Protein AF-A0A432M0L8-F1 (afdb_monomer)

Sequence (589 aa):
MMLGLEPEAPNRIWTYGLGVGSNVISVYPFISKWGMKCMQSKCVALVAFSLVQASVSITWLQVASVINLAAAQKRRRRRAIRRCLDRGCLHSKAWRPASFFLLVRSRPPHTSRSRGRMGYKKTWRPFVWLGLFLVVCSASADEASDVDSAPAAMVRHERILHVASDPGDPVTLLMSVYTPDGPGPFPLAVMNHGATSSLPPALQPRYHLSFSVYYFLSRGYAVALPMMRGYAGSGGRLHAHGCDDVATGLEAAKDIRAAISYLKQQPYIDGSRIVVAGQSFGGWNTLALGSLDEPGVKGLVSFAGGMKASSCGEWSDALVRAAGKLGGETKTPSIWFFGDNDAVFPTATWHAMYDSYAAKGGPAELVAYGTFGKDSHNLLGSGEGLHLWMPKLDAFLAKVGLPSTLVDPDYLPQAPPPPSHYAALDDVRAIPYLNAHGDNSGSTYYGKFLQRPLPRAIAIGRTGAGTADGGFDPIARAMKQCQQKSAECRLYAVDNDVVWVRPTPAPPATHFATLDDVNAVPYLDAKGRAGYEKFLAMPRPRVFAIAADGWWDAAALGPDPIAYIRAKCSAAHQDCRLYAVDGDVVWQH

pLDDT: mean 77.53, std 27.13, range [22.39, 98.94]

Nearest PDB structures (foldseek):
  2ecf-assembly1_A-2  TM=7.157E-01  e=1.071E-09  Stenotrophomonas maltophilia
  5yp4-assembly2_D  TM=7.520E-01  e=2.428E-09  Pseudoxanthomonas mexicana
  8pba-assembly1_B  TM=7.080E-01  e=2.428E-09  Caenorhabditis elegans
  7b5v-assembly1_B  TM=5.252E-01  e=2.322E-07  Dysgonomonas mossii DSM 22836
  8bbp-assembly1_B  TM=5.664E-01  e=7.755E-06  uncultured bacterium

Solvent-accessible surface area (backbone atoms only — not comparable to full-atom values): 34681 Å² total; per-residue (Å²): 132,89,88,84,86,86,84,86,86,86,92,80,89,88,79,90,86,88,84,86,87,84,91,88,86,85,84,86,83,90,80,90,79,89,78,83,86,87,86,84,84,88,84,83,91,88,86,81,90,81,90,81,88,80,88,81,92,82,79,89,75,64,65,64,58,55,56,53,52,53,52,52,52,56,54,52,53,56,57,51,55,52,62,55,65,79,60,72,85,80,81,87,82,88,84,81,94,77,88,89,80,91,81,90,82,88,85,86,86,84,90,84,89,86,89,85,85,85,88,82,86,89,83,86,75,85,83,79,78,84,74,82,77,80,76,77,79,78,78,68,87,63,55,65,81,48,75,95,62,59,54,74,69,64,68,75,41,62,44,83,44,79,41,63,30,42,80,93,69,70,31,46,26,30,27,36,34,38,50,50,92,77,82,62,56,18,34,35,36,38,44,29,54,53,78,60,91,90,45,60,50,53,70,36,78,76,61,67,86,46,57,66,52,29,57,39,34,14,33,52,19,25,34,34,24,54,35,47,50,18,24,27,82,9,35,75,64,70,72,87,54,43,58,38,54,49,62,40,18,43,56,46,20,41,39,53,48,25,54,50,58,58,46,50,72,36,85,51,36,32,51,71,45,25,38,36,26,15,33,29,41,10,7,30,22,31,48,34,34,32,39,64,68,56,82,30,54,42,36,32,36,21,39,50,43,37,72,73,46,91,73,23,88,61,28,65,63,28,39,23,55,31,30,19,57,34,13,57,53,19,77,49,40,33,38,36,40,43,32,60,39,22,84,86,54,46,54,71,47,51,50,46,21,50,53,31,12,44,77,40,63,16,44,69,46,81,45,75,70,44,74,37,94,91,41,22,70,49,38,69,60,32,62,70,32,46,80,72,48,48,67,55,51,27,53,50,29,48,72,53,76,40,78,47,58,83,76,40,69,76,48,49,58,81,77,79,71,69,71,51,75,71,51,63,78,80,46,67,77,66,49,52,36,52,47,60,84,78,52,67,61,34,49,54,52,50,60,56,56,77,69,52,59,72,46,25,18,34,12,38,15,73,73,30,61,11,70,28,52,38,69,74,38,16,57,64,48,2,42,54,48,4,54,77,58,15,61,82,53,40,58,39,34,44,69,82,36,25,39,38,76,65,84,60,81,75,71,67,70,40,89,77,55,62,75,84,47,63,79,73,52,77,60,52,51,77,68,45,36,61,46,49,60,50,51,75,70,52,46,29,51,29,29,33,36,36,21,80,87,43,51,70,55,71,34,53,71,59,93,45,28,62,59,51,50,51,57,61,37,62,72,81,48,62,75,67,40,59,40,34,46,73,83,36,27,35,47,77,134

Radius of gyration: 36.17 Å; Cα contacts (8 Å, |Δi|>4): 1006; chains: 1; bounding box: 91×99×96 Å

Mean predicted aligned error: 15.76 Å

Foldseek 3Di:
DDDDDDDDDDDDDDDDDDDDDDDDDDDDDDDDDDDDDDDDDDDDDDDDDDDDDDDDDDDPDPPVVVVVVVVVVVVVVVVVVVVVVVPDDDDDDDDDDDDDDDDDDDDDDDDDDDDDDDDDDDDDDDDDDPPPPPPPPPPDLDLDPVVVPQFPQFVPFWDWDWFWFDPVDTWTKIKIKGFGDDQALFEEEEEEEADDPVDFQQPDDQDDDFLVCLQQNLLGHIYMYIRFDRHHPIHDDQDQPQLQLLSSLLSRLRRVLRVLVVQVPDPSHDSQRYEYEYAACSLSNQLSVQLVCRHNHLEGEHEPYWDARPNYPPNLVSGLQSLLVSLLRGPHAYEYEDECQAPPAHPVSVVSSVCSSVVNPRHYHYDYPYDDDNHSSCLRSWPVNCVRCLVVVLVVCVVSVHGNDRPDCSSAADDDADFPPQDALLPLQSDAQQCQPVDCVSVVVSVVLVVADPFKWKKDANFDIAIDHIDGYRPVRRQVRRVVGHPPIDTQDGRRGGNDDQPDDDADFDVQDFLPPLPSDPLADPVRSVQSVVQVVHGPQKWWKAANPSDIHIDHRDSHRPVVQQVVCVVPGPRIDTQDGSRGGNDDD

Structure (mmCIF, N/CA/C/O backbone):
data_AF-A0A432M0L8-F1
#
_entry.id   AF-A0A432M0L8-F1
#
loop_
_atom_site.group_PDB
_atom_site.id
_atom_site.type_symbol
_atom_site.label_atom_id
_atom_site.label_alt_id
_atom_site.label_comp_id
_atom_site.label_asym_id
_atom_site.label_entity_id
_atom_site.label_seq_id
_atom_site.pdbx_PDB_ins_code
_atom_site.Cartn_x
_atom_site.Cartn_y
_atom_site.Cartn_z
_atom_site.occupancy
_atom_site.B_iso_or_equiv
_atom_site.auth_seq_id
_atom_site.auth_comp_id
_atom_site.auth_asym_id
_atom_site.auth_atom_id
_atom_site.pdbx_PDB_model_num
ATOM 1 N N . MET A 1 1 ? -24.937 -9.579 -47.136 1.00 31.23 1 MET A N 1
ATOM 2 C CA . MET A 1 1 ? -25.510 -8.580 -48.068 1.00 31.23 1 MET A CA 1
ATOM 3 C C . MET A 1 1 ? -25.334 -7.229 -47.375 1.00 31.23 1 MET A C 1
ATOM 5 O O . MET A 1 1 ? -25.760 -7.146 -46.235 1.00 31.23 1 MET A O 1
ATOM 9 N N . MET A 1 2 ? -24.475 -6.291 -47.814 1.00 30.38 2 MET A N 1
ATOM 10 C CA . MET A 1 2 ? -24.551 -5.461 -49.048 1.00 30.38 2 MET A CA 1
ATOM 11 C C . MET A 1 2 ? -25.933 -4.794 -49.204 1.00 30.38 2 MET A C 1
ATOM 13 O O . MET A 1 2 ? -26.900 -5.542 -49.142 1.00 30.38 2 MET A O 1
ATOM 17 N N . LEU A 1 3 ? -26.162 -3.490 -49.447 1.00 33.09 3 LEU A N 1
ATOM 18 C CA . LEU A 1 3 ? -25.402 -2.208 -49.570 1.00 33.09 3 LEU A CA 1
ATOM 19 C C . LEU A 1 3 ? -26.434 -1.059 -49.285 1.00 33.09 3 LEU A C 1
ATOM 21 O O . LEU A 1 3 ? -27.622 -1.362 -49.245 1.00 33.09 3 LEU A O 1
ATOM 25 N N . GLY A 1 4 ? -26.149 0.244 -49.110 1.00 28.86 4 GLY A N 1
ATOM 26 C CA . GLY A 1 4 ? -24.925 1.072 -49.092 1.00 28.86 4 GLY A CA 1
ATOM 27 C C . GLY A 1 4 ? -25.269 2.585 -49.269 1.00 28.86 4 GLY A C 1
ATOM 28 O O . GLY A 1 4 ? -26.443 2.906 -49.412 1.00 28.86 4 GLY A O 1
ATOM 29 N N . LEU A 1 5 ? -24.247 3.460 -49.353 1.00 32.28 5 LEU A N 1
ATOM 30 C CA . LEU A 1 5 ? -24.249 4.886 -49.800 1.00 32.28 5 LEU A CA 1
ATOM 31 C C . LEU A 1 5 ? -24.684 6.029 -48.835 1.00 32.28 5 LEU A C 1
ATOM 33 O O . LEU A 1 5 ? -25.820 6.104 -48.376 1.00 32.28 5 LEU A O 1
ATOM 37 N N . GLU A 1 6 ? -23.750 6.974 -48.638 1.00 31.95 6 GLU A N 1
ATOM 38 C CA . GLU A 1 6 ? -23.931 8.359 -48.142 1.00 31.95 6 GLU A CA 1
ATOM 39 C C . GLU A 1 6 ? -24.321 9.325 -49.298 1.00 31.95 6 GLU A C 1
ATOM 41 O O . GLU A 1 6 ? -24.482 8.864 -50.435 1.00 31.95 6 GLU A O 1
ATOM 46 N N . PRO A 1 7 ? -24.457 10.654 -49.063 1.00 49.00 7 PRO A N 1
ATOM 47 C CA . PRO A 1 7 ? -23.277 11.515 -49.294 1.00 49.00 7 PRO A CA 1
ATOM 48 C C . PRO A 1 7 ? -23.093 12.763 -48.385 1.00 49.00 7 PRO A C 1
ATOM 50 O O . PRO A 1 7 ? -24.049 13.426 -47.999 1.00 49.00 7 PRO A O 1
ATOM 53 N N . GLU A 1 8 ? -21.812 13.077 -48.150 1.00 30.23 8 GLU A N 1
ATOM 54 C CA . GLU A 1 8 ? -21.097 14.377 -48.038 1.00 30.23 8 GLU A CA 1
ATOM 55 C C . GLU A 1 8 ? -21.701 15.661 -47.398 1.00 30.23 8 GLU A C 1
ATOM 57 O O . GLU A 1 8 ? -22.834 16.081 -47.617 1.00 30.23 8 GLU A O 1
ATOM 62 N N . ALA A 1 9 ? -20.820 16.383 -46.684 1.00 33.31 9 ALA A N 1
ATOM 63 C CA . ALA A 1 9 ? -21.012 17.730 -46.122 1.00 33.31 9 ALA A CA 1
ATOM 64 C C . ALA A 1 9 ? -20.431 18.849 -47.024 1.00 33.31 9 ALA A C 1
ATOM 66 O O . ALA A 1 9 ? -19.768 18.561 -48.020 1.00 33.31 9 ALA A O 1
ATOM 67 N N . PRO A 1 10 ? -20.571 20.141 -46.645 1.00 47.06 10 PRO A N 1
ATOM 68 C CA . PRO A 1 10 ? -19.337 20.941 -46.539 1.00 47.06 10 PRO A CA 1
ATOM 69 C C . PRO A 1 10 ? -19.274 21.993 -45.405 1.00 47.06 10 PRO A C 1
ATOM 71 O O . PRO A 1 10 ? -20.272 22.495 -44.894 1.00 47.06 10 PRO A O 1
ATOM 74 N N . ASN A 1 11 ? -18.035 22.378 -45.075 1.00 32.47 11 ASN A N 1
ATOM 75 C CA . ASN A 1 11 ? -17.638 23.397 -44.088 1.00 32.47 11 ASN A CA 1
ATOM 76 C C . ASN A 1 11 ? -18.020 24.855 -44.443 1.00 32.47 11 ASN A C 1
ATOM 78 O O . ASN A 1 11 ? -17.974 25.236 -45.613 1.00 32.47 11 ASN A O 1
ATOM 82 N N . ARG A 1 12 ? -18.161 25.711 -43.411 1.00 28.91 12 ARG A N 1
ATOM 83 C CA . ARG A 1 12 ? -17.692 27.127 -43.357 1.00 28.91 12 ARG A CA 1
ATOM 84 C C . ARG A 1 12 ? -17.641 27.601 -41.889 1.00 28.91 12 ARG A C 1
ATOM 86 O O . ARG A 1 12 ? -18.626 27.487 -41.177 1.00 28.91 12 ARG A O 1
ATOM 93 N N . ILE A 1 13 ? -16.455 27.875 -41.337 1.00 28.47 13 ILE A N 1
ATOM 94 C CA . ILE A 1 13 ? -15.763 29.186 -41.292 1.00 28.47 13 ILE A CA 1
ATOM 95 C C . ILE A 1 13 ? -16.524 30.241 -40.467 1.00 28.47 13 ILE A C 1
ATOM 97 O O . ILE A 1 13 ? -17.534 30.771 -40.918 1.00 28.47 13 ILE A O 1
ATOM 101 N N . TRP A 1 14 ? -15.946 30.622 -39.321 1.00 28.62 14 TRP A N 1
ATOM 102 C CA . TRP A 1 14 ? -16.244 31.869 -38.607 1.00 28.62 14 TRP A CA 1
ATOM 103 C C . TRP A 1 1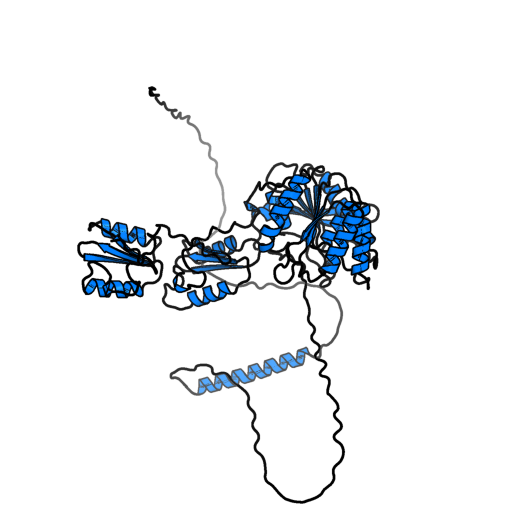4 ? -15.070 32.843 -38.764 1.00 28.62 14 TRP A C 1
ATOM 105 O O . TRP A 1 14 ? -13.918 32.481 -38.528 1.00 28.62 14 TRP A O 1
ATOM 115 N N . THR A 1 15 ? -15.363 34.071 -39.189 1.00 29.61 15 THR A N 1
ATOM 116 C CA . THR A 1 15 ? -14.381 35.134 -39.457 1.00 29.61 15 THR A CA 1
ATOM 117 C C . THR A 1 15 ? -14.251 36.129 -38.306 1.00 29.61 15 THR A C 1
ATOM 119 O O . THR A 1 15 ? -15.220 36.432 -37.615 1.00 29.61 15 THR A O 1
ATOM 122 N N . TYR A 1 16 ? -13.049 36.692 -38.159 1.00 30.11 16 TYR A N 1
ATOM 123 C CA . TYR A 1 16 ? -12.729 37.788 -37.240 1.00 30.11 16 TYR A CA 1
ATOM 124 C C . TYR A 1 16 ? -13.470 39.097 -37.575 1.00 30.11 16 TYR A C 1
ATOM 126 O O . TYR A 1 16 ? -13.702 39.402 -38.744 1.00 30.11 16 TYR A O 1
ATOM 134 N N . GLY A 1 17 ? -13.718 39.920 -36.549 1.00 27.55 17 GLY A N 1
ATOM 135 C CA . GLY A 1 17 ? -14.112 41.329 -36.665 1.00 27.55 17 GLY A CA 1
ATOM 136 C C . GLY A 1 17 ? -13.342 42.199 -35.660 1.00 27.55 17 GLY A C 1
ATOM 137 O O . GLY A 1 17 ? -13.228 41.836 -34.492 1.00 27.55 17 GLY A O 1
ATOM 138 N N . LEU A 1 18 ? -12.780 43.320 -36.123 1.00 30.56 18 LEU A N 1
ATOM 139 C CA . LEU A 1 18 ? -11.959 44.270 -35.349 1.00 30.56 18 LEU A CA 1
ATOM 140 C C . LEU A 1 18 ? -12.768 45.514 -34.930 1.00 30.56 18 LEU A C 1
ATOM 142 O O . LEU A 1 18 ? -13.662 45.931 -35.661 1.00 30.56 18 LEU A O 1
ATOM 146 N N . GLY A 1 19 ? -12.410 46.144 -33.799 1.00 25.62 19 GLY A N 1
ATOM 147 C CA . GLY A 1 19 ? -13.141 47.290 -33.220 1.00 25.62 19 GLY A CA 1
ATOM 148 C C . GLY A 1 19 ? -12.316 48.202 -32.289 1.00 25.62 19 GLY A C 1
ATOM 149 O O . GLY A 1 19 ? -12.535 48.232 -31.088 1.00 25.62 19 GLY A O 1
ATOM 150 N N . VAL A 1 20 ? -11.351 48.904 -32.885 1.00 30.66 20 VAL A N 1
ATOM 151 C CA . VAL A 1 20 ? -10.598 50.124 -32.488 1.00 30.66 20 VAL A CA 1
ATOM 152 C C . VAL A 1 20 ? -10.998 50.935 -31.218 1.00 30.66 20 VAL A C 1
ATOM 154 O O . VAL A 1 20 ? -12.109 51.447 -31.136 1.00 30.66 20 VAL A O 1
ATOM 157 N N . GLY A 1 21 ? -9.983 51.272 -30.389 1.00 27.62 21 GLY A N 1
ATOM 158 C CA . GLY A 1 21 ? -9.781 52.603 -29.744 1.00 27.62 21 GLY A CA 1
ATOM 159 C C . GLY A 1 21 ? -10.050 52.721 -28.225 1.00 27.62 21 GLY A C 1
ATOM 160 O O . GLY A 1 21 ? -10.953 52.067 -27.727 1.00 27.62 21 GLY A O 1
ATOM 161 N N . SER A 1 22 ? -9.354 53.531 -27.401 1.00 27.33 22 SER A N 1
ATOM 162 C CA . SER A 1 22 ? -8.223 54.475 -27.593 1.00 27.33 22 SER A CA 1
ATOM 163 C C . SER A 1 22 ? -7.489 54.772 -26.253 1.00 27.33 22 SER A C 1
ATOM 165 O O . SER A 1 22 ? -7.990 54.446 -25.182 1.00 27.33 22 SER A O 1
ATOM 167 N N . ASN A 1 23 ? -6.301 55.398 -26.309 1.00 28.78 23 ASN A N 1
ATOM 168 C CA . ASN A 1 23 ? -5.372 55.647 -25.180 1.00 28.78 23 ASN A CA 1
ATOM 169 C C . ASN A 1 23 ? -5.842 56.646 -24.095 1.00 28.78 23 ASN A C 1
ATOM 171 O O . ASN A 1 23 ? -6.439 57.660 -24.444 1.00 28.78 23 ASN A O 1
ATOM 175 N N . VAL A 1 24 ? -5.330 56.497 -22.856 1.00 26.92 24 VAL A N 1
ATOM 176 C CA . VAL A 1 24 ? -4.857 57.618 -21.995 1.00 26.92 24 VAL A CA 1
ATOM 177 C C . VAL A 1 24 ? -3.588 57.202 -21.219 1.00 26.92 24 VAL A C 1
ATOM 179 O O . VAL A 1 24 ? -3.474 56.067 -20.765 1.00 26.92 24 VAL A O 1
ATOM 182 N N . ILE A 1 25 ? -2.636 58.134 -21.068 1.00 26.41 25 ILE A N 1
ATOM 183 C CA . ILE A 1 25 ? -1.340 58.004 -20.370 1.00 26.41 25 ILE A CA 1
ATOM 184 C C . ILE A 1 25 ? -1.254 59.061 -19.250 1.00 26.41 25 ILE A C 1
ATOM 186 O O . ILE A 1 25 ? -1.621 60.205 -19.498 1.00 26.41 25 ILE A O 1
ATOM 190 N N . SER A 1 26 ? -0.692 58.722 -18.078 1.00 23.66 26 SER A N 1
ATOM 191 C CA . SER A 1 26 ? -0.003 59.660 -17.152 1.00 23.66 26 SER A CA 1
ATOM 192 C C . SER A 1 26 ? 0.776 58.846 -16.089 1.00 23.66 26 SER A C 1
ATOM 194 O O . SER A 1 26 ? 0.156 58.078 -15.363 1.00 23.66 26 SER A O 1
ATOM 196 N N . VAL A 1 27 ? 2.110 58.694 -16.119 1.00 25.53 27 VAL A N 1
ATOM 197 C CA . VAL A 1 27 ? 3.217 59.635 -15.789 1.00 25.53 27 VAL A CA 1
ATOM 198 C C . VAL A 1 27 ? 3.500 59.782 -14.271 1.00 25.53 27 VAL A C 1
ATOM 200 O O . VAL A 1 27 ? 2.829 60.530 -13.575 1.00 25.53 27 VAL A O 1
ATOM 203 N N . TYR A 1 28 ? 4.507 59.015 -13.801 1.00 24.73 28 TYR A N 1
ATOM 204 C CA . TYR A 1 28 ? 5.718 59.363 -12.999 1.00 24.73 28 TYR A CA 1
ATOM 205 C C . TYR A 1 28 ? 5.774 60.674 -12.158 1.00 24.73 28 TYR A C 1
ATOM 207 O O . TYR A 1 28 ? 5.199 61.665 -12.596 1.00 24.73 28 TYR A O 1
ATOM 215 N N . PRO A 1 29 ? 6.580 60.768 -11.049 1.00 45.03 29 PRO A N 1
ATOM 216 C CA . PRO A 1 29 ? 8.025 60.425 -11.072 1.00 45.03 29 PRO A CA 1
ATOM 217 C C . PRO A 1 29 ? 8.775 59.984 -9.775 1.00 45.03 29 PRO A C 1
ATOM 219 O O . PRO A 1 29 ? 8.390 60.326 -8.668 1.00 45.03 29 PRO A O 1
ATOM 222 N N . PHE A 1 30 ? 9.959 59.368 -9.993 1.00 25.83 30 PHE A N 1
ATOM 223 C CA . PHE A 1 30 ? 11.238 59.488 -9.230 1.00 25.83 30 PHE A CA 1
ATOM 224 C C . PHE A 1 30 ? 11.270 59.013 -7.738 1.00 25.83 30 PHE A C 1
ATOM 226 O O . PHE A 1 30 ? 10.303 59.141 -7.012 1.00 25.83 30 PHE A O 1
ATOM 233 N N . ILE A 1 31 ? 12.344 58.432 -7.165 1.00 25.78 31 ILE A N 1
ATOM 234 C CA . ILE A 1 31 ? 13.794 58.597 -7.402 1.00 25.78 31 ILE A CA 1
ATOM 235 C C . ILE A 1 31 ? 14.605 57.349 -6.946 1.00 25.78 31 ILE A C 1
ATOM 237 O O . ILE A 1 31 ? 14.369 56.856 -5.855 1.00 25.78 31 ILE A O 1
ATOM 241 N N . SER A 1 32 ? 15.604 56.928 -7.747 1.00 26.09 32 SER A N 1
ATOM 242 C CA . SER A 1 32 ? 16.902 56.260 -7.408 1.00 26.09 32 SER A CA 1
ATOM 243 C C . SER A 1 32 ? 16.972 55.038 -6.436 1.00 26.09 32 SER A C 1
ATOM 245 O O . SER A 1 32 ? 16.184 54.907 -5.520 1.00 26.09 32 SER A O 1
ATOM 247 N N . LYS A 1 33 ? 17.952 54.118 -6.485 1.00 26.67 33 LYS A N 1
ATOM 248 C CA . LYS A 1 33 ? 19.319 54.147 -7.050 1.00 26.67 33 LYS A CA 1
ATOM 249 C C . LYS A 1 33 ? 19.862 52.695 -7.150 1.00 26.67 33 LYS A C 1
ATOM 251 O O . LYS A 1 33 ? 19.638 51.937 -6.223 1.00 26.67 33 LYS A O 1
ATOM 256 N N . TRP A 1 34 ? 20.580 52.360 -8.235 1.00 25.94 34 TRP A N 1
ATOM 257 C CA . TRP A 1 34 ? 21.794 51.502 -8.333 1.00 25.94 34 TRP A CA 1
ATOM 258 C C . TRP A 1 34 ? 21.925 50.225 -7.443 1.00 25.94 34 TRP A C 1
ATOM 260 O O . TRP A 1 34 ? 21.849 50.308 -6.229 1.00 25.94 34 TRP A O 1
ATOM 270 N N . GLY A 1 35 ? 22.300 49.034 -7.938 1.00 25.00 35 GLY A N 1
ATOM 271 C CA . GLY A 1 35 ? 22.660 48.618 -9.300 1.00 25.00 35 GLY A CA 1
ATOM 272 C C . GLY A 1 35 ? 23.250 47.187 -9.380 1.00 25.00 35 GLY A C 1
ATOM 273 O O . GLY A 1 35 ? 23.685 46.624 -8.388 1.00 25.00 35 GLY A O 1
ATOM 274 N N . MET A 1 36 ? 23.243 46.628 -10.597 1.00 25.67 36 MET A N 1
ATOM 275 C CA . MET A 1 36 ? 24.057 45.527 -11.167 1.00 25.67 36 MET A CA 1
ATOM 276 C C . MET A 1 36 ? 24.582 44.323 -10.332 1.00 25.67 36 MET A C 1
ATOM 278 O O . MET A 1 36 ? 25.574 44.415 -9.625 1.00 25.67 36 MET A O 1
ATOM 282 N N . LYS A 1 37 ? 24.080 43.143 -10.741 1.00 25.45 37 LYS A N 1
ATOM 283 C CA . LYS A 1 37 ? 24.813 41.948 -11.247 1.00 25.45 37 LYS A CA 1
ATOM 284 C C . LYS A 1 37 ? 25.801 41.137 -10.368 1.00 25.45 37 LYS A C 1
ATOM 286 O O . LYS A 1 37 ? 26.911 41.558 -10.081 1.00 25.45 37 LYS A O 1
ATOM 291 N N . CYS A 1 38 ? 25.480 39.836 -10.359 1.00 22.62 38 CYS A N 1
ATOM 292 C CA . CYS A 1 38 ? 26.355 38.670 -10.585 1.00 22.62 38 CYS A CA 1
ATOM 293 C C . CYS A 1 38 ? 27.184 38.029 -9.450 1.00 22.62 38 CYS A C 1
ATOM 295 O O . CYS A 1 38 ? 28.020 38.645 -8.807 1.00 22.62 38 CYS A O 1
ATOM 297 N N . MET A 1 39 ? 27.089 36.690 -9.487 1.00 23.23 39 MET A N 1
ATOM 298 C CA . MET A 1 39 ? 28.099 35.666 -9.178 1.00 23.23 39 MET A CA 1
ATOM 299 C C . MET A 1 39 ? 28.277 35.120 -7.745 1.00 23.23 39 MET A C 1
ATOM 301 O O . MET A 1 39 ? 28.484 35.834 -6.778 1.00 23.23 39 MET A O 1
ATOM 305 N N . GLN A 1 40 ? 28.360 33.780 -7.740 1.00 25.53 40 GLN A N 1
ATOM 306 C CA . GLN A 1 40 ? 29.073 32.874 -6.826 1.00 25.53 40 GLN A CA 1
ATOM 307 C C . GLN A 1 40 ? 28.433 32.397 -5.499 1.00 25.53 40 GLN A C 1
ATOM 309 O O . GLN A 1 40 ? 28.420 33.064 -4.478 1.00 25.53 40 GLN A O 1
ATOM 314 N N . SER A 1 41 ? 28.087 31.103 -5.531 1.00 25.09 41 SER A N 1
ATOM 315 C CA . SER A 1 41 ? 28.707 30.039 -4.717 1.00 25.09 41 SER A CA 1
ATOM 316 C C . SER A 1 41 ? 28.669 30.076 -3.177 1.00 25.09 41 SER A C 1
ATOM 318 O O . SER A 1 41 ? 29.469 30.745 -2.541 1.00 25.09 41 SER A O 1
ATOM 320 N N . LYS A 1 42 ? 27.996 29.044 -2.642 1.00 26.48 42 LYS A N 1
ATOM 321 C CA . LYS A 1 42 ? 28.426 28.178 -1.518 1.00 26.48 42 LYS A CA 1
ATOM 322 C C . LYS A 1 42 ? 28.479 28.720 -0.069 1.00 26.48 42 LYS A C 1
ATOM 324 O O . LYS A 1 42 ? 29.247 29.602 0.277 1.00 26.48 42 LYS A O 1
ATOM 329 N N . CYS A 1 43 ? 27.877 27.881 0.783 1.00 23.17 43 CYS A N 1
ATOM 330 C CA . CYS A 1 43 ? 28.296 27.479 2.137 1.00 23.17 43 CYS A CA 1
ATOM 331 C C . CYS A 1 43 ? 27.782 28.223 3.389 1.00 23.17 43 CYS A C 1
ATOM 333 O O . CYS A 1 43 ? 28.289 29.262 3.783 1.00 23.17 43 CYS A O 1
ATOM 335 N N . VAL A 1 44 ? 26.954 27.460 4.117 1.00 26.06 44 VAL A N 1
ATOM 336 C CA . VAL A 1 44 ? 27.045 27.148 5.560 1.00 26.06 44 VAL A CA 1
ATOM 337 C C . VAL A 1 44 ? 26.722 28.254 6.577 1.00 26.06 44 VAL A C 1
ATOM 339 O O . VAL A 1 44 ? 27.506 29.144 6.880 1.00 26.06 44 VAL A O 1
ATOM 342 N N . ALA A 1 45 ? 25.563 28.028 7.198 1.00 25.70 45 ALA A N 1
ATOM 343 C CA . ALA A 1 45 ? 25.032 28.596 8.428 1.00 25.70 45 ALA A CA 1
ATOM 344 C C . ALA A 1 45 ? 26.026 28.815 9.586 1.00 25.70 45 ALA A C 1
ATOM 346 O O . ALA A 1 45 ? 26.823 27.934 9.913 1.00 25.70 45 ALA A O 1
ATOM 347 N N . LEU A 1 46 ? 25.840 29.934 10.300 1.00 22.39 46 LEU A N 1
ATOM 348 C CA . LEU A 1 46 ? 26.239 30.106 11.702 1.00 22.39 46 LEU A CA 1
ATOM 349 C C . LEU A 1 46 ? 25.552 31.339 12.331 1.00 22.39 46 LEU A C 1
ATOM 351 O O . LEU A 1 46 ? 26.019 32.459 12.162 1.00 22.39 46 LEU A O 1
ATOM 355 N N . VAL A 1 47 ? 24.470 31.133 13.092 1.00 24.66 47 VAL A N 1
ATOM 356 C CA . VAL A 1 47 ? 23.991 32.063 14.139 1.00 24.66 47 VAL A CA 1
ATOM 357 C C . VAL A 1 47 ? 23.472 31.222 15.306 1.00 24.66 47 VAL A C 1
ATOM 359 O O . VAL A 1 47 ? 22.871 30.171 15.089 1.00 24.66 47 VAL A O 1
ATOM 362 N N . ALA A 1 48 ? 23.733 31.657 16.539 1.00 25.09 48 ALA A N 1
ATOM 363 C CA . ALA A 1 48 ? 23.372 30.939 17.757 1.00 25.09 48 ALA A CA 1
ATOM 364 C C . ALA A 1 48 ? 22.884 31.892 18.867 1.00 25.09 48 ALA A C 1
ATOM 366 O O . ALA A 1 48 ? 23.200 33.077 18.845 1.00 25.09 48 ALA A O 1
ATOM 367 N N . PHE A 1 49 ? 22.228 31.298 19.871 1.00 25.08 49 PHE A N 1
ATOM 368 C CA . PHE A 1 49 ? 21.969 31.800 21.233 1.00 25.08 49 PHE A CA 1
ATOM 369 C C . PHE A 1 49 ? 20.938 32.913 21.506 1.00 25.08 49 PHE A C 1
ATOM 371 O O . PHE A 1 49 ? 21.130 34.082 21.192 1.00 25.08 49 PHE A O 1
ATOM 378 N N . SER A 1 50 ? 19.949 32.543 22.333 1.00 25.22 50 SER A N 1
ATOM 379 C CA . SER A 1 50 ? 19.494 33.249 23.552 1.00 25.22 50 SER A CA 1
ATOM 380 C C . SER A 1 50 ? 18.752 32.215 24.438 1.00 25.22 50 SER A C 1
ATOM 382 O O . SER A 1 50 ? 17.963 31.452 23.898 1.00 25.22 50 SER A O 1
ATOM 384 N N . LEU A 1 51 ? 19.221 31.912 25.666 1.00 25.36 51 LEU A N 1
ATOM 385 C CA . LEU A 1 51 ? 18.741 32.427 26.980 1.00 25.36 51 LEU A CA 1
ATOM 386 C C . LEU A 1 51 ? 17.335 31.870 27.363 1.00 25.36 51 LEU A C 1
ATOM 388 O O . LEU A 1 51 ? 16.449 31.911 26.527 1.00 25.36 51 LEU A O 1
ATOM 392 N N . VAL A 1 52 ? 17.031 31.329 28.562 1.00 26.00 52 VAL A N 1
ATOM 393 C CA . VAL A 1 52 ? 17.630 31.457 29.917 1.00 26.00 52 VAL A CA 1
ATOM 394 C C . VAL A 1 52 ? 17.335 30.221 30.828 1.00 26.00 52 VAL A C 1
ATOM 396 O O . VAL A 1 52 ? 16.419 29.467 30.540 1.00 26.00 52 VAL A O 1
ATOM 399 N N . GLN A 1 53 ? 18.157 30.052 31.885 1.00 25.62 53 GLN A N 1
ATOM 400 C CA . GLN A 1 53 ? 18.085 29.301 33.184 1.00 25.62 53 GLN A CA 1
ATOM 401 C C . GLN A 1 53 ? 16.866 28.374 33.518 1.00 25.62 53 GLN A C 1
ATOM 403 O O . GLN A 1 53 ? 15.748 28.641 33.110 1.00 25.62 53 GLN A O 1
ATOM 408 N N . ALA A 1 54 ? 16.971 27.318 34.353 1.00 25.89 54 ALA A N 1
ATOM 409 C CA . ALA A 1 54 ? 17.844 27.134 35.532 1.00 25.89 54 ALA A CA 1
ATOM 410 C C . ALA A 1 54 ? 18.095 25.658 35.966 1.00 25.89 54 ALA A C 1
ATOM 412 O O . ALA A 1 54 ? 17.275 24.796 35.686 1.00 25.89 54 ALA A O 1
ATOM 413 N N . SER A 1 55 ? 19.169 25.444 36.757 1.00 28.27 55 SER A N 1
ATOM 414 C CA . SER A 1 55 ? 19.406 24.367 37.767 1.00 28.27 55 SER A CA 1
ATOM 415 C C . SER A 1 55 ? 19.295 22.886 37.325 1.00 28.27 55 SER A C 1
ATOM 417 O O . SER A 1 55 ? 18.249 22.432 36.897 1.00 28.27 55 SER A O 1
ATOM 419 N N . VAL A 1 56 ? 20.306 22.016 37.473 1.00 27.66 56 VAL A N 1
ATOM 420 C CA . VAL A 1 56 ? 20.958 21.582 38.733 1.00 27.66 56 VAL A CA 1
ATOM 421 C C . VAL A 1 56 ? 22.382 21.051 38.463 1.00 27.66 56 VAL A C 1
ATOM 423 O O . VAL A 1 56 ? 22.652 20.429 37.438 1.00 27.66 56 VAL A O 1
ATOM 426 N N . SER A 1 57 ? 23.296 21.268 39.411 1.00 31.80 57 SER A N 1
ATOM 427 C CA . SER A 1 57 ? 24.702 20.833 39.367 1.00 31.80 57 SER A CA 1
ATOM 428 C C . SER A 1 57 ? 24.900 19.327 39.587 1.00 31.80 57 SER A C 1
ATOM 430 O O . SER A 1 57 ? 24.403 18.813 40.582 1.00 31.80 57 SER A O 1
ATOM 432 N N . ILE A 1 58 ? 25.750 18.665 38.780 1.00 30.67 58 ILE A N 1
ATOM 433 C CA . ILE A 1 58 ? 26.531 17.461 39.157 1.00 30.67 58 ILE A CA 1
ATOM 434 C C . ILE A 1 58 ? 27.737 17.257 38.196 1.00 30.67 58 ILE A C 1
ATOM 436 O O . ILE A 1 58 ? 27.649 17.477 36.992 1.00 30.67 58 ILE A O 1
ATOM 440 N N . THR A 1 59 ? 28.886 16.837 38.751 1.00 31.89 59 THR A N 1
ATOM 441 C CA . THR A 1 59 ? 30.139 16.370 38.084 1.00 31.89 59 THR A CA 1
ATOM 442 C C . THR A 1 59 ? 30.922 17.294 37.121 1.00 31.89 59 THR A C 1
ATOM 444 O O . THR A 1 59 ? 31.096 17.003 35.940 1.00 31.89 59 THR A O 1
ATOM 447 N N . TRP A 1 60 ? 31.624 18.292 37.673 1.00 31.67 60 TRP A N 1
ATOM 448 C CA . TRP A 1 60 ? 32.679 19.064 36.972 1.00 31.67 60 TRP A CA 1
ATOM 449 C C . TRP A 1 60 ? 34.075 18.386 36.903 1.00 31.67 60 TRP A C 1
ATOM 451 O O . TRP A 1 60 ? 35.077 19.046 36.638 1.00 31.67 60 TRP A O 1
ATOM 461 N N . LEU A 1 61 ? 34.176 17.066 37.127 1.00 38.09 61 LEU A N 1
ATOM 462 C CA . LEU A 1 61 ? 35.462 16.353 37.290 1.00 38.09 61 LEU A CA 1
ATOM 463 C C . LEU A 1 61 ? 35.856 15.379 36.161 1.00 38.09 61 LEU A C 1
ATOM 465 O O . LEU A 1 61 ? 36.984 14.892 36.161 1.00 38.09 61 LEU A O 1
ATOM 469 N N . GLN A 1 62 ? 34.994 15.122 35.168 1.00 39.19 62 GLN A N 1
ATOM 470 C CA . GLN A 1 62 ? 35.340 14.246 34.029 1.00 39.19 62 GLN A CA 1
ATOM 471 C C . GLN A 1 62 ? 35.712 15.001 32.737 1.00 39.19 62 GLN A C 1
ATOM 473 O O . GLN A 1 62 ? 36.474 14.484 31.920 1.00 39.19 62 GLN A O 1
ATOM 478 N N . VAL A 1 63 ? 35.271 16.254 32.569 1.00 41.06 63 VAL A N 1
ATOM 479 C CA . VAL A 1 63 ? 35.522 17.047 31.345 1.00 41.06 63 VAL A CA 1
ATOM 480 C C . VAL A 1 63 ? 36.989 17.506 31.229 1.00 41.06 63 VAL A C 1
ATOM 482 O O . VAL A 1 63 ? 37.570 17.480 30.141 1.00 41.06 63 VAL A O 1
ATOM 485 N N . ALA A 1 64 ? 37.636 17.854 32.348 1.00 36.47 64 ALA A N 1
ATOM 486 C CA . ALA A 1 64 ? 39.022 18.341 32.366 1.00 36.47 64 ALA A CA 1
ATOM 487 C C . ALA A 1 64 ? 40.057 17.294 31.890 1.00 36.47 64 ALA A C 1
ATOM 489 O O . ALA A 1 64 ? 41.069 17.642 31.271 1.00 36.47 64 ALA A O 1
ATOM 490 N N . SER A 1 65 ? 39.795 16.007 32.134 1.00 39.34 65 SER A N 1
ATOM 491 C CA . SER A 1 65 ? 40.685 14.902 31.749 1.00 39.34 65 SER A CA 1
ATOM 492 C C . SER A 1 65 ? 40.693 14.656 30.235 1.00 39.34 65 SER A C 1
ATOM 494 O O . SER A 1 65 ? 41.750 14.414 29.649 1.00 39.34 65 SER A O 1
ATOM 496 N N . VAL A 1 66 ? 39.536 14.788 29.576 1.00 44.50 66 VAL A N 1
ATOM 497 C CA . VAL A 1 66 ? 39.394 14.578 28.123 1.00 44.50 66 VAL A CA 1
ATOM 498 C C . VAL A 1 66 ? 40.080 15.696 27.327 1.00 44.50 66 VAL A C 1
ATOM 500 O O . VAL A 1 66 ? 40.801 15.426 26.362 1.00 44.50 66 VAL A O 1
ATOM 503 N N . ILE A 1 67 ? 39.936 16.951 27.769 1.00 46.81 67 ILE A N 1
ATOM 504 C CA . ILE A 1 67 ? 40.540 18.122 27.108 1.00 46.81 67 ILE A CA 1
ATOM 505 C C . ILE A 1 67 ? 42.078 18.056 27.150 1.00 46.81 67 ILE A C 1
ATOM 507 O O . ILE A 1 67 ? 42.742 18.293 26.134 1.00 46.81 67 ILE A O 1
ATOM 511 N N . ASN A 1 68 ? 42.661 17.664 28.289 1.00 45.38 68 ASN A N 1
ATOM 512 C CA . ASN A 1 68 ? 44.114 17.515 28.421 1.00 45.38 68 ASN A CA 1
ATOM 513 C C . ASN A 1 68 ? 44.684 16.387 27.539 1.00 45.38 68 ASN A C 1
ATOM 515 O O . ASN A 1 68 ? 45.744 16.558 26.926 1.00 45.38 68 ASN A O 1
ATOM 519 N N . LEU A 1 69 ? 43.967 15.266 27.398 1.00 42.41 69 LEU A N 1
ATOM 520 C CA . LEU A 1 69 ? 44.394 14.149 26.550 1.00 42.41 69 LEU A CA 1
ATOM 521 C C . LEU A 1 69 ? 44.403 14.533 25.055 1.00 42.41 69 LEU A C 1
ATOM 523 O O . LEU A 1 69 ? 45.378 14.267 24.340 1.00 42.41 69 LEU A O 1
ATOM 527 N N . ALA A 1 70 ? 43.368 15.246 24.599 1.00 41.41 70 ALA A N 1
ATOM 528 C CA . ALA A 1 70 ? 43.277 15.769 23.236 1.00 41.41 70 ALA A CA 1
ATOM 529 C C . ALA A 1 70 ? 44.388 16.797 22.930 1.00 41.41 70 ALA A C 1
ATOM 531 O O . ALA A 1 70 ? 45.018 16.753 21.864 1.00 41.41 70 ALA A O 1
ATOM 532 N N . ALA A 1 71 ? 44.699 17.687 23.880 1.00 46.03 71 ALA A N 1
ATOM 533 C CA . ALA A 1 71 ? 45.794 18.648 23.749 1.00 46.03 71 ALA A CA 1
ATOM 534 C C . ALA A 1 71 ? 47.171 17.959 23.637 1.00 46.03 71 ALA A C 1
ATOM 536 O O . ALA A 1 71 ? 48.005 18.368 22.818 1.00 46.03 71 ALA A O 1
ATOM 537 N N . ALA A 1 72 ? 47.406 16.884 24.397 1.00 47.62 72 ALA A N 1
ATOM 538 C CA . ALA A 1 72 ? 48.645 16.107 24.346 1.00 47.62 72 ALA A CA 1
ATOM 539 C C . ALA A 1 72 ? 48.833 15.374 23.001 1.00 47.62 72 ALA A C 1
ATOM 541 O O . ALA A 1 72 ? 49.915 15.444 22.400 1.00 47.62 72 ALA A O 1
ATOM 542 N N . GLN A 1 73 ? 47.781 14.738 22.467 1.00 45.00 73 GLN A N 1
ATOM 543 C CA . GLN A 1 73 ? 47.822 14.110 21.137 1.00 45.00 73 GLN A CA 1
ATOM 544 C C . GLN A 1 73 ? 48.081 15.133 20.016 1.00 45.00 73 GLN A C 1
ATOM 546 O O . GLN A 1 73 ? 48.906 14.883 19.128 1.00 45.00 73 GLN A O 1
ATOM 551 N N . LYS A 1 74 ? 47.455 16.319 20.079 1.00 42.69 74 LYS A N 1
ATOM 552 C CA . LYS A 1 74 ? 47.639 17.398 19.088 1.00 42.69 74 LYS A CA 1
ATOM 553 C C . LYS A 1 74 ? 49.083 17.930 19.074 1.00 42.69 74 LYS A C 1
ATOM 555 O O . LYS A 1 74 ? 49.632 18.179 17.998 1.00 42.69 74 LYS A O 1
ATOM 560 N N . ARG A 1 75 ? 49.746 18.018 20.239 1.00 50.94 75 ARG A N 1
ATOM 561 C CA . ARG A 1 75 ? 51.181 18.369 20.348 1.00 50.94 75 ARG A CA 1
ATOM 562 C C . ARG A 1 75 ? 52.105 17.268 19.804 1.00 50.94 75 ARG A C 1
ATOM 564 O O . ARG A 1 75 ? 53.074 17.596 19.119 1.00 50.94 75 ARG A O 1
ATOM 571 N N . ARG A 1 76 ? 51.808 15.979 20.040 1.00 47.06 76 ARG A N 1
ATOM 572 C CA . ARG A 1 76 ? 52.593 14.856 19.475 1.00 47.06 76 ARG A CA 1
ATOM 573 C C . ARG A 1 76 ? 52.517 14.810 17.942 1.00 47.06 76 ARG A C 1
ATOM 575 O O . ARG A 1 76 ? 53.566 14.745 17.304 1.00 47.06 76 ARG A O 1
ATOM 582 N N . ARG A 1 77 ? 51.325 14.947 17.339 1.00 46.97 77 ARG A N 1
ATOM 583 C CA . ARG A 1 77 ? 51.170 14.967 15.865 1.00 46.97 77 ARG A CA 1
ATOM 584 C C . ARG A 1 77 ? 51.930 16.126 15.201 1.00 46.97 77 ARG A C 1
ATOM 586 O O . ARG A 1 77 ? 52.631 15.899 14.219 1.00 46.97 77 ARG A O 1
ATOM 593 N N . ARG A 1 78 ? 51.896 17.340 15.772 1.00 49.84 78 ARG A N 1
ATOM 594 C CA . ARG A 1 78 ? 52.663 18.491 15.243 1.00 49.84 78 ARG A CA 1
ATOM 595 C C . ARG A 1 78 ? 54.188 18.286 15.288 1.00 49.84 78 ARG A C 1
ATOM 597 O O . ARG A 1 78 ? 54.875 18.732 14.374 1.00 49.84 78 ARG A O 1
ATOM 604 N N . ARG A 1 79 ? 54.727 17.578 16.293 1.00 46.78 79 ARG A N 1
ATOM 605 C CA . ARG A 1 79 ? 56.165 17.232 16.353 1.00 46.78 79 ARG A CA 1
ATOM 606 C C . ARG A 1 79 ? 56.574 16.128 15.369 1.00 46.78 79 ARG A C 1
ATOM 608 O O . ARG A 1 79 ? 57.735 16.106 14.977 1.00 46.78 79 ARG A O 1
ATOM 615 N N . ALA A 1 80 ? 55.660 15.238 14.977 1.00 46.91 80 ALA A N 1
ATOM 616 C CA . ALA A 1 80 ? 55.926 14.209 13.968 1.00 46.91 80 ALA A CA 1
ATOM 617 C C . ALA A 1 80 ? 55.966 14.799 12.547 1.00 46.91 80 ALA A C 1
ATOM 619 O O . ALA A 1 80 ? 56.908 14.542 11.805 1.00 46.91 80 ALA A O 1
ATOM 620 N N . ILE A 1 81 ? 54.999 15.660 12.206 1.00 47.47 81 ILE A N 1
ATOM 621 C CA . ILE A 1 81 ? 54.910 16.299 10.881 1.00 47.47 81 ILE A CA 1
ATOM 622 C C . ILE A 1 81 ? 56.133 17.191 10.606 1.00 47.47 81 ILE A C 1
ATOM 624 O O . ILE A 1 81 ? 56.707 17.115 9.524 1.00 47.47 81 ILE A O 1
ATOM 628 N N . ARG A 1 82 ? 56.598 17.971 11.596 1.00 43.38 82 ARG A N 1
ATOM 629 C CA . ARG A 1 82 ? 57.773 18.848 11.423 1.00 43.38 82 ARG A CA 1
ATOM 630 C C . ARG A 1 82 ? 59.060 18.059 11.118 1.00 43.38 82 ARG A C 1
ATOM 632 O O . ARG A 1 82 ? 59.753 18.390 10.170 1.00 43.38 82 ARG A O 1
ATOM 639 N N . ARG A 1 83 ? 59.294 16.927 11.801 1.00 43.28 83 ARG A N 1
ATOM 640 C CA . ARG A 1 83 ? 60.439 16.027 11.518 1.00 43.28 83 ARG A CA 1
ATOM 641 C C . ARG A 1 83 ? 60.379 15.333 10.153 1.00 43.28 83 ARG A C 1
ATOM 643 O O . ARG A 1 83 ? 61.400 14.817 9.709 1.00 43.28 83 ARG A O 1
ATOM 650 N N . CYS A 1 84 ? 59.203 15.263 9.532 1.00 42.06 84 CYS A N 1
ATOM 651 C CA . CYS A 1 84 ? 59.028 14.659 8.212 1.00 42.06 84 CYS A CA 1
ATOM 652 C C . CYS A 1 84 ? 59.327 15.665 7.086 1.00 42.06 84 CYS A C 1
ATOM 654 O O . CYS A 1 84 ? 59.829 15.275 6.037 1.00 42.06 84 CYS A O 1
ATOM 656 N N . LEU A 1 85 ? 59.062 16.955 7.327 1.00 44.53 85 LEU A N 1
ATOM 657 C CA . LEU A 1 85 ? 59.383 18.050 6.407 1.00 44.53 85 LEU A CA 1
ATOM 658 C C . LEU A 1 85 ? 60.882 18.398 6.431 1.00 44.53 85 LEU A C 1
ATOM 660 O O . LEU A 1 85 ? 61.471 18.582 5.371 1.00 44.53 85 LEU A O 1
ATOM 664 N N . ASP A 1 86 ? 61.526 18.361 7.603 1.00 45.12 86 ASP A N 1
ATOM 665 C CA . ASP A 1 86 ? 62.964 18.655 7.762 1.00 45.12 86 ASP A CA 1
ATOM 666 C C . ASP A 1 86 ? 63.910 17.567 7.178 1.00 45.12 86 ASP A C 1
ATOM 668 O O . ASP A 1 86 ? 65.126 17.653 7.349 1.00 45.12 86 ASP A O 1
ATOM 672 N N . ARG A 1 87 ? 63.390 16.501 6.539 1.00 44.06 87 ARG A N 1
ATOM 673 C CA . ARG A 1 87 ? 64.182 15.346 6.046 1.00 44.06 87 ARG A CA 1
ATOM 674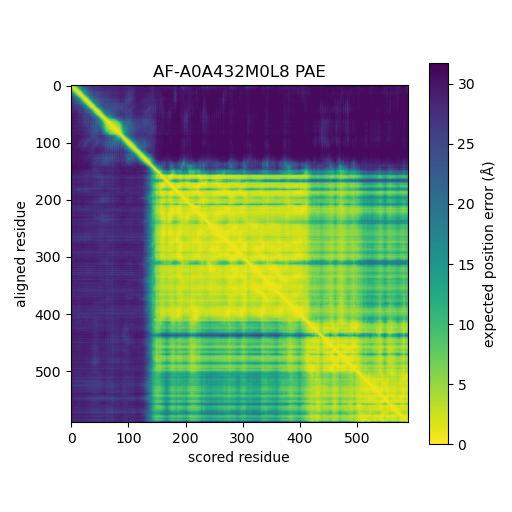 C C . ARG A 1 87 ? 63.973 14.946 4.577 1.00 44.06 87 ARG A C 1
ATOM 676 O O . ARG A 1 87 ? 64.508 13.925 4.159 1.00 44.06 87 ARG A O 1
ATOM 683 N N . GLY A 1 88 ? 63.251 15.741 3.783 1.00 45.06 88 GLY A N 1
ATOM 684 C CA . GLY A 1 88 ? 63.354 15.695 2.312 1.00 45.06 88 GLY A CA 1
ATOM 685 C C . GLY A 1 88 ? 63.017 14.364 1.614 1.00 45.06 88 GLY A C 1
ATOM 686 O O . GLY A 1 88 ? 63.628 14.045 0.597 1.00 45.06 88 GLY A O 1
ATOM 687 N N . CYS A 1 89 ? 62.063 13.573 2.114 1.00 37.56 89 CYS A N 1
ATOM 688 C CA . CYS A 1 89 ? 61.694 12.297 1.483 1.00 37.56 89 CYS A CA 1
ATOM 689 C C . CYS A 1 89 ? 60.718 12.470 0.301 1.00 37.56 89 CYS A C 1
ATOM 691 O O . CYS A 1 89 ? 59.509 12.296 0.445 1.00 37.56 89 CYS A O 1
ATOM 693 N N . LEU A 1 90 ? 61.260 12.743 -0.888 1.00 33.75 90 LEU A N 1
ATOM 694 C CA . LEU A 1 90 ? 60.586 12.565 -2.179 1.00 33.75 90 LEU A CA 1
ATOM 695 C C . LEU A 1 90 ? 61.151 11.314 -2.873 1.00 33.75 90 LEU A C 1
ATOM 697 O O . LEU A 1 90 ? 62.284 11.378 -3.337 1.00 33.75 90 LEU A O 1
ATOM 701 N N . HIS A 1 91 ? 60.378 10.216 -2.953 1.00 31.52 91 HIS A N 1
ATOM 702 C CA . HIS A 1 91 ? 60.118 9.429 -4.185 1.00 31.52 91 HIS A CA 1
ATOM 703 C C . HIS A 1 91 ? 59.467 8.043 -3.947 1.00 31.52 91 HIS A C 1
ATOM 705 O O . HIS A 1 91 ? 60.072 7.128 -3.401 1.00 31.52 91 HIS A O 1
ATOM 711 N N . SER A 1 92 ? 58.307 7.861 -4.590 1.00 28.84 92 SER A N 1
ATOM 712 C CA . SER A 1 92 ? 57.839 6.631 -5.264 1.00 28.84 92 SER A CA 1
ATOM 713 C C . SER A 1 92 ? 57.343 5.381 -4.488 1.00 28.84 92 SER A C 1
ATOM 715 O O . SER A 1 92 ? 57.962 4.878 -3.561 1.00 28.84 92 SER A O 1
ATOM 717 N N . LYS A 1 93 ? 56.257 4.824 -5.060 1.00 28.36 93 LYS A N 1
ATOM 718 C CA . LYS A 1 93 ? 55.730 3.438 -5.024 1.00 28.36 93 LYS A CA 1
ATOM 719 C C . LYS A 1 93 ? 55.012 2.892 -3.766 1.00 28.36 93 LYS A C 1
ATOM 721 O O . LYS A 1 93 ? 55.609 2.445 -2.801 1.00 28.36 93 LYS A O 1
ATOM 726 N N . ALA A 1 94 ? 53.689 2.780 -3.951 1.00 29.75 94 ALA A N 1
ATOM 727 C CA . ALA A 1 94 ? 52.804 1.653 -3.617 1.00 29.75 94 ALA A CA 1
ATOM 728 C C . ALA A 1 94 ? 52.812 1.066 -2.189 1.00 29.75 94 ALA A C 1
ATOM 730 O O . ALA A 1 94 ? 53.679 0.277 -1.830 1.00 29.75 94 ALA A O 1
ATOM 731 N N . TRP A 1 95 ? 51.717 1.296 -1.453 1.00 24.31 95 TRP A N 1
ATOM 732 C CA . TRP A 1 95 ? 51.354 0.533 -0.253 1.00 24.31 95 TRP A CA 1
ATOM 733 C C . TRP A 1 95 ? 49.899 0.046 -0.323 1.00 24.31 95 TRP A C 1
ATOM 735 O O . TRP A 1 95 ? 48.976 0.841 -0.493 1.00 24.31 95 TRP A O 1
ATOM 745 N N . ARG A 1 96 ? 49.701 -1.270 -0.170 1.00 26.23 96 ARG A N 1
ATOM 746 C CA . ARG A 1 96 ? 48.405 -1.904 0.135 1.00 26.23 96 ARG A CA 1
ATOM 747 C C . ARG A 1 96 ? 48.279 -2.054 1.661 1.00 26.23 96 ARG A C 1
ATOM 749 O O . ARG A 1 96 ? 49.291 -2.351 2.294 1.00 26.23 96 ARG A O 1
ATOM 756 N N . PRO A 1 97 ? 47.086 -1.924 2.267 1.00 29.64 97 PRO A N 1
ATOM 757 C CA . PRO A 1 97 ? 46.901 -2.256 3.675 1.00 29.64 97 PRO A CA 1
ATOM 758 C C . PRO A 1 97 ? 46.796 -3.778 3.862 1.00 29.64 97 PRO A C 1
ATOM 760 O O . PRO A 1 97 ? 46.039 -4.444 3.158 1.00 29.64 97 PRO A O 1
ATOM 763 N N . ALA A 1 98 ? 47.537 -4.317 4.831 1.00 28.12 98 ALA A N 1
ATOM 764 C CA . ALA A 1 98 ? 47.434 -5.704 5.278 1.00 28.12 98 ALA A CA 1
ATOM 765 C C . ALA A 1 98 ? 46.858 -5.766 6.702 1.00 28.12 98 ALA A C 1
ATOM 767 O O . ALA A 1 98 ? 47.174 -4.930 7.551 1.00 28.12 98 ALA A O 1
ATOM 768 N N . SER A 1 99 ? 46.007 -6.760 6.950 1.00 26.59 99 SER A N 1
ATOM 769 C CA . SER A 1 99 ? 45.301 -6.971 8.216 1.00 26.59 99 SER A CA 1
ATOM 770 C C . SER A 1 99 ? 46.244 -7.386 9.351 1.00 26.59 99 SER A C 1
ATOM 772 O O . SER A 1 99 ? 47.100 -8.249 9.166 1.00 26.59 99 SER A O 1
ATOM 774 N N . PHE A 1 100 ? 46.043 -6.837 10.552 1.00 25.47 100 PHE A N 1
ATOM 775 C CA . PHE A 1 100 ? 46.768 -7.253 11.758 1.00 25.47 100 PHE A CA 1
ATOM 776 C C . PHE A 1 100 ? 45.980 -8.310 12.545 1.00 25.47 100 PHE A C 1
ATOM 778 O O . PHE A 1 100 ? 44.951 -8.001 13.142 1.00 25.47 100 PHE A O 1
ATOM 785 N N . PHE A 1 101 ? 46.510 -9.533 12.607 1.00 24.05 101 PHE A N 1
ATOM 786 C CA . PHE A 1 101 ? 46.167 -10.521 13.635 1.00 24.05 101 PHE A CA 1
ATOM 787 C C . PHE A 1 101 ? 47.230 -10.482 14.741 1.00 24.05 101 PHE A C 1
ATOM 789 O O . PHE A 1 101 ? 48.428 -10.502 14.457 1.00 24.05 101 PHE A O 1
ATOM 796 N N . LEU A 1 102 ? 46.802 -10.440 16.005 1.00 23.94 102 LEU A N 1
ATOM 797 C CA . LEU A 1 102 ? 47.693 -10.455 17.168 1.00 23.94 102 LEU A CA 1
ATOM 798 C C . LEU A 1 102 ? 47.844 -11.885 17.700 1.00 23.94 102 LEU A C 1
ATOM 800 O O . LEU A 1 102 ? 46.903 -12.460 18.238 1.00 23.94 102 LEU A O 1
ATOM 804 N N . LEU A 1 103 ? 49.050 -12.438 17.569 1.00 23.72 103 LEU A N 1
ATOM 805 C CA . LEU A 1 103 ? 49.428 -13.759 18.071 1.00 23.72 103 LEU A CA 1
ATOM 806 C C . LEU A 1 103 ? 50.633 -13.591 19.005 1.00 23.72 103 LEU A C 1
ATOM 808 O O . LEU A 1 103 ? 51.751 -13.346 18.554 1.00 23.72 103 LEU A O 1
ATOM 812 N N . VAL A 1 104 ? 50.407 -13.684 20.318 1.00 26.69 104 VAL A N 1
ATOM 813 C CA . VAL A 1 104 ? 51.475 -13.593 21.327 1.00 26.69 104 VAL A CA 1
ATOM 814 C C . VAL A 1 104 ? 51.987 -14.996 21.638 1.00 26.69 104 VAL A C 1
ATOM 816 O O . VAL A 1 104 ? 51.226 -15.874 22.035 1.00 26.69 104 VAL A O 1
ATOM 819 N N . ARG A 1 105 ? 53.295 -15.205 21.458 1.00 24.19 105 ARG A N 1
ATOM 820 C CA . ARG A 1 105 ? 53.976 -16.493 21.640 1.00 24.19 105 ARG A CA 1
ATOM 821 C C . ARG A 1 105 ? 55.139 -16.306 22.613 1.00 24.19 105 ARG A C 1
ATOM 823 O O . ARG A 1 105 ? 56.113 -15.637 22.276 1.00 24.19 105 ARG A O 1
ATOM 830 N N . SER A 1 106 ? 55.050 -16.884 23.807 1.00 26.58 106 SER A N 1
ATOM 831 C CA . SER A 1 106 ? 56.129 -16.887 24.805 1.00 26.58 106 SER A CA 1
ATOM 832 C C . SER A 1 106 ? 56.996 -18.150 24.689 1.00 26.58 106 SER A C 1
ATOM 834 O O . SER A 1 106 ? 56.511 -19.227 24.341 1.00 26.58 106 SER A O 1
ATOM 836 N N . ARG A 1 107 ? 58.306 -18.013 24.943 1.00 25.20 107 ARG A N 1
ATOM 837 C CA . ARG A 1 107 ? 59.286 -19.119 24.999 1.00 25.20 107 ARG A CA 1
ATOM 838 C C . ARG A 1 107 ? 59.666 -19.441 26.462 1.00 25.20 107 ARG A C 1
ATOM 840 O O . ARG A 1 107 ? 59.534 -18.556 27.306 1.00 25.20 107 ARG A O 1
ATOM 847 N N . PRO A 1 108 ? 60.121 -20.673 26.767 1.00 33.91 108 PRO A N 1
ATOM 848 C CA . PRO A 1 108 ? 60.325 -21.156 28.138 1.00 33.91 108 PRO A CA 1
ATOM 849 C C . PRO A 1 108 ? 61.791 -21.066 28.618 1.00 33.91 108 PRO A C 1
ATOM 851 O O . PRO A 1 108 ? 62.693 -20.910 27.793 1.00 33.91 108 PRO A O 1
ATOM 854 N N . PRO A 1 109 ? 62.050 -21.269 29.925 1.00 34.91 109 PRO A N 1
ATOM 855 C CA . PRO A 1 109 ? 63.354 -21.661 30.460 1.00 34.91 109 PRO A CA 1
ATOM 856 C C . PRO A 1 109 ? 63.419 -23.147 30.884 1.00 34.91 109 PRO A C 1
ATOM 858 O O . PRO A 1 109 ? 62.423 -23.870 30.881 1.00 34.91 109 PRO A O 1
ATOM 861 N N . HIS A 1 110 ? 64.632 -23.602 31.215 1.00 28.27 110 HIS A N 1
ATOM 862 C CA . HIS A 1 110 ? 65.023 -25.013 31.315 1.00 28.27 110 HIS A CA 1
ATOM 863 C C . HIS A 1 110 ? 64.740 -25.736 32.650 1.00 28.27 110 HIS A C 1
ATOM 865 O O . HIS A 1 110 ? 64.581 -25.158 33.720 1.00 28.27 110 HIS A O 1
ATOM 871 N N . THR A 1 111 ? 64.773 -27.062 32.519 1.00 30.08 111 THR A N 1
ATOM 872 C CA . THR A 1 111 ? 64.712 -28.160 33.496 1.00 30.08 111 THR A CA 1
ATOM 873 C C . THR A 1 111 ? 65.623 -28.090 34.731 1.00 30.08 111 THR A C 1
ATOM 875 O O . THR A 1 111 ? 66.816 -27.824 34.607 1.00 30.08 111 THR A O 1
ATOM 878 N N . SER A 1 112 ? 65.122 -28.605 35.863 1.00 27.89 112 SER A N 1
ATOM 879 C CA . SER A 1 112 ? 65.910 -29.332 36.877 1.00 27.89 112 SER A CA 1
ATOM 880 C C . SER A 1 112 ? 65.016 -30.323 37.662 1.00 27.89 112 SER A C 1
ATOM 882 O O . SER A 1 112 ? 63.795 -30.178 37.689 1.00 27.89 112 SER A O 1
ATOM 884 N N . ARG A 1 113 ? 65.610 -31.392 38.218 1.00 29.48 113 ARG A N 1
ATOM 885 C CA . ARG A 1 113 ? 64.942 -32.566 38.833 1.00 29.48 113 ARG A CA 1
ATOM 886 C C . ARG A 1 113 ? 64.586 -32.355 40.313 1.00 29.48 113 ARG A C 1
ATOM 888 O O . ARG A 1 113 ? 65.438 -31.906 41.068 1.00 29.48 113 ARG A O 1
ATOM 895 N N . SER A 1 114 ? 63.481 -32.955 40.772 1.00 28.38 114 SER A N 1
ATOM 896 C CA . SER A 1 114 ? 63.507 -33.974 41.851 1.00 28.38 114 SER A CA 1
ATOM 897 C C . SER A 1 114 ? 62.154 -34.705 41.995 1.00 28.38 114 SER A C 1
ATOM 899 O O . SER A 1 114 ? 61.172 -34.353 41.347 1.00 28.38 114 SER A O 1
ATOM 901 N N . ARG A 1 115 ? 62.139 -35.815 42.749 1.00 30.06 115 ARG A N 1
ATOM 902 C CA . ARG A 1 115 ? 61.011 -36.759 42.898 1.00 30.06 115 ARG A CA 1
ATOM 903 C C . ARG A 1 115 ? 60.198 -36.457 44.167 1.00 30.06 115 ARG A C 1
ATOM 905 O O . ARG A 1 115 ? 60.797 -36.178 45.196 1.00 30.06 115 ARG A O 1
ATOM 912 N N . GLY A 1 116 ? 58.881 -36.681 44.143 1.00 27.64 116 GLY A N 1
ATOM 913 C CA . GLY A 1 116 ? 58.038 -36.744 45.350 1.00 27.64 116 GLY A CA 1
ATOM 914 C C . GLY A 1 116 ? 56.583 -37.101 45.020 1.00 27.64 116 GLY A C 1
ATOM 915 O O . GLY A 1 116 ? 55.983 -36.467 44.160 1.00 27.64 116 GLY A O 1
ATOM 916 N N . ARG A 1 117 ? 56.028 -38.156 45.637 1.00 28.88 117 ARG A N 1
ATOM 917 C CA . ARG A 1 117 ? 54.653 -38.656 45.399 1.00 28.88 117 ARG A CA 1
ATOM 918 C C . ARG A 1 117 ? 53.630 -38.047 46.373 1.00 28.88 117 ARG A C 1
ATOM 920 O O . ARG A 1 117 ? 54.008 -37.654 47.467 1.00 28.88 117 ARG A O 1
ATOM 927 N N . MET A 1 118 ? 52.347 -38.195 45.999 1.00 27.20 118 MET A N 1
ATOM 928 C CA . MET A 1 118 ? 51.090 -37.858 46.709 1.00 27.20 118 MET A CA 1
ATOM 929 C C . MET A 1 118 ? 50.663 -36.395 46.489 1.00 27.20 118 MET A C 1
ATOM 931 O O . MET A 1 118 ? 51.365 -35.485 46.891 1.00 27.20 118 MET A O 1
ATOM 935 N N . GLY A 1 119 ? 49.565 -36.051 45.810 1.00 30.42 119 GLY A N 1
ATOM 936 C CA . GLY A 1 119 ? 48.384 -36.813 45.396 1.00 30.42 119 GLY A CA 1
ATOM 937 C C . GLY A 1 119 ? 47.218 -36.511 46.332 1.00 30.42 119 GLY A C 1
ATOM 938 O O . GLY A 1 119 ? 47.299 -36.913 47.478 1.00 30.42 119 GLY A O 1
ATOM 939 N N . TYR A 1 120 ? 46.162 -35.835 45.851 1.00 28.73 120 TYR A N 1
ATOM 940 C CA . TYR A 1 120 ? 44.795 -35.882 46.400 1.00 28.73 120 TYR A CA 1
ATOM 941 C C . TYR A 1 120 ? 43.778 -35.195 45.451 1.00 28.73 120 TYR A C 1
ATOM 943 O O . TYR A 1 120 ? 44.019 -34.107 44.941 1.00 28.73 120 TYR A O 1
ATOM 951 N N . LYS A 1 121 ? 42.652 -35.885 45.222 1.00 29.03 121 LYS A N 1
ATOM 952 C CA . LYS A 1 121 ? 41.286 -35.436 44.850 1.00 29.03 121 LYS A CA 1
ATOM 953 C C . LYS A 1 121 ? 41.108 -34.150 44.005 1.00 29.03 121 LYS A C 1
ATOM 955 O O . LYS A 1 121 ? 41.145 -33.033 44.507 1.00 29.03 121 LYS A O 1
ATOM 960 N N . LYS A 1 122 ? 40.729 -34.338 42.732 1.00 26.88 122 LYS A N 1
ATOM 961 C CA . LYS A 1 122 ? 40.308 -33.286 41.786 1.00 26.88 122 LYS A CA 1
ATOM 962 C C . LYS A 1 122 ? 38.792 -33.035 41.882 1.00 26.88 122 LYS A C 1
ATOM 964 O O . LYS A 1 122 ? 38.019 -33.696 41.195 1.00 26.88 122 LYS A O 1
ATOM 969 N N . THR A 1 123 ? 38.359 -32.091 42.716 1.00 30.83 123 THR A N 1
ATOM 970 C CA . THR A 1 123 ? 36.959 -31.629 42.747 1.00 30.83 123 THR A CA 1
ATOM 971 C C . THR A 1 123 ? 36.681 -30.683 41.575 1.00 30.83 123 THR A C 1
ATOM 973 O O . THR A 1 123 ? 37.275 -29.613 41.463 1.00 30.83 123 THR A O 1
ATOM 976 N N . TRP A 1 124 ? 35.770 -31.072 40.680 1.00 27.34 124 TRP A N 1
ATOM 977 C CA . TRP A 1 124 ? 35.276 -30.188 39.622 1.00 27.34 124 TRP A CA 1
ATOM 978 C C . TRP A 1 124 ? 34.210 -29.240 40.183 1.00 27.34 124 TRP A C 1
ATOM 980 O O . TRP A 1 124 ? 33.158 -29.683 40.637 1.00 27.34 124 TRP A O 1
ATOM 990 N N . ARG A 1 125 ? 34.462 -27.931 40.102 1.00 28.95 125 ARG A N 1
ATOM 991 C CA . ARG A 1 125 ? 33.426 -26.891 40.167 1.00 28.95 125 ARG A CA 1
ATOM 992 C C . ARG A 1 125 ? 33.145 -26.417 38.737 1.00 28.95 125 ARG A C 1
ATOM 994 O O . ARG A 1 125 ? 34.079 -25.906 38.117 1.00 28.95 125 ARG A O 1
ATOM 1001 N N . PRO A 1 126 ? 31.921 -26.547 38.200 1.00 34.69 126 PRO A N 1
ATOM 1002 C CA . PRO A 1 126 ? 31.586 -25.921 36.930 1.00 34.69 126 PRO A CA 1
ATOM 1003 C C . PRO A 1 126 ? 31.455 -24.406 37.135 1.00 34.69 126 PRO A C 1
ATOM 1005 O O . PRO A 1 126 ? 30.625 -23.943 37.917 1.00 34.69 126 PRO A O 1
ATOM 1008 N N . PHE A 1 127 ? 32.272 -23.625 36.429 1.00 33.38 127 PHE A N 1
ATOM 1009 C CA . PHE A 1 127 ? 32.026 -22.192 36.272 1.00 33.38 127 PHE A CA 1
ATOM 1010 C C . PHE A 1 127 ? 30.853 -22.015 35.305 1.00 33.38 127 PHE A C 1
ATOM 1012 O O . PHE A 1 127 ? 31.015 -22.157 34.092 1.00 33.38 127 PHE A O 1
ATOM 1019 N N . VAL A 1 128 ? 29.671 -21.716 35.844 1.00 32.91 128 VAL A N 1
ATOM 1020 C CA . VAL A 1 128 ? 28.519 -21.299 35.040 1.00 32.91 128 VAL A CA 1
ATOM 1021 C C . VAL A 1 128 ? 28.809 -19.904 34.493 1.00 32.91 128 VAL A C 1
ATOM 1023 O O . VAL A 1 128 ? 28.834 -18.925 35.238 1.00 32.91 128 VAL A O 1
ATOM 1026 N N . TRP A 1 129 ? 29.035 -19.813 33.184 1.00 30.22 129 TRP A N 1
ATOM 1027 C CA . TRP A 1 129 ? 29.047 -18.537 32.480 1.00 30.22 129 TRP A CA 1
ATOM 1028 C C . TRP A 1 129 ? 27.613 -18.021 32.375 1.00 30.22 129 TRP A C 1
ATOM 1030 O O . TRP A 1 129 ? 26.844 -18.485 31.535 1.00 30.22 129 TRP A O 1
ATOM 1040 N N . LEU A 1 130 ? 27.256 -17.049 33.218 1.00 34.00 130 LEU A N 1
ATOM 1041 C CA . LEU A 1 130 ? 26.000 -16.315 33.087 1.00 34.00 130 LEU A CA 1
ATOM 1042 C C . LEU A 1 130 ? 26.113 -15.332 31.907 1.00 34.00 130 LEU A C 1
ATOM 1044 O O . LEU A 1 130 ? 26.387 -14.144 32.071 1.00 34.00 130 LEU A O 1
ATOM 1048 N N . GLY A 1 131 ? 25.960 -15.853 30.690 1.00 30.02 131 GLY A N 1
ATOM 1049 C CA . GLY A 1 131 ? 25.841 -15.041 29.485 1.00 30.02 131 GLY A CA 1
ATOM 1050 C C . GLY A 1 131 ? 24.497 -14.322 29.481 1.00 30.02 131 GLY A C 1
ATOM 1051 O O . GLY A 1 131 ? 23.497 -14.904 29.069 1.00 30.02 131 GLY A O 1
ATOM 1052 N N . LEU A 1 132 ? 24.471 -13.068 29.941 1.00 32.66 132 LEU A N 1
ATOM 1053 C CA . LEU A 1 132 ? 23.278 -12.221 29.915 1.00 32.66 132 LEU A CA 1
ATOM 1054 C C . LEU A 1 132 ? 22.956 -11.798 28.469 1.00 32.66 132 LEU A C 1
ATOM 1056 O O . LEU A 1 132 ? 23.242 -10.675 28.052 1.00 32.66 132 LEU A O 1
ATOM 1060 N N . PHE A 1 133 ? 22.365 -12.708 27.695 1.00 28.78 133 PHE A N 1
ATOM 1061 C CA . PHE A 1 133 ? 21.760 -12.389 26.406 1.00 28.78 133 PHE A CA 1
ATOM 1062 C C . PHE A 1 133 ? 20.482 -11.574 26.634 1.00 28.78 133 PHE A C 1
ATOM 1064 O O . PHE A 1 133 ? 19.378 -12.109 26.700 1.00 28.78 133 PHE A O 1
ATOM 1071 N N . LEU A 1 134 ? 20.641 -10.252 26.725 1.00 27.83 134 LEU A N 1
ATOM 1072 C CA . LEU A 1 134 ? 19.553 -9.308 26.485 1.00 27.83 134 LEU A CA 1
ATOM 1073 C C . LEU A 1 134 ? 19.178 -9.363 24.998 1.00 27.83 134 LEU A C 1
ATOM 1075 O O . LEU A 1 134 ? 19.624 -8.547 24.192 1.00 27.83 134 LEU A O 1
ATOM 1079 N N . VAL A 1 135 ? 18.353 -10.348 24.638 1.00 28.92 135 VAL A N 1
ATOM 1080 C CA . VAL A 1 135 ? 17.586 -10.317 23.391 1.00 28.92 135 VAL A CA 1
ATOM 1081 C C . VAL A 1 135 ? 16.510 -9.252 23.567 1.00 28.92 135 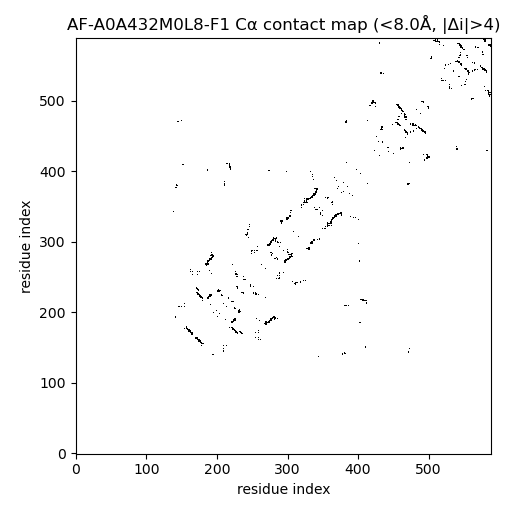VAL A C 1
ATOM 1083 O O . VAL A 1 135 ? 15.419 -9.512 24.068 1.00 28.92 135 VAL A O 1
ATOM 1086 N N . VAL A 1 136 ? 16.846 -8.020 23.190 1.00 29.08 136 VAL A N 1
ATOM 1087 C CA . VAL A 1 136 ? 15.857 -6.955 23.034 1.00 29.08 136 VAL A CA 1
ATOM 1088 C C . VAL A 1 136 ? 15.094 -7.241 21.743 1.00 29.08 136 VAL A C 1
ATOM 1090 O O . VAL A 1 136 ? 15.524 -6.853 20.658 1.00 29.08 136 VAL A O 1
ATOM 1093 N N . CYS A 1 137 ? 13.967 -7.944 21.856 1.00 27.41 137 CYS A N 1
ATOM 1094 C CA . CYS A 1 137 ? 12.960 -7.955 20.801 1.00 27.41 137 CYS A CA 1
ATOM 1095 C C . CYS A 1 137 ? 12.298 -6.575 20.752 1.00 27.41 137 CYS A C 1
ATOM 1097 O O . CYS A 1 137 ? 11.323 -6.315 21.455 1.00 27.41 137 CYS A O 1
ATOM 1099 N N . SER A 1 138 ? 12.845 -5.684 19.927 1.00 29.89 138 SER A N 1
ATOM 1100 C CA . SER A 1 138 ? 12.174 -4.444 19.545 1.00 29.89 138 SER A CA 1
ATOM 1101 C C . SER A 1 138 ? 11.036 -4.760 18.573 1.00 29.89 138 SER A C 1
ATOM 1103 O O . SER A 1 138 ? 11.234 -4.733 17.361 1.00 29.89 138 SER A O 1
ATOM 1105 N N . ALA A 1 139 ? 9.850 -5.056 19.105 1.00 30.95 139 ALA A N 1
ATOM 1106 C CA . ALA A 1 139 ? 8.609 -4.917 18.352 1.00 30.95 139 ALA A CA 1
ATOM 1107 C C . ALA A 1 139 ? 8.256 -3.421 18.311 1.00 30.95 139 ALA A C 1
ATOM 1109 O O . ALA A 1 139 ? 7.694 -2.874 19.262 1.00 30.95 139 ALA A O 1
ATOM 1110 N N . SER A 1 140 ? 8.666 -2.737 17.243 1.00 35.69 140 SER A N 1
ATOM 1111 C CA . SER A 1 140 ? 8.282 -1.349 16.983 1.00 35.69 140 SER A CA 1
ATOM 1112 C C . SER A 1 140 ? 7.009 -1.334 16.147 1.00 35.69 140 SER A C 1
ATOM 1114 O O . SER A 1 140 ? 7.083 -1.515 14.937 1.00 35.69 140 SER A O 1
ATOM 1116 N N . ALA A 1 141 ? 5.868 -1.021 16.763 1.00 35.47 141 ALA A N 1
ATOM 1117 C CA . ALA A 1 141 ? 4.646 -0.639 16.045 1.00 35.47 141 ALA A CA 1
ATOM 1118 C C . ALA A 1 141 ? 4.740 0.794 15.461 1.00 35.47 141 ALA A C 1
ATOM 1120 O O . ALA A 1 141 ? 3.778 1.557 15.496 1.00 35.47 141 ALA A O 1
ATOM 1121 N N . ASP A 1 142 ? 5.920 1.168 14.958 1.00 38.38 142 ASP A N 1
ATOM 1122 C CA . ASP A 1 142 ? 6.124 2.378 14.170 1.00 38.38 142 ASP A CA 1
ATOM 1123 C C . ASP A 1 142 ? 5.825 2.023 12.708 1.00 38.38 142 ASP A C 1
ATOM 1125 O O . ASP A 1 142 ? 6.688 1.501 11.996 1.00 38.38 142 ASP A O 1
ATOM 1129 N N . GLU A 1 143 ? 4.611 2.327 12.237 1.00 47.44 143 GLU A N 1
ATOM 1130 C CA . GLU A 1 143 ? 4.417 2.538 10.800 1.00 47.44 143 GLU A CA 1
ATOM 1131 C C . GLU A 1 143 ? 5.372 3.669 10.396 1.00 47.44 143 GLU A C 1
ATOM 1133 O O . GLU A 1 143 ? 5.263 4.788 10.904 1.00 47.44 143 GLU A O 1
ATOM 1138 N N . ALA A 1 144 ? 6.376 3.350 9.573 1.00 40.84 144 ALA A N 1
ATOM 1139 C CA . ALA A 1 144 ? 7.505 4.243 9.334 1.00 40.84 144 ALA A CA 1
ATOM 1140 C C . ALA A 1 144 ? 7.017 5.617 8.854 1.00 40.84 144 ALA A C 1
ATOM 1142 O O . ALA A 1 144 ? 6.342 5.718 7.830 1.00 40.84 144 ALA A O 1
ATOM 1143 N N . SER A 1 145 ? 7.375 6.672 9.593 1.00 39.88 145 SER A N 1
ATOM 1144 C CA . SER A 1 145 ? 6.955 8.053 9.340 1.00 39.88 145 SER A CA 1
ATOM 1145 C C . SER A 1 145 ? 7.678 8.639 8.123 1.00 39.88 145 SER A C 1
ATOM 1147 O O . SER A 1 145 ? 8.551 9.502 8.211 1.00 39.88 145 SER A O 1
ATOM 1149 N N . ASP A 1 146 ? 7.292 8.151 6.949 1.00 45.22 146 ASP A N 1
ATOM 1150 C CA . ASP A 1 146 ? 7.886 8.434 5.646 1.00 45.22 146 ASP A CA 1
ATOM 1151 C C . ASP A 1 146 ? 7.388 9.790 5.086 1.00 45.22 146 ASP A C 1
ATOM 1153 O O . ASP A 1 146 ? 6.990 9.918 3.930 1.00 45.22 146 ASP A O 1
ATOM 1157 N N . VAL A 1 147 ? 7.381 10.833 5.931 1.00 42.28 147 VAL A N 1
ATOM 1158 C CA . VAL A 1 147 ? 6.835 12.177 5.632 1.00 42.28 147 VAL A CA 1
ATOM 1159 C C . VAL A 1 147 ? 7.527 12.823 4.422 1.00 42.28 147 VAL A C 1
ATOM 1161 O O . VAL A 1 147 ? 6.890 13.529 3.646 1.00 42.28 147 VAL A O 1
ATOM 1164 N N . ASP A 1 148 ? 8.814 12.526 4.219 1.00 40.97 148 ASP A N 1
ATOM 1165 C CA . ASP A 1 148 ? 9.608 12.985 3.070 1.00 40.97 148 ASP A CA 1
ATOM 1166 C C . ASP A 1 148 ? 9.349 12.181 1.775 1.00 40.97 148 ASP A C 1
ATOM 1168 O O . ASP A 1 148 ? 9.899 12.516 0.715 1.00 40.97 148 ASP A O 1
ATOM 1172 N N . SER A 1 149 ? 8.540 11.113 1.822 1.00 53.69 149 SER A N 1
ATOM 1173 C CA . SER A 1 149 ? 8.254 10.276 0.649 1.00 53.69 149 SER A CA 1
ATOM 1174 C C . SER A 1 149 ? 6.795 9.855 0.430 1.00 53.69 149 SER A C 1
ATOM 1176 O O . SER A 1 149 ? 6.496 9.287 -0.624 1.00 53.69 149 SER A O 1
ATOM 1178 N N . ALA A 1 150 ? 5.878 10.232 1.325 1.00 58.72 150 ALA A N 1
ATOM 1179 C CA . ALA A 1 150 ? 4.441 10.227 1.070 1.00 58.72 150 ALA A CA 1
ATOM 1180 C C . ALA A 1 150 ? 4.108 11.037 -0.209 1.00 58.72 150 ALA A C 1
ATOM 1182 O O . ALA A 1 150 ? 4.540 12.190 -0.339 1.00 58.72 150 ALA A O 1
ATOM 1183 N N . PRO A 1 151 ? 3.359 10.475 -1.178 1.00 61.81 151 PRO A N 1
ATOM 1184 C CA . PRO A 1 151 ? 2.847 11.207 -2.329 1.00 61.81 151 PRO A CA 1
ATOM 1185 C C . PRO A 1 151 ? 2.219 12.562 -2.001 1.00 61.81 151 PRO A C 1
ATOM 1187 O O . PRO A 1 151 ? 1.450 12.727 -1.054 1.00 61.81 151 PRO A O 1
ATOM 1190 N N . ALA A 1 152 ? 2.460 13.534 -2.883 1.00 62.44 152 ALA A N 1
ATOM 1191 C CA . ALA A 1 152 ? 1.917 14.886 -2.759 1.00 62.44 152 ALA A CA 1
ATOM 1192 C C . ALA A 1 152 ? 0.371 14.933 -2.746 1.00 62.44 152 ALA A C 1
ATOM 1194 O O . ALA A 1 152 ? -0.204 15.932 -2.328 1.00 62.44 152 ALA A O 1
ATOM 1195 N N . ALA A 1 153 ? -0.318 13.874 -3.189 1.00 59.72 153 ALA A N 1
ATOM 1196 C CA . ALA A 1 153 ? -1.763 13.696 -3.008 1.00 59.72 153 ALA A CA 1
ATOM 1197 C C . ALA A 1 153 ? -2.193 13.703 -1.529 1.00 59.72 153 ALA A C 1
ATOM 1199 O O . ALA A 1 153 ? -3.211 14.296 -1.192 1.00 59.72 153 ALA A O 1
ATOM 1200 N N . MET A 1 154 ? -1.398 13.122 -0.629 1.00 64.25 154 MET A N 1
ATO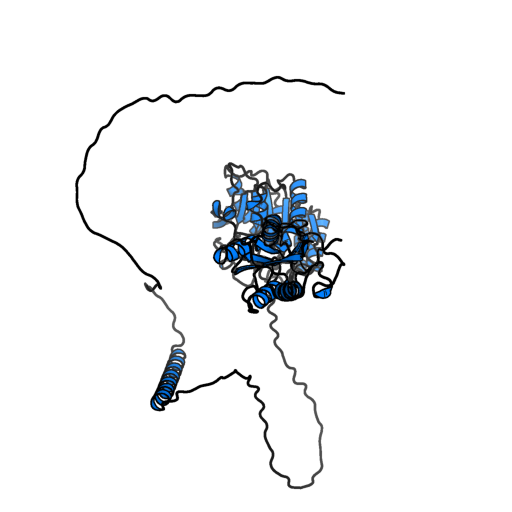M 1201 C CA . MET A 1 154 ? -1.781 12.918 0.774 1.00 64.25 154 MET A CA 1
ATOM 1202 C C . MET A 1 154 ? -1.639 14.188 1.615 1.00 64.25 154 MET A C 1
ATOM 1204 O O . MET A 1 154 ? -2.475 14.475 2.467 1.00 64.25 154 MET A O 1
ATOM 1208 N N . VAL A 1 155 ? -0.596 14.979 1.351 1.00 65.12 155 VAL A N 1
ATOM 1209 C CA . VAL A 1 155 ? -0.307 16.214 2.101 1.00 65.12 155 VAL A CA 1
ATOM 1210 C C . VAL A 1 155 ? -1.251 17.359 1.702 1.00 65.12 155 VAL A C 1
ATOM 1212 O O . VAL A 1 155 ? -1.432 18.301 2.469 1.00 65.12 155 VAL A O 1
ATOM 1215 N N . ARG A 1 156 ? -1.896 17.284 0.525 1.00 72.50 156 ARG A N 1
ATOM 1216 C CA . ARG A 1 156 ? -2.747 18.362 -0.017 1.00 72.50 156 ARG A CA 1
ATOM 1217 C C . ARG A 1 156 ? -3.948 18.728 0.868 1.00 72.50 156 ARG A C 1
ATOM 1219 O O . ARG A 1 156 ? -4.363 19.884 0.838 1.00 72.50 156 ARG A O 1
ATOM 1226 N N . HIS A 1 157 ? -4.458 17.795 1.678 1.00 81.75 157 HIS A N 1
ATOM 1227 C CA . HIS A 1 157 ? -5.680 17.987 2.475 1.00 81.75 157 HIS A CA 1
ATOM 1228 C C . HIS A 1 157 ? -5.591 17.481 3.931 1.00 81.75 157 HIS A C 1
ATOM 1230 O O . HIS A 1 157 ? -6.614 17.166 4.544 1.00 81.75 157 HIS A O 1
ATOM 1236 N N . GLU A 1 158 ? -4.387 17.439 4.517 1.00 91.25 158 GLU A N 1
ATOM 1237 C CA . GLU A 1 158 ? -4.223 17.176 5.955 1.00 91.25 158 GLU A CA 1
ATOM 1238 C C . GLU A 1 158 ? -4.708 18.364 6.808 1.00 91.25 158 GLU A C 1
ATOM 1240 O O . GLU A 1 158 ? -4.368 19.522 6.561 1.00 91.25 158 GLU A O 1
ATOM 1245 N N . ARG A 1 159 ? -5.462 18.073 7.870 1.00 92.88 159 ARG A N 1
ATOM 1246 C CA . ARG A 1 159 ? -5.822 19.010 8.940 1.00 92.88 159 ARG A CA 1
ATOM 1247 C C . ARG A 1 159 ? -5.506 18.392 10.294 1.00 92.88 159 ARG A C 1
ATOM 1249 O O . ARG A 1 159 ? -5.849 17.241 10.549 1.00 92.88 159 ARG A O 1
ATOM 1256 N N . ILE A 1 160 ? -4.902 19.178 11.179 1.00 94.62 160 ILE A N 1
ATOM 1257 C CA . ILE A 1 160 ? -4.662 18.794 12.573 1.00 94.62 160 ILE A CA 1
ATOM 1258 C C . ILE A 1 160 ? -5.718 19.483 13.432 1.00 94.62 160 ILE A C 1
ATOM 1260 O O . ILE A 1 160 ? -5.769 20.712 13.495 1.00 94.62 160 ILE A O 1
ATOM 1264 N N . LEU A 1 161 ? -6.573 18.691 14.069 1.00 96.50 161 LEU A N 1
ATOM 1265 C CA . LEU A 1 161 ? -7.689 19.160 14.881 1.00 96.50 161 LEU A CA 1
ATOM 1266 C C . LEU A 1 161 ? -7.438 18.879 16.364 1.00 96.50 161 LEU A C 1
ATOM 1268 O O . LEU A 1 161 ? -6.761 17.919 16.728 1.00 96.50 161 LEU A O 1
ATOM 1272 N N . HIS A 1 162 ? -8.019 19.730 17.204 1.00 96.62 162 HIS A N 1
ATOM 1273 C CA . HIS A 1 162 ? -8.055 19.578 18.654 1.00 96.62 162 HIS A CA 1
ATOM 1274 C C . HIS A 1 162 ? -9.528 19.491 19.062 1.00 96.62 162 HIS A C 1
ATOM 1276 O O . HIS A 1 162 ? -10.283 20.439 18.847 1.00 96.62 162 HIS A O 1
ATOM 1282 N N . VAL A 1 163 ? -9.945 18.339 19.581 1.00 95.00 163 VAL A N 1
ATOM 1283 C CA . VAL A 1 163 ? -11.351 17.992 19.840 1.00 95.00 163 VAL A CA 1
ATOM 1284 C C . VAL A 1 163 ? -11.533 17.719 21.330 1.00 95.00 163 VAL A C 1
ATOM 1286 O O . VAL A 1 163 ? -10.689 17.072 21.937 1.00 95.00 163 VAL A O 1
ATOM 1289 N N . ALA A 1 164 ? -12.613 18.201 21.943 1.00 94.88 164 ALA A N 1
ATOM 1290 C CA . ALA A 1 164 ? -12.926 17.841 23.326 1.00 94.88 164 ALA A CA 1
ATOM 1291 C C . ALA A 1 164 ? -13.371 16.368 23.411 1.00 94.88 164 ALA A C 1
ATOM 1293 O O . ALA A 1 164 ? -14.160 15.917 22.580 1.00 94.88 164 ALA A O 1
ATOM 1294 N N . SER A 1 165 ? -12.878 15.631 24.407 1.00 91.44 165 SER A N 1
ATOM 1295 C CA . SER A 1 165 ? -13.338 14.273 24.719 1.00 91.44 165 SER A CA 1
ATOM 1296 C C . SER A 1 165 ? -14.756 14.256 25.313 1.00 91.44 165 SER A C 1
ATOM 1298 O O . SER A 1 165 ? -15.453 15.270 25.357 1.00 91.44 165 SER A O 1
ATOM 1300 N N . ASP A 1 166 ? -15.182 13.087 25.803 1.00 80.00 166 ASP A N 1
ATOM 1301 C CA . ASP A 1 166 ? -16.442 12.916 26.532 1.00 80.00 166 ASP A CA 1
ATOM 1302 C C . ASP A 1 166 ? -16.612 13.970 27.661 1.00 80.00 166 ASP A C 1
ATOM 1304 O O . ASP A 1 166 ? -15.676 14.162 28.447 1.00 80.00 166 ASP A O 1
ATOM 1308 N N . PRO A 1 167 ? -17.776 14.651 27.772 1.00 77.50 167 PRO A N 1
ATOM 1309 C CA . PRO A 1 167 ? -17.978 15.748 28.725 1.00 77.50 167 PRO A CA 1
ATOM 1310 C C . PRO A 1 167 ? -17.831 15.380 30.206 1.00 77.50 167 PRO A C 1
ATOM 1312 O O . PRO A 1 167 ? -17.684 16.283 31.028 1.00 77.50 167 PRO A O 1
ATOM 1315 N N . GLY A 1 168 ? -17.898 14.091 30.567 1.00 78.62 168 GLY A N 1
ATOM 1316 C CA . GLY A 1 168 ? -17.734 13.646 31.955 1.00 78.62 168 GLY A CA 1
ATOM 1317 C C . GLY A 1 168 ? -16.299 13.756 32.487 1.00 78.62 168 GLY A C 1
ATOM 1318 O O . GLY A 1 168 ? -16.107 13.821 33.698 1.00 78.62 168 GLY A O 1
ATOM 1319 N N . ASP A 1 169 ? -15.307 13.787 31.595 1.00 79.81 169 ASP A N 1
ATOM 1320 C CA . ASP A 1 169 ? -13.885 13.985 31.904 1.00 79.81 169 ASP A CA 1
ATOM 1321 C C . ASP A 1 169 ? -13.208 14.650 30.687 1.00 79.81 169 ASP A C 1
ATOM 1323 O O . ASP A 1 169 ? -12.629 13.954 29.840 1.00 79.81 169 ASP A O 1
ATOM 1327 N N . PRO A 1 170 ? -13.379 15.980 30.522 1.00 86.62 170 PRO A N 1
ATOM 1328 C CA . PRO A 1 170 ? -13.038 16.680 29.292 1.00 86.62 170 PRO A CA 1
ATOM 1329 C C . PRO A 1 170 ? -11.532 16.945 29.182 1.00 86.62 170 PRO A C 1
ATOM 1331 O O . PRO A 1 170 ? -10.957 17.763 29.902 1.00 86.62 170 PRO A O 1
ATOM 1334 N N . VAL A 1 171 ? -10.908 16.302 28.200 1.00 94.75 171 VAL A N 1
ATOM 1335 C CA . VAL A 1 171 ? -9.526 16.520 27.769 1.00 94.75 171 VAL A CA 1
ATOM 1336 C C . VAL A 1 171 ? -9.494 16.913 26.293 1.00 94.75 171 VAL A C 1
ATOM 1338 O O . VAL A 1 171 ? -10.405 16.599 25.527 1.00 94.75 171 VAL A O 1
ATOM 1341 N N . THR A 1 172 ? -8.434 17.598 25.872 1.00 97.25 172 THR A N 1
ATOM 1342 C CA . THR A 1 172 ? -8.218 17.916 24.455 1.00 97.25 172 THR A CA 1
ATOM 1343 C C . THR A 1 172 ? -7.555 16.735 23.753 1.00 97.25 172 THR A C 1
ATOM 1345 O O . THR A 1 172 ? -6.425 16.383 24.082 1.00 97.25 172 THR A O 1
ATOM 1348 N N . LEU A 1 173 ? -8.233 16.152 22.771 1.00 97.69 173 LEU A N 1
ATOM 1349 C CA . LEU A 1 173 ? -7.739 15.089 21.904 1.00 97.69 173 LEU A CA 1
ATOM 1350 C C . LEU A 1 173 ? -7.132 15.687 20.631 1.00 97.69 173 LEU A C 1
ATOM 1352 O O . LEU A 1 173 ? -7.774 16.480 19.940 1.00 97.69 173 LEU A O 1
ATOM 1356 N N . LEU A 1 174 ? -5.905 15.290 20.308 1.00 97.44 174 LEU A N 1
ATOM 1357 C CA . LEU A 1 174 ? -5.236 15.596 19.049 1.00 97.44 174 LEU A CA 1
ATOM 1358 C C . LEU A 1 174 ? -5.704 14.612 17.968 1.00 97.44 174 LEU A C 1
ATOM 1360 O O . LEU A 1 174 ? -5.686 13.403 18.187 1.00 97.44 174 LEU A O 1
ATOM 1364 N N . MET A 1 175 ? -6.079 15.102 16.788 1.00 96.00 175 MET A N 1
ATOM 1365 C CA . MET A 1 175 ? -6.545 14.253 15.686 1.00 96.00 175 MET A CA 1
ATOM 1366 C C . MET A 1 175 ? -6.008 14.721 14.335 1.00 96.00 175 MET A C 1
ATOM 1368 O O . MET A 1 175 ? -6.148 15.887 13.967 1.00 96.00 175 MET A O 1
ATOM 1372 N N . SER A 1 176 ? -5.440 13.792 13.569 1.00 95.62 176 SER A N 1
ATOM 1373 C CA . SER A 1 176 ? -5.102 13.997 12.157 1.00 95.62 176 SER A CA 1
ATOM 1374 C C . SER A 1 176 ? -6.342 13.710 11.303 1.00 95.62 176 SER A C 1
ATOM 1376 O O . SER A 1 176 ? -6.987 12.686 11.515 1.00 95.62 176 SER A O 1
ATOM 1378 N N . VAL A 1 177 ? -6.689 14.569 10.345 1.00 95.50 177 VAL A N 1
ATOM 1379 C CA . VAL A 1 177 ? -7.811 14.352 9.415 1.00 95.50 177 VAL A CA 1
ATOM 1380 C C . VAL A 1 177 ? -7.364 14.590 7.981 1.00 95.50 177 VAL A C 1
ATOM 1382 O O . VAL A 1 177 ? -6.839 15.654 7.667 1.00 95.50 177 VAL A O 1
ATOM 1385 N N . TYR A 1 178 ? -7.643 13.630 7.107 1.00 94.31 178 TYR A N 1
ATOM 1386 C CA . TYR A 1 178 ? -7.426 13.702 5.666 1.00 94.31 178 TYR A CA 1
ATOM 1387 C C . TYR A 1 178 ? -8.773 13.648 4.942 1.00 94.31 178 TYR A C 1
ATOM 1389 O O . TYR A 1 178 ? -9.691 12.951 5.376 1.00 94.31 178 TYR A O 1
ATOM 1397 N N . THR A 1 179 ? -8.898 14.362 3.829 1.00 93.44 179 THR A N 1
ATOM 1398 C CA . THR A 1 179 ? -10.037 14.253 2.904 1.00 93.44 179 THR A CA 1
ATOM 1399 C C . THR A 1 179 ? -9.521 14.075 1.482 1.00 93.44 179 THR A C 1
ATOM 1401 O O . THR A 1 179 ? -8.503 14.686 1.158 1.00 93.44 179 THR A O 1
ATOM 1404 N N . PRO A 1 180 ? -10.197 13.282 0.638 1.00 91.31 180 PRO A N 1
ATOM 1405 C CA . PRO A 1 180 ? -9.868 13.203 -0.774 1.00 91.31 180 PRO A CA 1
ATOM 1406 C C . PRO A 1 180 ? -10.373 14.456 -1.503 1.00 91.31 180 PRO A C 1
ATOM 1408 O O . PRO A 1 180 ? -11.171 15.228 -0.957 1.00 91.31 180 PRO A O 1
ATOM 1411 N N . ASP A 1 181 ? -9.920 14.656 -2.736 1.00 85.19 181 ASP A N 1
ATOM 1412 C CA . ASP A 1 181 ? -10.378 15.761 -3.578 1.00 85.19 181 ASP A CA 1
ATOM 1413 C C . ASP A 1 181 ? -11.889 15.626 -3.880 1.00 85.19 181 ASP A C 1
ATOM 1415 O O . ASP A 1 181 ? -12.396 14.545 -4.189 1.00 85.19 181 ASP A O 1
ATOM 1419 N N . GLY A 1 182 ? -12.633 16.735 -3.802 1.00 85.50 182 GLY A N 1
ATOM 1420 C CA . GLY A 1 182 ? -14.063 16.789 -4.138 1.00 85.50 182 GLY A CA 1
ATOM 1421 C C . GLY A 1 182 ? -14.941 17.506 -3.099 1.00 85.50 182 GLY A C 1
ATOM 1422 O O . GLY A 1 182 ? -14.439 18.014 -2.097 1.00 85.50 182 GLY A O 1
ATOM 1423 N N . PRO A 1 183 ? -16.266 17.582 -3.332 1.00 85.00 183 PRO A N 1
ATOM 1424 C CA . PRO A 1 183 ? -17.191 18.333 -2.477 1.00 85.00 183 PRO A CA 1
ATOM 1425 C C . PRO A 1 183 ? -17.685 17.567 -1.235 1.00 85.00 183 PRO A C 1
ATOM 1427 O O . PRO A 1 183 ? -18.257 18.182 -0.335 1.00 85.00 183 PRO A O 1
ATOM 1430 N N . GLY A 1 184 ? -17.505 16.243 -1.180 1.00 90.81 184 GLY A N 1
ATOM 1431 C CA . GLY A 1 184 ? -18.158 15.387 -0.184 1.00 90.81 184 GLY A CA 1
ATOM 1432 C C . GLY A 1 184 ? -19.691 15.311 -0.368 1.00 90.81 184 GLY A C 1
ATOM 1433 O O . GLY A 1 184 ? -20.187 15.600 -1.459 1.00 90.81 184 GLY A O 1
ATOM 1434 N N . PRO A 1 185 ? -20.455 14.914 0.671 1.00 96.19 185 PRO A N 1
ATOM 1435 C CA . PRO A 1 185 ? -19.978 14.438 1.967 1.00 96.19 185 PRO A CA 1
ATOM 1436 C C . PRO A 1 185 ? -19.321 13.054 1.853 1.00 96.19 185 PRO A C 1
ATOM 1438 O O . PRO A 1 185 ? -19.848 12.136 1.220 1.00 96.19 185 PRO A O 1
ATOM 1441 N N . PHE A 1 186 ? -18.148 12.909 2.461 1.00 97.81 186 PHE A N 1
ATOM 1442 C CA . PHE A 1 186 ? -17.346 11.691 2.390 1.00 97.81 186 PHE A CA 1
ATOM 1443 C C . PHE A 1 186 ? -17.764 10.688 3.476 1.00 97.81 186 PHE A C 1
ATOM 1445 O O . PHE A 1 186 ? -17.977 11.107 4.617 1.00 97.81 186 PHE A O 1
ATOM 1452 N N . PRO A 1 187 ? -17.825 9.373 3.191 1.00 98.50 187 PRO A N 1
ATOM 1453 C CA . PRO A 1 187 ? -17.848 8.365 4.249 1.00 98.50 187 PRO A CA 1
ATOM 1454 C C . PRO A 1 187 ? -16.591 8.502 5.123 1.00 98.50 187 PRO A C 1
ATOM 1456 O O . PRO A 1 187 ? -15.550 8.978 4.663 1.00 98.50 187 PRO A O 1
ATOM 1459 N N . LEU A 1 188 ? -16.681 8.091 6.386 1.00 98.81 188 LEU A N 1
ATOM 1460 C CA . LEU A 1 188 ? -15.617 8.284 7.370 1.00 98.81 188 LEU A CA 1
ATOM 1461 C C . LEU A 1 188 ? -14.923 6.962 7.708 1.00 98.81 188 LEU A C 1
ATOM 1463 O O . LEU A 1 188 ? -15.566 6.008 8.137 1.00 98.81 188 LEU A O 1
ATOM 1467 N N . ALA A 1 189 ? -13.602 6.931 7.580 1.00 98.56 189 ALA A N 1
ATOM 1468 C CA . ALA A 1 189 ? -12.757 5.913 8.186 1.00 98.56 189 ALA A CA 1
ATOM 1469 C C . ALA A 1 189 ? -12.079 6.497 9.432 1.00 98.56 189 ALA A C 1
ATOM 1471 O O . ALA A 1 189 ? -11.412 7.527 9.348 1.00 98.56 189 ALA A O 1
ATOM 1472 N N . VAL A 1 190 ? -12.230 5.855 10.590 1.00 98.56 190 VAL A N 1
ATOM 1473 C CA . VAL A 1 190 ? -11.503 6.229 11.815 1.00 98.56 190 VAL A CA 1
ATOM 1474 C C . VAL A 1 190 ? -10.452 5.170 12.094 1.00 98.56 190 VAL A C 1
ATOM 1476 O O . VAL A 1 190 ? -10.809 4.024 12.336 1.00 98.56 190 VAL A O 1
ATOM 1479 N N . MET A 1 191 ? -9.174 5.539 12.048 1.00 97.69 191 MET A N 1
ATOM 1480 C CA . MET A 1 191 ? -8.048 4.623 12.203 1.00 97.69 191 MET A CA 1
ATOM 1481 C C . MET A 1 191 ? -7.310 4.894 13.520 1.00 97.69 191 MET A C 1
ATOM 1483 O O . MET A 1 191 ? -6.676 5.933 13.705 1.00 97.69 191 MET A O 1
ATOM 1487 N N . ASN A 1 192 ? -7.399 3.942 14.444 1.00 97.31 192 ASN A N 1
ATOM 1488 C CA . ASN A 1 192 ? -6.899 4.048 15.810 1.00 97.31 192 ASN A CA 1
ATOM 1489 C C . ASN A 1 192 ? -5.456 3.537 15.923 1.00 97.31 192 ASN A C 1
ATOM 1491 O O . ASN A 1 192 ? -5.129 2.456 15.427 1.00 97.31 192 ASN A O 1
ATOM 1495 N N . HIS A 1 193 ? -4.611 4.304 16.613 1.00 95.06 193 HIS A N 1
ATOM 1496 C CA . HIS A 1 193 ? -3.187 4.003 16.771 1.00 95.06 193 HIS A CA 1
ATOM 1497 C C . HIS A 1 193 ? -2.922 2.805 17.697 1.00 95.06 193 HIS A C 1
ATOM 1499 O O . HIS A 1 193 ? -3.643 2.577 18.671 1.00 95.06 193 HIS A O 1
ATOM 1505 N N . GLY A 1 194 ? -1.839 2.073 17.423 1.00 93.50 194 GLY A N 1
ATOM 1506 C CA . GLY A 1 194 ? -1.259 1.106 18.357 1.00 93.50 194 GLY A CA 1
ATOM 1507 C C . GLY A 1 194 ? -0.589 1.781 19.561 1.00 93.50 194 GLY A C 1
ATOM 1508 O O . GLY A 1 194 ? -0.622 3.001 19.715 1.00 93.50 194 GLY A O 1
ATOM 1509 N N . ALA A 1 195 ? 0.043 0.995 20.429 1.00 91.75 195 ALA A N 1
ATOM 1510 C CA . ALA A 1 195 ? 0.811 1.520 21.556 1.00 91.75 195 ALA A CA 1
ATOM 1511 C C . ALA A 1 195 ? 2.091 0.708 21.752 1.00 91.75 195 ALA A C 1
ATOM 1513 O O . ALA A 1 195 ? 2.079 -0.515 21.635 1.00 91.75 195 ALA A O 1
ATOM 1514 N N . THR A 1 196 ? 3.184 1.386 22.100 1.00 87.62 196 THR A N 1
ATOM 1515 C CA . THR A 1 196 ? 4.459 0.743 22.451 1.00 87.62 196 THR A CA 1
ATOM 1516 C C . THR A 1 196 ? 4.814 0.949 23.925 1.00 87.62 196 THR A C 1
ATOM 1518 O O . THR A 1 196 ? 4.485 1.973 24.520 1.00 87.62 196 THR A O 1
ATOM 1521 N N . SER A 1 197 ? 5.534 -0.003 24.523 1.00 85.31 197 SER A N 1
ATOM 1522 C CA . SER A 1 197 ? 6.170 0.166 25.837 1.00 85.31 197 SER A CA 1
ATOM 1523 C C . SER A 1 197 ? 7.579 0.772 25.759 1.00 85.31 197 SER A C 1
ATOM 1525 O O . SER A 1 197 ? 8.196 0.994 26.798 1.00 85.31 197 SER A O 1
ATOM 1527 N N . SER A 1 198 ? 8.119 1.016 24.557 1.00 88.12 198 SER A N 1
ATOM 1528 C CA . SER A 1 198 ? 9.454 1.612 24.366 1.00 88.12 198 SER A CA 1
ATOM 1529 C C . SER A 1 198 ? 9.506 3.110 24.684 1.00 88.12 198 SER A C 1
ATOM 1531 O O . SER A 1 198 ? 10.580 3.630 24.987 1.00 88.12 198 SER A O 1
ATOM 1533 N N . LEU A 1 199 ? 8.360 3.796 24.642 1.00 91.19 199 LEU A N 1
ATOM 1534 C CA . LEU A 1 199 ? 8.217 5.227 24.907 1.00 91.19 199 LEU A CA 1
ATOM 1535 C C . LEU A 1 199 ? 6.988 5.490 25.794 1.00 91.19 199 LEU A C 1
ATOM 1537 O O . LEU A 1 199 ? 5.938 4.885 25.564 1.00 91.19 199 LEU A O 1
ATOM 1541 N N . PRO A 1 200 ? 7.063 6.425 26.763 1.00 91.94 200 PRO A N 1
ATOM 1542 C CA . PRO A 1 200 ? 5.882 6.921 27.471 1.00 91.94 200 PRO A CA 1
ATOM 1543 C C . PRO A 1 200 ? 4.809 7.419 26.483 1.00 91.94 200 PRO A C 1
ATOM 1545 O O . PRO A 1 200 ? 5.187 8.056 25.500 1.00 91.94 200 PRO A O 1
ATOM 1548 N N . PRO A 1 201 ? 3.500 7.213 26.734 1.00 93.00 201 PRO A N 1
ATOM 1549 C CA . PRO A 1 201 ? 2.420 7.587 25.809 1.00 93.00 201 PRO A CA 1
ATOM 1550 C C . PRO A 1 201 ? 2.513 9.011 25.232 1.00 93.00 201 PRO A C 1
ATOM 1552 O O . PRO A 1 201 ? 2.450 9.191 24.017 1.00 93.00 201 PRO A O 1
ATOM 1555 N N . ALA A 1 202 ? 2.777 10.016 26.072 1.00 94.44 202 ALA A N 1
ATOM 1556 C CA . ALA A 1 202 ? 2.915 11.419 25.657 1.00 94.44 202 ALA A CA 1
ATOM 1557 C C . ALA A 1 202 ? 4.159 11.715 24.785 1.00 94.44 202 ALA A C 1
ATOM 1559 O O . ALA A 1 202 ? 4.265 12.793 24.207 1.00 94.44 202 ALA A O 1
ATOM 1560 N N . LEU A 1 203 ? 5.112 10.780 24.696 1.00 93.94 203 LEU A N 1
ATOM 1561 C CA . LEU A 1 203 ? 6.303 10.868 23.841 1.00 93.94 203 LEU A CA 1
ATOM 1562 C C . LEU A 1 203 ? 6.216 9.970 22.597 1.00 93.94 203 LEU A C 1
ATOM 1564 O O . LEU A 1 203 ? 7.147 9.968 21.793 1.00 93.94 203 LEU A O 1
ATOM 1568 N N . GLN A 1 204 ? 5.133 9.206 22.429 1.00 93.00 204 GLN A N 1
ATOM 1569 C CA . GLN A 1 204 ? 4.885 8.464 21.192 1.00 93.00 204 GLN A CA 1
ATOM 1570 C C . GLN A 1 204 ? 4.527 9.448 20.063 1.00 93.00 204 GLN A C 1
ATOM 1572 O O . GLN A 1 204 ? 3.919 10.492 20.330 1.00 93.00 204 GLN A O 1
ATOM 1577 N N . PRO A 1 205 ? 4.926 9.169 18.809 1.00 91.00 205 PRO A N 1
ATOM 1578 C CA . PRO A 1 205 ? 4.634 10.053 17.689 1.00 91.00 205 PRO A CA 1
ATOM 1579 C C . PRO A 1 205 ? 3.121 10.191 17.471 1.00 91.00 205 PRO A C 1
ATOM 1581 O O . PRO A 1 205 ? 2.344 9.275 17.739 1.00 91.00 205 PRO A O 1
ATOM 1584 N N . ARG A 1 206 ? 2.694 11.346 16.946 1.00 90.38 206 ARG A N 1
ATOM 1585 C CA . ARG A 1 206 ? 1.326 11.521 16.439 1.00 90.38 206 ARG A CA 1
ATOM 1586 C C . ARG A 1 206 ? 1.088 10.514 15.316 1.00 90.38 206 ARG A C 1
ATOM 1588 O O . ARG A 1 206 ? 1.918 10.403 14.421 1.00 90.38 206 ARG A O 1
ATOM 1595 N N . TYR A 1 207 ? -0.066 9.860 15.315 1.00 88.44 207 TYR A N 1
ATOM 1596 C CA . TYR A 1 207 ? -0.429 8.922 14.264 1.00 88.44 207 TYR A CA 1
ATOM 1597 C C . TYR A 1 207 ? -0.896 9.658 12.999 1.00 88.44 207 TYR A C 1
ATOM 1599 O O . TYR A 1 207 ? -1.852 10.444 13.026 1.00 88.44 207 TYR A O 1
ATOM 1607 N N . HIS A 1 208 ? -0.161 9.469 11.901 1.00 80.38 208 HIS A N 1
ATOM 1608 C CA . HIS A 1 208 ? -0.386 10.126 10.613 1.00 80.38 208 HIS A CA 1
ATOM 1609 C C . HIS A 1 208 ? 0.313 9.358 9.473 1.00 80.38 208 HIS A C 1
ATOM 1611 O O . HIS A 1 208 ? 1.256 8.619 9.738 1.00 80.38 208 HIS A O 1
ATOM 1617 N N . LEU A 1 209 ? -0.129 9.558 8.222 1.00 72.06 209 LEU A N 1
ATOM 1618 C CA . LEU A 1 209 ? 0.539 9.069 6.998 1.00 72.06 209 LEU A CA 1
ATOM 1619 C C . LEU A 1 209 ? 0.840 7.546 6.932 1.00 72.06 209 LEU A C 1
ATOM 1621 O O . LEU A 1 209 ? 1.962 7.142 6.630 1.00 72.06 209 LEU A O 1
ATOM 1625 N N . SER A 1 210 ? -0.172 6.697 7.149 1.00 78.38 210 SER A N 1
ATOM 1626 C CA . SER A 1 210 ? -0.063 5.226 7.068 1.00 78.38 210 SER A CA 1
ATOM 1627 C C . SER A 1 210 ? -0.753 4.594 5.849 1.00 78.38 210 SER A C 1
ATOM 1629 O O . SER A 1 210 ? -1.633 5.192 5.227 1.00 78.38 210 SER A O 1
ATOM 1631 N N . PHE A 1 211 ? -0.409 3.337 5.532 1.00 84.81 211 PHE A N 1
ATOM 1632 C CA . PHE A 1 211 ? -0.994 2.583 4.409 1.00 84.81 211 PHE A CA 1
ATOM 1633 C C . PHE A 1 211 ? -2.519 2.429 4.485 1.00 84.81 211 PHE A C 1
ATOM 1635 O O . PHE A 1 211 ? -3.190 2.410 3.451 1.00 84.81 211 PHE A O 1
ATOM 1642 N N . SER A 1 212 ? -3.088 2.384 5.690 1.00 88.50 212 SER A N 1
ATOM 1643 C CA . SER A 1 212 ? -4.540 2.389 5.890 1.00 88.50 212 SER A CA 1
ATOM 1644 C C . SER A 1 212 ? -5.187 3.715 5.462 1.00 88.50 212 SER A C 1
ATOM 1646 O O . SER A 1 212 ? -6.233 3.692 4.814 1.00 88.50 212 SER A O 1
ATOM 1648 N N . VAL A 1 213 ? -4.555 4.867 5.727 1.00 90.69 213 VAL A N 1
ATOM 1649 C CA . VAL A 1 213 ? -5.031 6.184 5.250 1.00 90.69 213 VAL A CA 1
ATOM 1650 C C . VAL A 1 213 ? -5.107 6.205 3.731 1.00 90.69 213 VAL A C 1
ATOM 1652 O O . VAL A 1 213 ? -6.110 6.619 3.156 1.00 90.69 213 VAL A O 1
ATOM 1655 N N . TYR A 1 214 ? -4.059 5.709 3.087 1.00 88.31 214 TYR A N 1
ATOM 1656 C CA . TYR A 1 214 ? -3.902 5.673 1.637 1.00 88.31 214 TYR A CA 1
ATOM 1657 C C . TYR A 1 214 ? -4.959 4.781 0.973 1.00 88.31 214 TYR A C 1
ATOM 1659 O O . TYR A 1 214 ? -5.639 5.191 0.031 1.00 88.31 214 TYR A O 1
ATOM 1667 N N . TYR A 1 215 ? -5.192 3.604 1.553 1.00 93.31 215 TYR A N 1
ATOM 1668 C CA . TYR A 1 215 ? -6.276 2.706 1.175 1.00 93.31 215 TYR A CA 1
ATOM 1669 C C . TYR A 1 215 ? -7.660 3.367 1.254 1.00 93.31 215 TYR A C 1
ATOM 1671 O O . TYR A 1 215 ? -8.426 3.283 0.291 1.00 93.31 215 TYR A O 1
ATOM 1679 N N . PHE A 1 216 ? -7.982 4.047 2.357 1.00 96.00 216 PHE A N 1
ATOM 1680 C CA . PHE A 1 216 ? -9.295 4.671 2.536 1.00 96.00 216 PHE A CA 1
ATOM 1681 C C . PHE A 1 216 ? -9.478 5.927 1.662 1.00 96.00 216 PHE A C 1
ATOM 1683 O O . PHE A 1 216 ? -10.527 6.070 1.032 1.00 96.00 216 PHE A O 1
ATOM 1690 N N . LEU A 1 217 ? -8.456 6.780 1.517 1.00 94.19 217 LEU A N 1
ATOM 1691 C CA . LEU A 1 217 ? -8.485 7.921 0.586 1.00 94.19 217 LEU A CA 1
ATOM 1692 C C . LEU A 1 217 ? -8.726 7.462 -0.860 1.00 94.19 217 LEU A C 1
ATOM 1694 O O . LEU A 1 217 ? -9.619 7.985 -1.523 1.00 94.19 217 LEU A O 1
ATOM 1698 N N . SER A 1 218 ? -8.034 6.406 -1.307 1.00 93.06 218 SER A N 1
ATOM 1699 C CA . SER A 1 218 ? -8.210 5.822 -2.650 1.00 93.06 218 SER A CA 1
ATOM 1700 C C . SER A 1 218 ? -9.620 5.265 -2.926 1.00 93.06 218 SER A C 1
ATOM 1702 O O . SER A 1 218 ? -9.961 4.982 -4.074 1.00 93.06 218 SER A O 1
ATOM 1704 N N . ARG A 1 219 ? -10.462 5.126 -1.890 1.00 96.25 219 ARG A N 1
ATOM 1705 C CA . ARG A 1 219 ? -11.876 4.694 -1.947 1.00 96.25 219 ARG A CA 1
ATOM 1706 C C . ARG A 1 219 ? -12.868 5.828 -1.650 1.00 96.25 219 ARG A C 1
ATOM 1708 O O . ARG A 1 219 ? -14.059 5.576 -1.479 1.00 96.25 219 ARG A O 1
ATOM 1715 N N . GLY A 1 220 ? -12.391 7.073 -1.587 1.00 95.69 220 GLY A N 1
ATOM 1716 C CA . GLY A 1 220 ? -13.219 8.266 -1.402 1.00 95.69 220 GLY A CA 1
ATOM 1717 C C . GLY A 1 220 ? -13.629 8.558 0.045 1.00 95.69 220 GLY A C 1
ATOM 1718 O O . GLY A 1 220 ? -14.576 9.315 0.255 1.00 95.69 220 GLY A O 1
ATOM 1719 N N . TYR A 1 221 ? -12.952 7.982 1.044 1.00 97.75 221 TYR A N 1
ATOM 1720 C CA . TYR A 1 221 ? -13.225 8.266 2.458 1.00 97.75 221 TYR A CA 1
ATOM 1721 C C . TYR A 1 221 ? -12.454 9.480 2.961 1.00 97.75 221 TYR A C 1
ATOM 1723 O O . TYR A 1 221 ? -11.262 9.621 2.696 1.00 97.75 221 TYR A O 1
ATOM 1731 N N . ALA A 1 222 ? -13.093 10.272 3.820 1.00 97.19 222 ALA A N 1
ATOM 1732 C CA . ALA A 1 222 ? -12.359 11.065 4.795 1.00 97.19 222 ALA A CA 1
ATOM 1733 C C . ALA A 1 222 ? -11.757 10.124 5.847 1.00 97.19 222 ALA A C 1
ATOM 1735 O O . ALA A 1 222 ? -12.424 9.191 6.295 1.00 97.19 222 ALA A O 1
ATOM 1736 N N . VAL A 1 223 ? -10.517 10.371 6.266 1.00 97.38 223 VAL A N 1
ATOM 1737 C CA . VAL A 1 223 ? -9.808 9.521 7.230 1.00 97.38 223 VAL A CA 1
ATOM 1738 C C . VAL A 1 223 ? -9.430 10.325 8.461 1.00 97.38 223 VAL A C 1
ATOM 1740 O O . VAL A 1 223 ? -8.796 11.370 8.344 1.00 97.38 223 VAL A O 1
ATOM 1743 N N . ALA A 1 224 ? -9.791 9.832 9.640 1.00 97.50 224 ALA A N 1
ATOM 1744 C CA . ALA A 1 224 ? -9.481 10.438 10.926 1.00 97.50 224 ALA A CA 1
ATOM 1745 C C . ALA A 1 224 ? -8.596 9.517 11.768 1.00 97.50 224 ALA A C 1
ATOM 1747 O O . ALA A 1 224 ? -8.879 8.330 11.897 1.00 97.50 224 ALA A O 1
ATOM 1748 N N . LEU A 1 225 ? -7.545 10.073 12.366 1.00 97.19 225 LEU A N 1
ATOM 1749 C CA . LEU A 1 225 ? -6.598 9.365 13.222 1.00 97.19 225 LEU A CA 1
ATOM 1750 C C . LEU A 1 225 ? -6.538 10.089 14.575 1.00 97.19 225 LEU A C 1
ATOM 1752 O O . LEU A 1 225 ? -5.714 10.995 14.754 1.00 97.19 225 LEU A O 1
ATOM 1756 N N . PRO A 1 226 ? -7.469 9.788 15.499 1.00 97.12 226 PRO A N 1
ATOM 1757 C CA . PRO A 1 226 ? -7.481 10.377 16.830 1.00 97.12 226 PRO A CA 1
ATOM 1758 C C . PRO A 1 226 ? -6.389 9.756 17.707 1.00 97.12 226 PRO A C 1
ATOM 1760 O O . PRO A 1 226 ? -6.243 8.536 17.765 1.00 97.12 226 PRO A O 1
ATOM 1763 N N . MET A 1 227 ? -5.658 10.596 18.437 1.00 96.88 227 MET A N 1
ATOM 1764 C CA . MET A 1 227 ? -4.769 10.174 19.518 1.00 96.88 227 MET A CA 1
ATOM 1765 C C . MET A 1 227 ? -5.570 10.062 20.814 1.00 96.88 227 MET A C 1
ATOM 1767 O O . MET A 1 227 ? -6.189 11.037 21.248 1.00 96.88 227 MET A O 1
ATOM 1771 N N . MET A 1 228 ? -5.554 8.890 21.446 1.00 95.38 228 MET A N 1
ATOM 1772 C CA . MET A 1 228 ? -6.257 8.649 22.712 1.00 95.38 228 MET A CA 1
ATOM 1773 C C . MET A 1 228 ? -5.691 9.536 23.834 1.00 95.38 228 MET A C 1
ATOM 1775 O O . MET A 1 228 ? -4.540 9.975 23.768 1.00 95.38 228 MET A O 1
ATOM 1779 N N . ARG A 1 229 ? -6.472 9.790 24.892 1.00 96.19 229 ARG A N 1
ATOM 1780 C CA . ARG A 1 229 ? -6.033 10.560 26.073 1.00 96.19 229 ARG A CA 1
ATOM 1781 C C . ARG A 1 229 ? -4.636 10.168 26.577 1.00 96.19 229 ARG A C 1
ATOM 1783 O O . ARG A 1 229 ? -4.334 8.998 26.817 1.00 96.19 229 ARG A O 1
ATOM 1790 N N . GLY A 1 230 ? -3.780 11.170 26.764 1.00 94.94 230 GLY A N 1
ATOM 1791 C CA . GLY A 1 230 ? -2.391 11.018 27.200 1.00 94.94 230 GLY A CA 1
ATOM 1792 C C . GLY A 1 230 ? -1.394 10.499 26.154 1.00 94.94 230 GLY A C 1
ATOM 1793 O O . GLY A 1 230 ? -0.231 10.323 26.513 1.00 94.94 230 GLY A O 1
ATOM 1794 N N . TYR A 1 231 ? -1.797 10.250 24.901 1.00 95.94 231 TYR A N 1
ATOM 1795 C CA . TYR A 1 231 ? -0.877 9.901 23.809 1.00 95.94 231 TYR A CA 1
ATOM 1796 C C . TYR A 1 231 ? -0.510 11.113 22.948 1.00 95.94 231 TYR A C 1
ATOM 1798 O O . TYR A 1 231 ? -1.368 11.919 22.587 1.00 95.94 231 TYR A O 1
ATOM 1806 N N . ALA A 1 232 ? 0.767 11.209 22.563 1.00 94.62 232 ALA A N 1
ATOM 1807 C CA . ALA A 1 232 ? 1.315 12.333 21.802 1.00 94.62 232 ALA A CA 1
ATOM 1808 C C . ALA A 1 232 ? 0.886 13.697 22.399 1.00 94.62 232 ALA A C 1
ATOM 1810 O O . ALA A 1 232 ? 1.166 13.979 23.561 1.00 94.62 232 ALA A O 1
ATOM 1811 N N . GLY A 1 233 ? 0.197 14.540 21.619 1.00 93.50 233 GLY A N 1
ATOM 1812 C CA . GLY A 1 233 ? -0.322 15.840 22.066 1.00 93.50 233 GLY A CA 1
ATOM 1813 C C . GLY A 1 233 ? -1.729 15.822 22.679 1.00 93.50 233 GLY A C 1
ATOM 1814 O O . GLY A 1 233 ? -2.262 16.898 22.943 1.00 93.50 233 GLY A O 1
ATOM 1815 N N . SER A 1 234 ? -2.349 14.655 22.891 1.00 97.25 234 SER A N 1
ATOM 1816 C CA . SER A 1 234 ? -3.630 14.560 23.603 1.00 97.25 234 SER A CA 1
ATOM 1817 C C . SER A 1 234 ? -3.443 14.735 25.110 1.00 97.25 234 SER A C 1
ATOM 1819 O O . SER A 1 234 ? -2.575 14.117 25.726 1.00 97.25 234 SER A O 1
ATOM 1821 N N . GLY A 1 235 ? -4.299 15.550 25.722 1.00 96.38 235 GLY A N 1
ATOM 1822 C CA . GLY A 1 235 ? -4.312 15.792 27.161 1.00 96.38 235 GLY A CA 1
ATOM 1823 C C . GLY A 1 235 ? -4.782 14.589 27.986 1.00 96.38 235 GLY A C 1
ATOM 1824 O O . GLY A 1 235 ? -5.250 13.577 27.462 1.00 96.38 235 GLY A O 1
ATOM 1825 N N . GLY A 1 236 ? -4.685 14.726 29.310 1.00 94.62 236 GLY A N 1
ATOM 1826 C CA . GLY A 1 236 ? -5.104 13.696 30.261 1.00 94.62 236 GLY A CA 1
ATOM 1827 C C . GLY A 1 236 ? -4.162 12.495 30.328 1.00 94.62 236 GLY A C 1
ATOM 1828 O O . GLY A 1 236 ? -2.961 12.601 30.088 1.00 94.62 236 GLY A O 1
ATOM 1829 N N . ARG A 1 237 ? -4.721 11.345 30.710 1.00 92.56 237 ARG A N 1
ATOM 1830 C CA . ARG A 1 237 ? -4.050 10.040 30.749 1.00 92.56 237 ARG A CA 1
ATOM 1831 C C . ARG A 1 237 ? -5.090 8.932 30.640 1.00 92.56 237 ARG A C 1
ATOM 1833 O O . ARG A 1 237 ? -6.178 9.078 31.190 1.00 92.56 237 ARG A O 1
ATOM 1840 N N . LEU A 1 238 ? -4.729 7.825 30.002 1.00 89.38 238 LEU A N 1
ATOM 1841 C CA . LEU A 1 238 ? -5.494 6.583 30.081 1.00 89.38 238 LEU A CA 1
ATOM 1842 C C . LEU A 1 238 ? -5.274 5.936 31.461 1.00 89.38 238 LEU A C 1
ATOM 1844 O O . LEU A 1 238 ? -4.146 5.941 31.969 1.00 89.38 238 LEU A O 1
ATOM 1848 N N . HIS A 1 239 ? -6.319 5.401 32.093 1.00 89.81 239 HIS A N 1
ATOM 1849 C CA . HIS A 1 239 ? -6.179 4.727 33.385 1.00 89.81 239 HIS A CA 1
ATOM 1850 C C . HIS A 1 239 ? -5.709 3.274 33.222 1.00 89.81 239 HIS A C 1
ATOM 1852 O O . HIS A 1 239 ? -6.011 2.593 32.245 1.00 89.81 239 HIS A O 1
ATOM 1858 N N . ALA A 1 240 ? -4.944 2.790 34.203 1.00 86.12 240 ALA A N 1
ATOM 1859 C CA . ALA A 1 240 ? -4.520 1.397 34.262 1.00 86.12 240 ALA A CA 1
ATOM 1860 C C . ALA A 1 240 ? -5.569 0.570 35.020 1.00 86.12 240 ALA A C 1
ATOM 1862 O O . ALA A 1 240 ? -5.678 0.692 36.239 1.00 86.12 240 ALA A O 1
ATOM 1863 N N . HIS A 1 241 ? -6.297 -0.299 34.314 1.00 91.75 241 HIS A N 1
ATOM 1864 C CA . HIS A 1 241 ? -7.366 -1.137 34.888 1.00 91.75 241 HIS A CA 1
ATOM 1865 C C . HIS A 1 241 ? -6.912 -2.563 35.256 1.00 91.75 241 HIS A C 1
ATOM 1867 O O . HIS A 1 241 ? -7.724 -3.467 35.442 1.00 91.75 241 HIS A O 1
ATOM 1873 N N . GLY A 1 242 ? -5.600 -2.789 35.373 1.00 91.06 242 GLY A N 1
ATOM 1874 C CA . GLY A 1 242 ? -5.040 -4.105 35.693 1.00 91.06 242 GLY A CA 1
ATOM 1875 C C . GLY A 1 242 ? -5.343 -5.117 34.589 1.00 91.06 242 GLY A C 1
ATOM 1876 O O . GLY A 1 242 ? -4.923 -4.917 33.457 1.00 91.06 242 GLY A O 1
ATOM 1877 N N . CYS A 1 243 ? -6.069 -6.182 34.930 1.00 93.88 243 CYS A N 1
ATOM 1878 C CA . CYS A 1 243 ? -6.531 -7.210 33.992 1.00 93.88 243 CYS A CA 1
ATOM 1879 C C . CYS A 1 243 ? -7.969 -6.978 33.468 1.00 93.88 243 CYS A C 1
ATOM 1881 O O . CYS A 1 243 ? -8.552 -7.895 32.890 1.00 93.88 243 CYS A O 1
ATOM 1883 N N . ASP A 1 244 ? -8.586 -5.810 33.699 1.00 95.31 244 ASP A N 1
ATOM 1884 C CA . ASP A 1 244 ? -9.850 -5.445 33.038 1.00 95.31 244 ASP A CA 1
ATOM 1885 C C . ASP A 1 244 ? -9.562 -4.728 31.707 1.00 95.31 244 ASP A C 1
ATOM 1887 O O . ASP A 1 244 ? -9.635 -3.501 31.567 1.00 95.31 244 ASP A O 1
ATOM 1891 N N . ASP A 1 245 ? -9.200 -5.532 30.707 1.00 94.75 245 ASP A N 1
ATOM 1892 C CA . ASP A 1 245 ? -8.921 -5.060 29.348 1.00 94.75 245 ASP A CA 1
ATOM 1893 C C . ASP A 1 245 ? -10.175 -4.457 28.681 1.00 94.75 245 ASP A C 1
ATOM 1895 O O . ASP A 1 245 ? -10.061 -3.604 27.797 1.00 94.75 245 ASP A O 1
ATOM 1899 N N . VAL A 1 246 ? -11.383 -4.828 29.142 1.00 97.00 246 VAL A N 1
ATOM 1900 C CA . VAL A 1 246 ? -12.641 -4.205 28.698 1.00 97.00 246 VAL A CA 1
ATOM 1901 C C . VAL A 1 246 ? -12.758 -2.785 29.237 1.00 97.00 246 VAL A C 1
ATOM 1903 O O . VAL A 1 246 ? -13.068 -1.884 28.465 1.00 97.00 246 VAL A O 1
ATOM 1906 N N . ALA A 1 247 ? -12.477 -2.546 30.521 1.00 96.31 247 ALA A N 1
ATOM 1907 C CA . ALA A 1 247 ? -12.486 -1.194 31.082 1.00 96.31 247 ALA A CA 1
ATOM 1908 C C . ALA A 1 247 ? -11.475 -0.271 30.376 1.00 96.31 247 ALA A C 1
ATOM 1910 O O . ALA A 1 247 ? -11.822 0.857 30.024 1.00 96.31 247 ALA A O 1
ATOM 1911 N N . THR A 1 248 ? -10.270 -0.775 30.079 1.00 94.06 248 THR A N 1
ATOM 1912 C CA . THR A 1 248 ? -9.253 -0.021 29.321 1.00 94.06 248 THR A CA 1
ATOM 1913 C C . THR A 1 248 ? -9.718 0.295 27.896 1.00 94.06 248 THR A C 1
ATOM 1915 O O . THR A 1 248 ? -9.652 1.449 27.469 1.00 94.06 248 THR A O 1
ATOM 1918 N N . GLY A 1 249 ? -10.235 -0.704 27.170 1.00 96.06 249 GLY A N 1
ATOM 1919 C CA . GLY A 1 249 ? -10.741 -0.513 25.808 1.00 96.06 249 GLY A CA 1
ATOM 1920 C C . GLY A 1 249 ? -11.934 0.446 25.746 1.00 96.06 249 GLY A C 1
ATOM 1921 O O . GLY A 1 249 ? -11.997 1.299 24.864 1.00 96.06 249 GLY A O 1
ATOM 1922 N N . LEU A 1 250 ? -12.855 0.364 26.713 1.00 96.50 250 LEU A N 1
ATOM 1923 C CA . LEU A 1 250 ? -14.021 1.247 26.805 1.00 96.50 250 LEU A CA 1
ATOM 1924 C C . LEU A 1 250 ? -13.666 2.687 27.199 1.00 96.50 250 LEU A C 1
ATOM 1926 O O . LEU A 1 250 ? -14.389 3.610 26.824 1.00 96.50 250 LEU A O 1
ATOM 1930 N N . GLU A 1 251 ? -12.578 2.913 27.939 1.00 94.88 251 GLU A N 1
ATOM 1931 C CA . GLU A 1 251 ? -12.078 4.268 28.198 1.00 94.88 251 GLU A CA 1
ATOM 1932 C C . GLU A 1 251 ? -11.571 4.917 26.904 1.00 94.88 251 GLU A C 1
ATOM 1934 O O . GLU A 1 251 ? -11.991 6.027 26.579 1.00 94.88 251 GLU A O 1
ATOM 1939 N N . ALA A 1 252 ? -10.765 4.198 26.116 1.00 95.25 252 ALA A N 1
ATOM 1940 C CA . ALA A 1 252 ? -10.320 4.661 24.802 1.00 95.25 252 ALA A CA 1
ATOM 1941 C C . ALA A 1 252 ? -11.493 4.828 23.812 1.00 95.25 252 ALA A C 1
ATOM 1943 O O . ALA A 1 252 ? -11.564 5.822 23.091 1.00 95.25 252 ALA A O 1
ATOM 1944 N N . ALA A 1 253 ? -12.475 3.919 23.820 1.00 96.81 253 ALA A N 1
ATOM 1945 C CA . ALA A 1 253 ? -13.657 4.003 22.959 1.00 96.81 253 ALA A CA 1
ATOM 1946 C C . ALA A 1 253 ? -14.481 5.290 23.160 1.00 96.81 253 ALA A C 1
ATOM 1948 O O . ALA A 1 253 ? -15.076 5.786 22.203 1.00 96.81 253 ALA A O 1
ATOM 1949 N N . LYS A 1 254 ? -14.482 5.887 24.363 1.00 96.12 254 LYS A N 1
ATOM 1950 C CA . LYS A 1 254 ? -15.123 7.195 24.610 1.00 96.12 254 LYS A CA 1
ATOM 1951 C C . LYS A 1 254 ? -14.440 8.329 23.846 1.00 96.12 254 LYS A C 1
ATOM 1953 O O . LYS A 1 254 ? -15.131 9.192 23.307 1.00 96.12 254 LYS A O 1
ATOM 1958 N N . ASP A 1 255 ? -13.112 8.310 23.756 1.00 97.06 255 ASP A N 1
ATOM 1959 C CA . ASP A 1 255 ? -12.344 9.298 22.992 1.00 97.06 255 ASP A CA 1
ATOM 1960 C C . ASP A 1 255 ? -12.563 9.116 21.478 1.00 97.06 255 ASP A C 1
ATOM 1962 O O . ASP A 1 255 ? -12.779 10.095 20.761 1.00 97.06 255 ASP A O 1
ATOM 1966 N N . ILE A 1 256 ? -12.622 7.864 20.999 1.00 97.75 256 ILE A N 1
ATOM 1967 C CA . ILE A 1 256 ? -12.983 7.545 19.604 1.00 97.75 256 ILE A CA 1
ATOM 1968 C C . ILE A 1 256 ? -14.398 8.058 19.282 1.00 97.75 256 ILE A C 1
ATOM 1970 O O . ILE A 1 256 ? -14.611 8.712 18.259 1.00 97.75 256 ILE A O 1
ATOM 1974 N N . ARG A 1 257 ? -15.367 7.829 20.177 1.00 97.31 257 ARG A N 1
ATOM 1975 C CA . ARG A 1 257 ? -16.742 8.331 20.038 1.00 97.31 257 ARG A CA 1
ATOM 1976 C C . ARG A 1 257 ? -16.811 9.858 20.026 1.00 97.31 257 ARG A C 1
ATOM 1978 O O . ARG A 1 257 ? -17.598 10.415 19.261 1.00 97.31 257 ARG A O 1
ATOM 1985 N N . ALA A 1 258 ? -16.005 10.547 20.832 1.00 96.94 258 ALA A N 1
ATOM 1986 C CA . ALA A 1 258 ? -15.935 12.007 20.824 1.00 96.94 258 ALA A CA 1
ATOM 1987 C C . ALA A 1 258 ? -15.401 12.545 19.480 1.00 96.94 258 ALA A C 1
ATOM 1989 O O . ALA A 1 258 ? -16.010 13.439 18.887 1.00 96.94 258 ALA A O 1
ATOM 1990 N N . ALA A 1 259 ? -14.342 11.931 18.940 1.00 97.19 259 ALA A N 1
ATOM 1991 C CA . ALA A 1 259 ? -13.819 12.236 17.607 1.00 97.19 259 ALA A CA 1
ATOM 1992 C C . ALA A 1 259 ? -14.867 12.015 16.495 1.00 97.19 259 ALA A C 1
ATOM 1994 O O . ALA A 1 259 ? -15.092 12.902 15.667 1.00 97.19 259 ALA A O 1
ATOM 1995 N N . ILE A 1 260 ? -15.573 10.877 16.520 1.00 98.19 260 ILE A N 1
ATOM 1996 C CA . ILE A 1 260 ? -16.690 10.572 15.608 1.00 98.19 260 ILE A CA 1
ATOM 1997 C C . ILE A 1 260 ? -17.804 11.620 15.737 1.00 98.19 260 ILE A C 1
ATOM 1999 O O . ILE A 1 260 ? -18.277 12.151 14.733 1.00 98.19 260 ILE A O 1
ATOM 2003 N N . SER A 1 261 ? -18.198 11.963 16.964 1.00 96.94 261 SER A N 1
ATOM 2004 C CA . SER A 1 261 ? -19.284 12.910 17.249 1.00 96.94 261 SER A CA 1
ATOM 2005 C C . SER A 1 261 ? -18.973 14.324 16.757 1.00 96.94 261 SER A C 1
ATOM 2007 O O . SER A 1 261 ? -19.866 15.009 16.262 1.00 96.94 261 SER A O 1
ATOM 2009 N N . TYR A 1 262 ? -17.713 14.757 16.851 1.00 97.44 262 TYR A N 1
ATOM 2010 C CA . TYR A 1 262 ? -17.245 16.021 16.282 1.00 97.44 262 TYR A CA 1
ATOM 2011 C C . TYR A 1 262 ? -17.262 16.002 14.745 1.00 97.44 262 TYR A C 1
ATOM 2013 O O . TYR A 1 262 ? -17.701 16.968 14.116 1.00 97.44 262 TYR A O 1
ATOM 2021 N N . LEU A 1 263 ? -16.810 14.905 14.127 1.00 97.69 263 LEU A N 1
ATOM 2022 C CA . LEU A 1 263 ? -16.749 14.776 12.667 1.00 97.69 263 LEU A CA 1
ATOM 2023 C C . LEU A 1 263 ? -18.137 14.664 12.025 1.00 97.69 263 LEU A C 1
ATOM 2025 O O . LEU A 1 263 ? -18.359 15.258 10.975 1.00 97.69 263 LEU A O 1
ATOM 2029 N N . LYS A 1 264 ? -19.101 14.013 12.686 1.00 97.38 264 LYS A N 1
ATOM 2030 C CA . LYS A 1 264 ? -20.513 13.934 12.256 1.00 97.38 264 LYS A CA 1
ATOM 2031 C C . LYS A 1 264 ? -21.217 15.299 12.175 1.00 97.38 264 LYS A C 1
ATOM 2033 O O . LYS A 1 264 ? -22.255 15.397 11.532 1.00 97.38 264 LYS A O 1
ATOM 2038 N N . GLN A 1 265 ? -20.669 16.344 12.802 1.00 96.75 265 GLN A N 1
ATOM 2039 C CA . GLN A 1 265 ? -21.182 17.722 12.723 1.00 96.75 265 GLN A CA 1
ATOM 2040 C C . GLN A 1 265 ? -20.611 18.512 11.532 1.00 96.75 265 GLN A C 1
ATOM 2042 O O . GLN A 1 265 ? -21.015 19.648 11.292 1.00 96.75 265 GLN A O 1
ATOM 2047 N N . GLN A 1 266 ? -19.651 17.946 10.797 1.00 96.06 266 GLN A N 1
ATOM 2048 C CA . GLN A 1 266 ? -18.968 18.635 9.709 1.00 96.06 266 GLN A CA 1
ATOM 2049 C C . GLN A 1 266 ? -19.708 18.409 8.381 1.00 96.06 266 GLN A C 1
ATOM 2051 O O . GLN A 1 266 ? -19.971 17.260 8.030 1.00 96.06 266 GLN A O 1
ATOM 2056 N N . PRO A 1 267 ? -19.986 19.454 7.577 1.00 95.19 267 PRO A N 1
ATOM 2057 C CA . PRO A 1 267 ? -20.830 19.331 6.381 1.00 95.19 267 PRO A CA 1
ATOM 2058 C C . PRO A 1 267 ? -20.216 18.477 5.258 1.00 95.19 267 PRO A C 1
ATOM 2060 O O . PRO A 1 267 ? -20.920 18.074 4.339 1.00 95.19 267 PRO A O 1
ATOM 2063 N N . TYR A 1 268 ? -18.911 18.195 5.325 1.00 94.69 268 TYR A N 1
ATOM 2064 C CA . TYR A 1 268 ? -18.185 17.343 4.379 1.00 94.69 268 TYR A CA 1
ATOM 2065 C C . TYR A 1 268 ? -18.102 15.867 4.821 1.00 94.69 268 TYR A C 1
ATOM 2067 O O . TYR A 1 268 ? -17.426 15.089 4.151 1.00 94.69 268 TYR A O 1
ATOM 2075 N N . ILE A 1 269 ? -18.749 15.462 5.921 1.00 98.06 269 ILE A N 1
ATOM 2076 C CA . ILE A 1 269 ? -18.743 14.080 6.434 1.00 98.06 269 ILE A CA 1
ATOM 2077 C C . ILE A 1 269 ? -20.143 13.469 6.357 1.00 98.06 269 ILE A C 1
ATOM 2079 O O . ILE A 1 269 ? -21.117 14.032 6.848 1.00 98.06 269 ILE A O 1
ATOM 2083 N N . ASP A 1 270 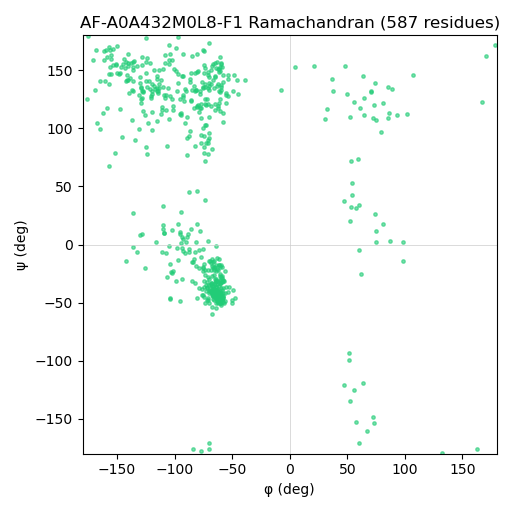? -20.229 12.263 5.802 1.00 98.12 270 ASP A N 1
ATOM 2084 C CA . ASP A 1 270 ? -21.414 11.418 5.876 1.00 98.12 270 ASP A CA 1
ATOM 2085 C C . ASP A 1 270 ? -21.362 10.558 7.145 1.00 98.12 270 ASP A C 1
ATOM 2087 O O . ASP A 1 270 ? -20.810 9.455 7.178 1.00 98.12 270 ASP A O 1
ATOM 2091 N N . GLY A 1 271 ? -21.989 11.072 8.203 1.00 97.50 271 GLY A N 1
ATOM 2092 C CA . GLY A 1 271 ? -22.098 10.401 9.496 1.00 97.50 271 GLY A CA 1
ATOM 2093 C C . GLY A 1 271 ? -22.902 9.093 9.512 1.00 97.50 271 GLY A C 1
ATOM 2094 O O . GLY A 1 271 ? -23.014 8.488 10.577 1.00 97.50 271 GLY A O 1
ATOM 2095 N N . SER A 1 272 ? -23.477 8.660 8.383 1.00 98.38 272 SER A N 1
ATOM 2096 C CA . SER A 1 272 ? -24.219 7.396 8.257 1.00 98.38 272 SER A CA 1
ATOM 2097 C C . SER A 1 272 ? -23.383 6.236 7.696 1.00 98.38 272 SER A C 1
ATOM 2099 O O . SER A 1 272 ? -23.810 5.080 7.782 1.00 98.38 272 SER A O 1
ATOM 2101 N N . ARG A 1 273 ? -22.199 6.535 7.138 1.00 98.50 273 ARG A N 1
ATOM 2102 C CA . ARG A 1 273 ? -21.278 5.581 6.503 1.00 98.50 273 ARG A CA 1
ATOM 2103 C C . ARG A 1 273 ? -19.899 5.650 7.159 1.00 98.50 273 ARG A C 1
ATOM 2105 O O . ARG A 1 273 ? -18.977 6.261 6.620 1.00 98.50 273 ARG A O 1
ATOM 2112 N N . ILE A 1 274 ? -19.772 5.026 8.330 1.00 98.94 274 ILE A N 1
ATOM 2113 C CA . ILE A 1 274 ? -18.534 5.013 9.119 1.00 98.94 274 ILE A CA 1
ATOM 2114 C C . ILE A 1 274 ? -17.953 3.592 9.185 1.00 98.94 274 ILE A C 1
ATOM 2116 O O . ILE A 1 274 ? -18.671 2.631 9.466 1.00 98.94 274 ILE A O 1
ATOM 2120 N N . VAL A 1 275 ? -16.644 3.464 8.979 1.00 98.88 275 VAL A N 1
ATOM 2121 C CA . VAL A 1 275 ? -15.842 2.294 9.369 1.00 98.88 275 VAL A CA 1
ATOM 2122 C C . VAL A 1 275 ? -14.861 2.711 10.456 1.00 98.88 275 VAL A C 1
ATOM 2124 O O . VAL A 1 275 ? -14.261 3.783 10.381 1.00 98.88 275 VAL A O 1
ATOM 2127 N N . VAL A 1 276 ? -14.695 1.869 11.472 1.00 98.88 276 VAL A N 1
ATOM 2128 C CA . VAL A 1 276 ? -13.680 2.079 12.511 1.00 98.88 276 VAL A CA 1
ATOM 2129 C C . VAL A 1 276 ? -12.666 0.952 12.422 1.00 98.88 276 VAL A C 1
ATOM 2131 O O . VAL A 1 276 ? -13.022 -0.216 12.296 1.00 98.88 276 VAL A O 1
ATOM 2134 N N . ALA A 1 277 ? -11.396 1.318 12.425 1.00 98.62 277 ALA A N 1
ATOM 2135 C CA . ALA A 1 277 ? -10.267 0.451 12.172 1.00 98.62 277 ALA A CA 1
ATOM 2136 C C . ALA A 1 277 ? -9.160 0.718 13.196 1.00 98.62 277 ALA A C 1
ATOM 2138 O O . ALA A 1 277 ? -9.079 1.800 13.776 1.00 98.62 277 ALA A O 1
ATOM 2139 N N . GLY A 1 278 ? -8.274 -0.246 13.411 1.00 97.50 278 GLY A N 1
ATOM 2140 C CA . GLY A 1 278 ? -7.118 -0.042 14.272 1.00 97.50 278 GLY A CA 1
ATOM 2141 C C . GLY A 1 278 ? -6.124 -1.189 14.216 1.00 97.50 278 GLY A C 1
ATOM 2142 O O . GLY A 1 278 ? -6.478 -2.309 13.843 1.00 97.50 278 GLY A O 1
ATOM 2143 N N . GLN A 1 279 ? -4.884 -0.907 14.612 1.00 96.38 279 GLN A N 1
ATOM 2144 C CA . GLN A 1 279 ? -3.820 -1.905 14.727 1.00 96.38 279 GLN A CA 1
ATOM 2145 C C . GLN A 1 279 ? -3.385 -2.062 16.187 1.00 96.38 279 GLN A C 1
ATOM 2147 O O . GLN A 1 279 ? -3.352 -1.079 16.930 1.00 96.38 279 GLN A O 1
ATOM 2152 N N . SER A 1 280 ? -3.067 -3.287 16.618 1.00 96.25 280 SER A N 1
ATOM 2153 C CA . SER A 1 280 ? -2.587 -3.568 17.978 1.00 96.25 280 SER A CA 1
ATOM 2154 C C . SER A 1 280 ? -3.573 -3.048 19.043 1.00 96.25 280 SER A C 1
ATOM 2156 O O . SER A 1 280 ? -4.770 -3.343 18.972 1.00 96.25 280 SER A O 1
ATOM 2158 N N . PHE A 1 281 ? -3.122 -2.212 19.984 1.00 96.31 281 PHE A N 1
ATOM 2159 C CA . PHE A 1 281 ? -3.989 -1.526 20.951 1.00 96.31 281 PHE A CA 1
ATOM 2160 C C . PHE A 1 281 ? -5.155 -0.753 20.297 1.00 96.31 281 PHE A C 1
ATOM 21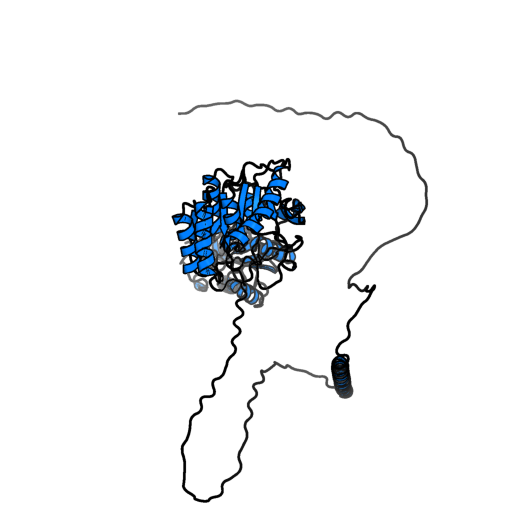62 O O . PHE A 1 281 ? -6.277 -0.778 20.798 1.00 96.31 281 PHE A O 1
ATOM 2169 N N . GLY A 1 282 ? -4.946 -0.134 19.133 1.00 97.12 282 GLY A N 1
ATOM 2170 C CA . GLY A 1 282 ? -6.009 0.536 18.380 1.00 97.12 282 GLY A CA 1
ATOM 2171 C C . GLY A 1 282 ? -7.045 -0.436 17.811 1.00 97.12 282 GLY A C 1
ATOM 2172 O O . GLY A 1 282 ? -8.231 -0.108 17.747 1.00 97.12 282 GLY A O 1
ATOM 2173 N N . GLY A 1 283 ? -6.625 -1.649 17.440 1.00 97.88 283 GLY A N 1
ATOM 2174 C CA . GLY A 1 283 ? -7.526 -2.730 17.029 1.00 97.88 283 GLY A CA 1
ATOM 2175 C C . GLY A 1 283 ? -8.390 -3.208 18.197 1.00 97.88 283 GLY A C 1
ATOM 2176 O O . GLY A 1 283 ? -9.599 -3.366 18.051 1.00 97.88 283 GLY A O 1
ATOM 2177 N N . TRP A 1 284 ? -7.808 -3.310 19.395 1.00 98.19 284 TRP A N 1
ATOM 2178 C CA . TRP A 1 284 ? -8.561 -3.588 20.620 1.00 98.19 284 TRP A CA 1
ATOM 2179 C C . TRP A 1 284 ? -9.603 -2.506 20.939 1.00 98.19 284 TRP A C 1
ATOM 2181 O O . TRP A 1 284 ? -10.777 -2.809 21.147 1.00 98.19 284 TRP A O 1
ATOM 2191 N N . ASN A 1 285 ? -9.207 -1.232 20.891 1.00 97.94 285 ASN A N 1
ATOM 2192 C CA . ASN A 1 285 ? -10.112 -0.104 21.144 1.00 97.94 285 ASN A CA 1
ATOM 2193 C C . ASN A 1 285 ? -11.238 -0.011 20.095 1.00 97.94 285 ASN A C 1
ATOM 2195 O O . ASN A 1 285 ? -12.351 0.405 20.411 1.00 97.94 285 ASN A O 1
ATOM 2199 N N . THR A 1 286 ? -10.974 -0.455 18.863 1.00 98.62 286 THR A N 1
ATOM 2200 C CA . THR A 1 286 ? -11.977 -0.586 17.792 1.00 98.62 286 THR A CA 1
ATOM 2201 C C . THR A 1 286 ? -13.039 -1.632 18.141 1.00 98.62 286 THR A C 1
ATOM 2203 O O . THR A 1 286 ? -14.231 -1.367 17.997 1.00 98.62 286 THR A O 1
ATOM 2206 N N . LEU A 1 287 ? -12.634 -2.793 18.666 1.00 98.69 287 LEU A N 1
ATOM 2207 C CA . LEU A 1 287 ? -13.566 -3.821 19.148 1.00 98.69 287 LEU A CA 1
ATOM 2208 C C . LEU A 1 287 ? -14.347 -3.354 20.384 1.00 98.69 287 LEU A C 1
ATOM 2210 O O . LEU A 1 287 ? -15.534 -3.646 20.503 1.00 98.69 287 LEU A O 1
ATOM 2214 N N . ALA A 1 288 ? -13.711 -2.583 21.270 1.00 98.50 288 ALA A N 1
ATOM 2215 C CA . ALA A 1 288 ? -14.374 -1.995 22.431 1.00 98.50 288 ALA A CA 1
ATOM 2216 C C . ALA A 1 288 ? -15.395 -0.906 22.056 1.00 98.50 288 ALA A C 1
ATOM 2218 O O . ALA A 1 288 ? -16.428 -0.799 22.703 1.00 98.50 288 ALA A O 1
ATOM 2219 N N . LEU A 1 289 ? -15.171 -0.128 20.991 1.00 98.62 289 LEU A N 1
ATOM 2220 C CA . LEU A 1 289 ? -16.214 0.742 20.432 1.00 98.62 289 LEU A CA 1
ATOM 2221 C C . LEU A 1 289 ? -17.380 -0.079 19.851 1.00 98.62 289 LEU A C 1
ATOM 2223 O O . LEU A 1 289 ? -18.531 0.341 19.942 1.00 98.62 289 LEU A O 1
ATOM 2227 N N . GLY A 1 290 ? -17.096 -1.256 19.287 1.00 98.12 290 GLY A N 1
ATOM 2228 C CA . GLY A 1 290 ? -18.100 -2.174 18.744 1.00 98.12 290 GLY A CA 1
ATOM 2229 C C . GLY A 1 290 ? -19.200 -2.575 19.730 1.00 98.12 290 GLY A C 1
ATOM 2230 O O . GLY A 1 290 ? -20.364 -2.659 19.339 1.00 98.12 290 GLY A O 1
ATOM 2231 N N . SER A 1 291 ? -18.859 -2.738 21.012 1.00 98.00 291 SER A N 1
ATOM 2232 C CA . SER A 1 291 ? -19.825 -3.046 22.077 1.00 98.00 291 SER A CA 1
ATOM 2233 C C . SER A 1 291 ? -20.680 -1.851 22.520 1.00 98.00 291 SER A C 1
ATOM 2235 O O . SER A 1 291 ? -21.575 -2.019 23.344 1.00 98.00 291 SER A O 1
ATOM 2237 N N . LEU A 1 292 ? -20.436 -0.647 21.987 1.00 96.56 292 LEU A N 1
ATOM 2238 C CA . LEU A 1 292 ? -21.202 0.569 22.294 1.00 96.56 292 LEU A CA 1
ATOM 2239 C C . LEU A 1 292 ? -22.296 0.902 21.265 1.00 96.56 292 LEU A C 1
ATOM 2241 O O . LEU A 1 292 ? -23.024 1.869 21.479 1.00 96.56 292 LEU A O 1
ATOM 2245 N N . ASP A 1 293 ? -22.422 0.122 20.181 1.00 94.62 293 ASP A N 1
ATOM 2246 C CA . ASP A 1 293 ? -23.467 0.272 19.147 1.00 94.62 293 ASP A CA 1
ATOM 2247 C C . ASP A 1 293 ? -23.525 1.700 18.538 1.00 94.62 293 ASP A C 1
ATOM 2249 O O . ASP A 1 293 ? -24.590 2.298 18.379 1.00 94.62 293 ASP A O 1
ATOM 2253 N N . GLU A 1 294 ? -22.351 2.287 18.246 1.00 96.75 294 GLU A N 1
ATOM 2254 C CA . GLU A 1 294 ? -22.216 3.692 17.816 1.00 96.75 294 GLU A CA 1
ATOM 2255 C C . GLU A 1 294 ? -22.947 3.975 16.479 1.00 96.75 294 GLU A C 1
ATOM 2257 O O . GLU A 1 294 ? -22.562 3.438 15.430 1.00 96.75 294 GLU A O 1
ATOM 2262 N N . PRO A 1 295 ? -23.965 4.863 16.459 1.00 96.88 295 PRO A N 1
ATOM 2263 C CA . PRO A 1 295 ? -24.799 5.070 15.279 1.00 96.88 295 PRO A CA 1
ATOM 2264 C C . PRO A 1 295 ? -24.022 5.544 14.045 1.00 96.88 295 PRO A C 1
ATOM 2266 O O . PRO A 1 295 ? -23.362 6.584 14.061 1.00 96.88 295 PRO A O 1
ATOM 2269 N N . GLY A 1 296 ? -24.169 4.814 12.939 1.00 97.81 296 GLY A N 1
ATOM 2270 C CA . GLY A 1 296 ? -23.501 5.101 11.664 1.00 97.81 296 GLY A CA 1
ATOM 2271 C C . GLY A 1 296 ? -22.242 4.268 11.415 1.00 97.81 296 GLY A C 1
ATOM 2272 O O . GLY A 1 296 ? -21.811 4.179 10.265 1.00 97.81 296 GLY A O 1
ATOM 2273 N N . VAL A 1 297 ? -21.697 3.594 12.436 1.00 98.75 297 VAL A N 1
ATOM 2274 C CA . VAL A 1 297 ? -20.631 2.600 12.249 1.00 98.75 297 VAL A CA 1
ATOM 2275 C C . VAL A 1 297 ? -21.225 1.332 11.634 1.00 98.75 297 VAL A C 1
ATOM 2277 O O . VAL A 1 297 ? -22.143 0.730 12.183 1.00 98.75 297 VAL A O 1
ATOM 2280 N N . LYS A 1 298 ? -20.727 0.946 10.455 1.00 98.75 298 LYS A N 1
ATOM 2281 C CA . LYS A 1 298 ? -21.196 -0.224 9.688 1.00 98.75 298 LYS A CA 1
ATOM 2282 C C . LYS A 1 298 ? -20.267 -1.428 9.796 1.00 98.75 298 LYS A C 1
ATOM 2284 O O . LYS A 1 298 ? -20.717 -2.551 9.596 1.00 98.75 298 LYS A O 1
ATOM 2289 N N . GLY A 1 299 ? -18.991 -1.202 10.104 1.00 98.75 299 GLY A N 1
ATOM 2290 C CA . GLY A 1 299 ? -17.989 -2.256 10.198 1.00 98.75 299 GLY A CA 1
ATOM 2291 C C . GLY A 1 299 ? -16.808 -1.877 11.086 1.00 98.75 299 GLY A C 1
ATOM 2292 O O . GLY A 1 299 ? -16.475 -0.697 11.229 1.00 98.75 299 GLY A O 1
ATOM 2293 N N . LEU A 1 300 ? -16.184 -2.904 11.660 1.00 98.88 300 LEU A N 1
ATOM 2294 C CA . LEU A 1 300 ? -15.013 -2.824 12.532 1.00 98.88 300 LEU A CA 1
ATOM 2295 C C . LEU A 1 300 ? -13.835 -3.580 11.898 1.00 98.88 300 LEU A C 1
ATOM 2297 O O . LEU A 1 300 ? -14.013 -4.691 11.402 1.00 98.88 300 LEU A O 1
ATOM 2301 N N . VAL A 1 301 ? -12.629 -3.016 11.927 1.00 98.81 301 VAL A N 1
ATOM 2302 C CA . VAL A 1 301 ? -11.440 -3.612 11.291 1.00 98.81 301 VAL A CA 1
ATOM 2303 C C . VAL A 1 301 ? -10.299 -3.711 12.302 1.00 98.81 301 VAL A C 1
ATOM 2305 O O . VAL A 1 301 ? -9.783 -2.701 12.772 1.00 98.81 301 VAL A O 1
ATOM 2308 N N . SER A 1 302 ? -9.896 -4.933 12.639 1.00 98.62 302 SER A N 1
ATOM 2309 C CA . SER A 1 302 ? -8.904 -5.211 13.680 1.00 98.62 302 SER A CA 1
ATOM 2310 C C . SER A 1 302 ? -7.644 -5.836 13.077 1.00 98.62 302 SER A C 1
ATOM 2312 O O . SER A 1 302 ? -7.652 -7.000 12.684 1.00 98.62 302 SER A O 1
ATOM 2314 N N . PHE A 1 303 ? -6.549 -5.078 12.993 1.00 98.25 303 PHE A N 1
ATOM 2315 C CA . PHE A 1 303 ? -5.242 -5.582 12.558 1.00 98.25 303 PHE A CA 1
ATOM 2316 C C . PHE A 1 303 ? -4.397 -5.975 13.773 1.00 98.25 303 PHE A C 1
ATOM 2318 O O . PHE A 1 303 ? -3.985 -5.109 14.541 1.00 98.25 303 PHE A O 1
ATOM 2325 N N . ALA A 1 304 ? -4.143 -7.272 13.965 1.00 97.69 304 ALA A N 1
ATOM 2326 C CA . ALA A 1 304 ? -3.431 -7.804 15.131 1.00 97.69 304 ALA A CA 1
ATOM 2327 C C . ALA A 1 304 ? -3.952 -7.231 16.472 1.00 97.69 304 ALA A C 1
ATOM 2329 O O . ALA A 1 304 ? -3.178 -6.873 17.361 1.00 97.69 304 ALA A O 1
ATOM 2330 N N . GLY A 1 305 ? -5.272 -7.027 16.575 1.00 97.50 305 GLY A N 1
ATOM 2331 C CA . GLY A 1 305 ? -5.867 -6.199 17.620 1.00 97.50 305 GLY A CA 1
ATOM 2332 C C . GLY A 1 305 ? -5.945 -6.891 18.975 1.00 97.50 305 GLY A C 1
ATOM 2333 O O . GLY A 1 305 ? -6.616 -7.907 19.127 1.00 97.50 305 GLY A O 1
ATOM 2334 N N . GLY A 1 306 ? -5.313 -6.297 19.979 1.00 96.06 306 GLY A N 1
ATOM 2335 C CA . GLY A 1 306 ? -5.258 -6.814 21.341 1.00 96.06 306 GLY A CA 1
ATOM 2336 C C . GLY A 1 306 ? -4.560 -5.825 22.266 1.00 96.06 306 GLY A C 1
ATOM 2337 O O . GLY A 1 306 ? -4.103 -4.766 21.831 1.00 96.06 306 GLY A O 1
ATOM 2338 N N . MET A 1 307 ? -4.448 -6.160 23.549 1.00 91.75 307 MET A N 1
ATOM 2339 C CA . MET A 1 307 ? -3.688 -5.350 24.496 1.00 91.75 307 MET A CA 1
ATOM 2340 C C . MET A 1 307 ? -2.935 -6.200 25.513 1.00 91.75 307 MET A C 1
ATOM 2342 O O . MET A 1 307 ? -3.287 -7.343 25.786 1.00 91.75 307 MET A O 1
ATOM 2346 N N . LYS A 1 308 ? -1.876 -5.624 26.081 1.00 88.75 308 LYS A N 1
ATOM 2347 C CA . LYS A 1 308 ? -1.089 -6.239 27.148 1.00 88.75 308 LYS A CA 1
ATOM 2348 C C . LYS A 1 308 ? -0.841 -5.205 28.236 1.00 88.75 308 LYS A C 1
ATOM 2350 O O . LYS A 1 308 ? 0.136 -4.458 28.185 1.00 88.75 308 LYS A O 1
ATOM 2355 N N . ALA A 1 309 ? -1.745 -5.141 29.209 1.00 83.50 309 ALA A N 1
ATOM 2356 C CA . ALA A 1 309 ? -1.559 -4.289 30.374 1.00 83.50 309 ALA A CA 1
ATOM 2357 C C . ALA A 1 309 ? -0.305 -4.726 31.148 1.00 83.50 309 ALA A C 1
ATOM 2359 O O . ALA A 1 309 ? -0.208 -5.861 31.609 1.00 83.50 309 ALA A O 1
ATOM 2360 N N . SER A 1 310 ? 0.656 -3.817 31.334 1.00 80.69 310 SER A N 1
ATOM 2361 C CA . SER A 1 310 ? 1.887 -4.086 32.098 1.00 80.69 310 SER A CA 1
ATOM 2362 C C . SER A 1 310 ? 1.630 -4.388 33.580 1.00 80.69 310 SER A C 1
ATOM 2364 O O . SER A 1 310 ? 2.486 -4.959 34.251 1.00 80.69 310 SER A O 1
ATOM 2366 N N . SER A 1 311 ? 0.447 -4.027 34.082 1.00 82.50 311 SER A N 1
ATOM 2367 C CA . SER A 1 311 ? -0.061 -4.335 35.419 1.00 82.50 311 SER A CA 1
ATOM 2368 C C . SER A 1 311 ? -0.844 -5.655 35.508 1.00 82.50 311 SER A C 1
ATOM 2370 O O . SER A 1 311 ? -1.323 -5.984 36.592 1.00 82.50 311 SER A O 1
ATOM 2372 N N . CYS A 1 312 ? -0.967 -6.423 34.418 1.00 88.12 312 CYS A N 1
ATOM 2373 C CA . CYS A 1 312 ? -1.613 -7.736 34.408 1.00 88.12 312 CYS A CA 1
ATOM 2374 C C . CYS A 1 312 ? -0.595 -8.866 34.180 1.00 88.12 312 CYS A C 1
ATOM 2376 O O . CYS A 1 312 ? 0.050 -8.935 33.135 1.00 88.12 312 CYS A O 1
ATOM 2378 N N . GLY A 1 313 ? -0.467 -9.780 35.150 1.00 86.81 313 GLY A N 1
ATOM 2379 C CA . GLY A 1 313 ? 0.363 -10.985 35.003 1.00 86.81 313 GLY A CA 1
ATOM 2380 C C . GLY A 1 313 ? -0.239 -11.981 34.007 1.00 86.81 313 GLY A C 1
ATOM 2381 O O . GLY A 1 313 ? 0.411 -12.369 33.040 1.00 86.81 313 GLY A O 1
ATOM 2382 N N . GLU A 1 314 ? -1.523 -12.300 34.189 1.00 91.69 314 GLU A N 1
ATOM 2383 C CA . GLU A 1 314 ? -2.294 -13.250 33.371 1.00 91.69 314 GLU A CA 1
ATOM 2384 C C . GLU A 1 314 ? -2.935 -12.578 32.140 1.00 91.69 314 GLU A C 1
ATOM 2386 O O . GLU A 1 314 ? -4.118 -12.760 31.848 1.00 91.69 314 GLU A O 1
ATOM 2391 N N . TRP A 1 315 ? -2.162 -11.745 31.435 1.00 93.50 315 TRP A N 1
ATOM 2392 C CA . TRP A 1 315 ? -2.659 -10.858 30.373 1.00 93.50 315 TRP A CA 1
ATOM 2393 C C . TRP A 1 315 ? -3.327 -11.603 29.204 1.00 93.50 315 TRP A C 1
ATOM 2395 O O . TRP A 1 315 ? -4.334 -11.134 28.693 1.00 93.50 315 TRP A O 1
ATOM 2405 N N . SER A 1 316 ? -2.821 -12.775 28.800 1.00 95.56 316 SER A N 1
ATOM 2406 C CA . SER A 1 316 ? -3.416 -13.569 27.707 1.00 95.56 316 SER A CA 1
ATOM 2407 C C . SER A 1 316 ? -4.827 -14.036 28.079 1.00 95.56 316 SER A C 1
ATOM 2409 O O . SER A 1 316 ? -5.775 -13.894 27.314 1.00 95.56 316 SER A O 1
ATOM 2411 N N . ASP A 1 317 ? -4.972 -14.550 29.294 1.00 96.44 317 ASP A N 1
ATOM 2412 C CA . ASP A 1 317 ? -6.222 -15.051 29.854 1.00 96.44 317 ASP A CA 1
ATOM 2413 C C . ASP A 1 317 ? -7.246 -13.932 30.101 1.00 96.44 317 ASP A C 1
ATOM 2415 O O . ASP A 1 317 ? -8.450 -14.110 29.892 1.00 96.44 317 ASP A O 1
ATOM 2419 N N . ALA A 1 318 ? -6.768 -12.767 30.546 1.00 96.56 318 ALA A N 1
ATOM 2420 C CA . ALA A 1 318 ? -7.566 -11.553 30.675 1.00 96.56 318 ALA A CA 1
ATOM 2421 C C . ALA A 1 318 ? -8.128 -11.117 29.316 1.00 96.56 318 ALA A C 1
ATOM 2423 O O . ALA A 1 318 ? -9.347 -10.989 29.177 1.00 96.56 318 ALA A O 1
ATOM 2424 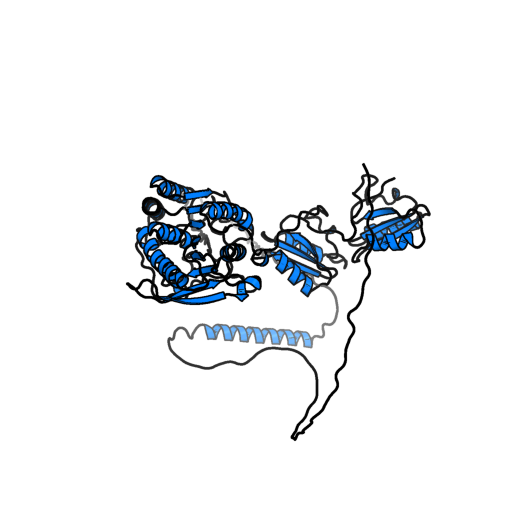N N . LEU A 1 319 ? -7.262 -11.031 28.306 1.00 97.19 319 LEU A N 1
ATOM 2425 C CA . LEU A 1 319 ? -7.593 -10.598 26.954 1.00 97.19 319 LEU A CA 1
ATOM 2426 C C . LEU A 1 319 ? -8.592 -11.547 26.267 1.00 97.19 319 LEU A C 1
ATOM 2428 O O . LEU A 1 319 ? -9.551 -11.091 25.647 1.00 97.19 319 LEU A O 1
ATOM 2432 N N . VAL A 1 320 ? -8.443 -12.865 26.444 1.00 98.38 320 VAL A N 1
ATOM 2433 C CA . VAL A 1 320 ? -9.391 -13.881 25.939 1.00 98.38 320 VAL A CA 1
ATOM 2434 C C . VAL A 1 320 ? -10.773 -13.755 26.594 1.00 98.38 320 VAL A C 1
ATOM 2436 O O . VAL A 1 320 ? -11.795 -13.795 25.901 1.00 98.38 320 VAL A O 1
ATOM 2439 N N . ARG A 1 321 ? -10.846 -13.566 27.920 1.00 98.19 321 ARG A N 1
ATOM 2440 C CA . ARG A 1 321 ? -12.129 -13.335 28.619 1.00 98.19 321 ARG A CA 1
ATOM 2441 C C . ARG A 1 321 ? -12.771 -12.013 28.201 1.00 98.19 321 ARG A C 1
ATOM 2443 O O . ARG A 1 321 ? -13.985 -11.948 28.005 1.00 98.19 321 ARG A O 1
ATOM 2450 N N . ALA A 1 322 ? -11.957 -10.974 28.055 1.00 98.25 322 ALA A N 1
ATOM 2451 C CA . ALA A 1 322 ? -12.389 -9.658 27.623 1.00 98.25 322 ALA A CA 1
ATOM 2452 C C . ALA A 1 322 ? -12.935 -9.684 26.186 1.00 98.25 322 ALA A C 1
ATOM 2454 O O . ALA A 1 322 ? -13.982 -9.092 25.934 1.00 98.25 322 ALA A O 1
ATOM 2455 N N . ALA A 1 323 ? -12.303 -10.436 25.277 1.00 98.69 323 ALA A N 1
ATOM 2456 C CA . ALA A 1 323 ? -12.765 -10.598 23.900 1.00 98.69 323 ALA A CA 1
ATOM 2457 C C . ALA A 1 323 ? -14.171 -11.215 23.862 1.00 98.69 323 ALA A C 1
ATOM 2459 O O . ALA A 1 323 ? -15.060 -10.673 23.213 1.00 98.69 323 ALA A O 1
ATOM 2460 N N . GLY A 1 324 ? -14.425 -12.263 24.652 1.00 98.75 324 GLY A N 1
ATOM 2461 C CA . GLY A 1 324 ? -15.770 -12.832 24.788 1.00 98.75 324 GLY A CA 1
ATOM 2462 C C . GLY A 1 324 ? -16.798 -11.840 25.344 1.00 98.75 324 GLY A C 1
ATOM 2463 O O . GLY A 1 324 ? -17.922 -11.772 24.849 1.00 98.75 324 GLY A O 1
ATOM 2464 N N . LYS A 1 325 ? -16.422 -11.021 26.336 1.00 98.56 325 LYS A N 1
ATOM 2465 C CA . LYS A 1 325 ? -17.307 -9.975 26.879 1.00 98.56 325 LYS A CA 1
ATOM 2466 C C . LYS A 1 325 ? -17.630 -8.891 25.841 1.00 98.56 325 LYS A C 1
ATOM 2468 O O . LYS A 1 325 ? -18.780 -8.484 25.758 1.00 98.56 325 LYS A O 1
ATOM 2473 N N . LEU A 1 326 ? -16.660 -8.456 25.032 1.00 98.56 326 LEU A N 1
ATOM 2474 C CA . LEU A 1 326 ? -16.909 -7.517 23.930 1.00 98.56 326 LEU A CA 1
ATOM 2475 C C . LEU A 1 326 ? -17.773 -8.145 22.825 1.00 98.56 326 LEU A C 1
ATOM 2477 O O . LEU A 1 326 ? -18.682 -7.490 22.319 1.00 98.56 326 LEU A O 1
ATOM 2481 N N . GLY A 1 327 ? -17.528 -9.413 22.484 1.00 98.44 327 GLY A N 1
ATOM 2482 C CA . GLY A 1 327 ? -18.291 -10.150 21.474 1.00 98.44 327 GLY A CA 1
ATOM 2483 C C . GLY A 1 327 ? -19.769 -10.293 21.828 1.00 98.44 327 GLY A C 1
ATOM 2484 O O . GLY A 1 327 ? -20.615 -10.061 20.974 1.00 98.44 327 GLY A O 1
ATOM 2485 N N . GLY A 1 328 ? -20.089 -10.573 23.097 1.00 98.38 328 GLY A N 1
ATOM 2486 C CA . GLY A 1 328 ? -21.476 -10.695 23.567 1.00 98.38 328 GLY A CA 1
ATOM 2487 C C . GLY A 1 328 ? -22.313 -9.411 23.508 1.00 98.38 328 GLY A C 1
ATOM 2488 O O . GLY A 1 328 ? -23.537 -9.492 23.504 1.00 98.38 328 GLY A O 1
ATOM 2489 N N . GLU A 1 329 ? -21.668 -8.246 23.439 1.00 98.25 329 GLU A N 1
ATOM 2490 C CA . GLU A 1 329 ? -22.324 -6.932 23.351 1.00 98.25 329 GLU A CA 1
ATOM 2491 C C . GLU A 1 329 ? -22.273 -6.345 21.921 1.00 98.25 329 GLU A C 1
ATOM 2493 O O . GLU A 1 329 ? -23.014 -5.417 21.593 1.00 98.25 329 GLU A O 1
ATOM 2498 N N . THR A 1 330 ? -21.400 -6.861 21.043 1.00 98.44 330 THR A N 1
ATOM 2499 C CA . THR A 1 330 ? -21.178 -6.284 19.706 1.00 98.44 330 THR A CA 1
ATOM 2500 C C . THR A 1 330 ? -22.176 -6.814 18.677 1.00 98.44 330 THR A C 1
ATOM 2502 O O . THR A 1 330 ? -22.236 -8.011 18.409 1.00 98.44 330 THR A O 1
ATOM 2505 N N . LYS A 1 331 ? -22.893 -5.900 18.012 1.00 97.81 331 LYS A N 1
ATOM 2506 C CA . LYS A 1 331 ? -23.786 -6.204 16.873 1.00 97.81 331 LYS A CA 1
ATOM 2507 C C . LYS A 1 331 ? -23.171 -5.850 15.517 1.00 97.81 331 LYS A C 1
ATOM 2509 O O . LYS A 1 331 ? -23.567 -6.400 14.492 1.00 97.81 331 LYS A O 1
ATOM 2514 N N . THR A 1 332 ? -22.229 -4.910 15.504 1.00 98.50 332 THR A N 1
ATOM 2515 C CA . THR A 1 332 ? -21.584 -4.405 14.288 1.00 98.50 332 THR A CA 1
ATOM 2516 C C . THR A 1 332 ? -20.610 -5.446 13.731 1.00 98.50 332 THR A C 1
ATOM 2518 O O . THR A 1 332 ? -19.716 -5.864 14.468 1.00 98.50 332 THR A O 1
ATOM 2521 N N . PRO A 1 333 ? -20.724 -5.853 12.451 1.00 98.69 333 PRO A N 1
ATOM 2522 C CA . PRO A 1 333 ? -19.791 -6.794 11.837 1.00 98.69 333 PRO A CA 1
ATOM 2523 C C . PRO A 1 333 ? -18.333 -6.350 11.964 1.00 98.69 333 PRO A C 1
ATOM 2525 O O . PRO A 1 333 ? -18.020 -5.160 11.878 1.00 98.69 333 PRO A O 1
ATOM 2528 N N . SER A 1 334 ? -17.431 -7.315 12.115 1.00 98.81 334 SER A N 1
ATOM 2529 C CA . SER A 1 334 ? -15.994 -7.081 12.231 1.00 98.81 334 SER A CA 1
ATOM 2530 C C . SER A 1 334 ? -15.171 -8.004 11.331 1.00 98.81 334 SER A C 1
ATOM 2532 O O . SER A 1 334 ? -15.598 -9.111 11.009 1.00 98.81 334 SER A O 1
ATOM 2534 N N . ILE A 1 335 ? -13.977 -7.557 10.942 1.00 98.88 335 ILE A N 1
ATOM 2535 C CA . ILE A 1 335 ? -12.958 -8.369 10.263 1.00 98.88 335 ILE A CA 1
ATOM 2536 C C . ILE A 1 335 ? -11.618 -8.244 10.997 1.00 98.88 335 ILE A C 1
ATOM 2538 O O . ILE A 1 335 ? -11.200 -7.148 11.377 1.00 98.88 335 ILE A O 1
ATOM 2542 N N . TRP A 1 336 ? -10.981 -9.383 11.256 1.00 98.75 336 TRP A N 1
ATOM 2543 C CA . TRP A 1 336 ? -9.804 -9.528 12.111 1.00 98.75 336 TRP A CA 1
ATOM 2544 C C . TRP A 1 336 ? -8.650 -10.103 11.286 1.00 98.75 336 TRP A C 1
ATOM 2546 O O . TRP A 1 336 ? -8.795 -11.162 10.683 1.00 98.75 336 TRP A O 1
ATOM 2556 N N . PHE A 1 337 ? -7.497 -9.439 11.275 1.00 98.62 337 PHE A N 1
ATOM 2557 C CA . PHE A 1 337 ? -6.306 -9.864 10.537 1.00 98.62 337 PHE A CA 1
ATOM 2558 C C . PHE A 1 337 ? -5.213 -10.305 11.512 1.00 98.62 337 PHE A C 1
ATOM 2560 O O . PHE A 1 337 ? -4.687 -9.471 12.249 1.00 98.62 337 PHE A O 1
ATOM 2567 N N . PHE A 1 338 ? -4.827 -11.583 11.477 1.00 98.38 338 PHE A N 1
ATOM 2568 C CA . PHE A 1 338 ? -3.770 -12.144 12.328 1.00 98.38 338 PHE A CA 1
ATOM 2569 C C . PHE A 1 338 ? -2.812 -13.060 11.559 1.00 98.38 338 PHE A C 1
ATOM 2571 O O . PHE A 1 338 ? -3.190 -13.703 10.579 1.00 98.38 338 PHE A O 1
ATOM 2578 N N . GLY A 1 339 ? -1.562 -13.105 12.022 1.00 97.44 339 GLY A N 1
ATOM 2579 C CA . GLY A 1 339 ? -0.504 -13.945 11.468 1.00 97.44 339 GLY A CA 1
ATOM 2580 C C . GLY A 1 339 ? 0.114 -14.866 12.517 1.00 97.44 339 GLY A C 1
ATOM 2581 O O . GLY A 1 339 ? -0.001 -14.642 13.725 1.00 97.44 339 GLY A O 1
ATOM 2582 N N . ASP A 1 340 ? 0.774 -15.918 12.045 1.00 97.50 340 ASP A N 1
ATOM 2583 C CA . ASP A 1 340 ? 1.280 -17.007 12.889 1.00 97.50 340 ASP A CA 1
ATOM 2584 C C . ASP A 1 340 ? 2.585 -16.659 13.617 1.00 97.50 340 ASP A C 1
ATOM 2586 O O . ASP A 1 340 ? 2.922 -17.293 14.614 1.00 97.50 340 ASP A O 1
ATOM 2590 N N . ASN A 1 341 ? 3.328 -15.660 13.135 1.00 97.25 341 ASN A N 1
ATOM 2591 C CA . ASN A 1 341 ? 4.599 -15.210 13.707 1.00 97.25 341 ASN A CA 1
ATOM 2592 C C . ASN A 1 341 ? 4.493 -13.823 14.363 1.00 97.25 341 ASN A C 1
ATOM 2594 O O . ASN A 1 341 ? 5.450 -13.052 14.316 1.00 97.25 341 ASN A O 1
ATOM 2598 N N . ASP A 1 342 ? 3.341 -13.498 14.949 1.00 97.25 342 ASP A N 1
ATOM 2599 C CA . ASP A 1 342 ? 3.131 -12.241 15.671 1.00 97.25 342 ASP A CA 1
ATOM 2600 C C . ASP A 1 342 ? 3.926 -12.264 16.987 1.00 97.25 342 ASP A C 1
ATOM 2602 O O . ASP A 1 342 ? 3.761 -13.152 17.829 1.00 97.25 342 ASP A O 1
ATOM 2606 N N . ALA A 1 343 ? 4.836 -11.302 17.149 1.00 94.69 343 ALA A N 1
ATOM 2607 C CA . ALA A 1 343 ? 5.738 -11.240 18.297 1.00 94.69 343 ALA A CA 1
ATOM 2608 C C . ALA A 1 343 ? 5.075 -10.720 19.590 1.00 94.69 343 ALA A C 1
ATOM 2610 O O . ALA A 1 343 ? 5.683 -10.801 20.662 1.00 94.69 343 ALA A O 1
ATOM 2611 N N . VAL A 1 344 ? 3.857 -10.175 19.506 1.00 94.69 344 VAL A N 1
ATOM 2612 C CA . VAL A 1 344 ? 3.118 -9.562 20.621 1.00 94.69 344 VAL A CA 1
ATOM 2613 C C . VAL A 1 344 ? 2.008 -10.490 21.117 1.00 94.69 344 VAL A C 1
ATOM 2615 O O . VAL A 1 344 ? 1.885 -10.711 22.325 1.00 94.69 344 VAL A O 1
ATOM 2618 N N . PHE A 1 345 ? 1.236 -11.059 20.191 1.00 96.19 345 PHE A N 1
ATOM 2619 C CA . PHE A 1 345 ? 0.091 -11.928 20.448 1.00 96.19 345 PHE A CA 1
ATOM 2620 C C . PHE A 1 345 ? 0.331 -13.306 19.810 1.00 96.19 345 PHE A C 1
ATOM 2622 O O . PHE A 1 345 ? 0.101 -13.468 18.617 1.00 96.19 345 PHE A O 1
ATOM 2629 N N . PRO A 1 346 ? 0.780 -14.325 20.568 1.00 95.88 346 PRO A N 1
ATOM 2630 C CA . PRO A 1 346 ? 1.041 -15.654 20.015 1.00 95.88 346 PRO A CA 1
ATOM 2631 C C . PRO A 1 346 ? -0.203 -16.307 19.393 1.00 95.88 346 PRO A C 1
ATOM 2633 O O . PRO A 1 346 ? -1.325 -16.063 19.837 1.00 95.88 346 PRO A O 1
ATOM 2636 N N . THR A 1 347 ? 0.000 -17.230 18.448 1.00 97.62 347 THR A N 1
ATOM 2637 C CA . THR A 1 347 ? -1.061 -17.954 17.715 1.00 97.62 347 THR A CA 1
ATOM 2638 C C . THR A 1 347 ? -2.137 -18.565 18.611 1.00 97.62 347 THR A C 1
ATOM 2640 O O . THR A 1 347 ? -3.317 -18.527 18.275 1.00 97.62 347 THR A O 1
ATOM 2643 N N . ALA A 1 348 ? -1.753 -19.120 19.765 1.00 97.69 348 ALA A N 1
ATOM 2644 C CA . ALA A 1 348 ? -2.699 -19.690 20.725 1.00 97.69 348 ALA A CA 1
ATOM 2645 C C . ALA A 1 348 ? -3.577 -18.616 21.399 1.00 97.69 348 ALA A C 1
ATOM 2647 O O . ALA A 1 348 ? -4.750 -18.859 21.669 1.00 97.69 348 ALA A O 1
ATOM 2648 N N . THR A 1 349 ? -3.023 -17.425 21.644 1.00 97.50 349 THR A N 1
ATOM 2649 C CA . THR A 1 349 ? -3.718 -16.303 22.283 1.00 97.50 349 THR A CA 1
ATOM 2650 C C . THR A 1 349 ? -4.723 -15.669 21.327 1.00 97.50 349 THR A C 1
ATOM 2652 O O . THR A 1 349 ? -5.885 -15.524 21.701 1.00 97.50 349 THR A O 1
ATOM 2655 N N . TRP A 1 350 ? -4.331 -15.326 20.091 1.00 97.69 350 TRP A N 1
ATOM 2656 C CA . TRP A 1 350 ? -5.262 -14.658 19.172 1.00 97.69 350 TRP A CA 1
ATOM 2657 C C . TRP A 1 350 ? -6.361 -15.588 18.640 1.00 97.69 350 TRP A C 1
ATOM 2659 O O . TRP A 1 350 ? -7.494 -15.130 18.490 1.00 97.69 350 TRP A O 1
ATOM 2669 N N . HIS A 1 351 ? -6.092 -16.891 18.454 1.00 98.31 351 HIS A N 1
ATOM 2670 C CA . HIS A 1 351 ? -7.160 -17.868 18.193 1.00 98.31 351 HIS A CA 1
ATOM 2671 C C . HIS A 1 351 ? -8.156 -17.900 19.355 1.00 98.31 351 HIS A C 1
ATOM 2673 O O . HIS A 1 351 ? -9.344 -17.678 19.143 1.00 98.31 351 HIS A O 1
ATOM 2679 N N . ALA A 1 352 ? -7.681 -18.067 20.596 1.00 98.56 352 ALA A N 1
ATOM 2680 C CA . ALA A 1 352 ? -8.558 -18.106 21.764 1.00 98.56 352 ALA A CA 1
ATOM 2681 C C . ALA A 1 352 ? -9.364 -16.803 21.953 1.00 98.56 352 ALA A C 1
ATOM 2683 O O . ALA A 1 352 ? -10.514 -16.858 22.387 1.00 98.56 352 ALA A O 1
ATOM 2684 N N . MET A 1 353 ? -8.807 -15.634 21.605 1.00 98.31 353 MET A N 1
ATOM 2685 C CA . MET A 1 353 ? -9.549 -14.366 21.597 1.00 98.31 353 MET A CA 1
ATOM 2686 C C . MET A 1 353 ? -10.686 -14.377 20.575 1.00 98.31 353 MET A C 1
ATOM 2688 O O . MET A 1 353 ? -11.814 -14.031 20.926 1.00 98.31 353 MET A O 1
ATOM 2692 N N . TYR A 1 354 ? -10.392 -14.758 19.329 1.00 98.69 354 TYR A N 1
ATOM 2693 C CA . TYR A 1 354 ? -11.379 -14.812 18.252 1.00 98.69 354 TYR A CA 1
ATOM 2694 C C . TYR A 1 354 ? -12.479 -15.836 18.559 1.00 98.69 354 TYR A C 1
ATOM 2696 O O . TYR A 1 354 ? -13.661 -15.500 18.500 1.00 98.69 354 TYR A O 1
ATOM 2704 N N . ASP A 1 355 ? -12.101 -17.043 18.986 1.00 98.69 355 ASP A N 1
ATOM 2705 C CA . ASP A 1 355 ? -13.031 -18.107 19.369 1.00 98.69 355 ASP A CA 1
ATOM 2706 C C . ASP A 1 355 ? -13.933 -17.665 20.530 1.00 98.69 355 ASP A C 1
ATOM 2708 O O . ASP A 1 355 ? -15.143 -17.878 20.494 1.00 98.69 355 ASP A O 1
ATOM 2712 N N . SER A 1 356 ? -13.372 -16.989 21.540 1.00 98.75 356 SER A N 1
ATOM 2713 C CA . SER A 1 356 ? -14.123 -16.432 22.674 1.00 98.75 356 SER A CA 1
ATOM 2714 C C . SER A 1 356 ? -15.110 -15.342 22.234 1.00 98.75 356 SER A C 1
ATOM 2716 O O . SER A 1 356 ? -16.268 -15.356 22.656 1.00 98.75 356 SER A O 1
ATOM 2718 N N . TYR A 1 357 ? -14.689 -14.429 21.351 1.00 98.81 357 TYR A N 1
ATOM 2719 C CA . TYR A 1 357 ? -15.531 -13.368 20.784 1.00 98.81 357 TYR A CA 1
ATOM 2720 C C . TYR A 1 357 ? -16.698 -13.949 19.964 1.00 98.81 357 TYR A C 1
ATOM 2722 O O . TYR A 1 357 ? -17.863 -13.616 20.206 1.00 98.81 357 TYR A O 1
ATOM 2730 N N . ALA A 1 358 ? -16.401 -14.877 19.051 1.00 98.38 358 ALA A N 1
ATOM 2731 C CA . ALA A 1 358 ? -17.380 -15.525 18.182 1.00 98.38 358 ALA A CA 1
ATOM 2732 C C . ALA A 1 358 ? -18.346 -16.438 18.961 1.00 98.38 358 ALA A C 1
ATOM 2734 O O . ALA A 1 358 ? -19.557 -16.383 18.746 1.00 98.38 358 ALA A O 1
ATOM 2735 N N . ALA A 1 359 ? -17.854 -17.219 19.932 1.00 98.50 359 ALA A N 1
ATOM 2736 C CA . ALA A 1 359 ? -18.682 -18.089 20.777 1.00 98.50 359 ALA A CA 1
ATOM 2737 C C . ALA A 1 359 ? -19.651 -17.320 21.695 1.00 98.50 359 ALA A C 1
ATOM 2739 O O . ALA A 1 359 ? -20.574 -17.914 22.258 1.00 98.50 359 ALA A O 1
ATOM 2740 N N . LYS A 1 360 ? -19.460 -16.005 21.858 1.00 98.50 360 LYS A N 1
ATOM 2741 C CA . LYS A 1 360 ? -20.396 -15.110 22.553 1.00 98.50 360 LYS A CA 1
ATOM 2742 C C . LYS A 1 360 ? -21.378 -14.395 21.624 1.00 98.50 360 LYS A C 1
ATOM 2744 O O . LYS A 1 360 ? -22.237 -13.681 22.122 1.00 98.50 360 LYS A O 1
ATOM 2749 N N . GLY A 1 361 ? -21.318 -14.656 20.318 1.00 97.69 361 GLY A N 1
ATOM 2750 C CA . GLY A 1 361 ? -22.227 -14.099 19.313 1.00 97.69 361 GLY A CA 1
ATOM 2751 C C . GLY A 1 361 ? -21.670 -12.895 18.553 1.00 97.69 361 GLY A C 1
ATOM 2752 O O . GLY A 1 361 ? -22.367 -12.369 17.688 1.00 97.69 361 GLY A O 1
ATOM 2753 N N . GLY A 1 362 ? -20.427 -12.484 18.829 1.00 98.06 362 GLY A N 1
ATOM 2754 C CA . GLY A 1 362 ? -19.794 -11.356 18.155 1.00 98.06 362 GLY A CA 1
ATOM 2755 C C . GLY A 1 362 ? -19.580 -11.645 16.661 1.00 98.06 362 GLY A C 1
ATOM 2756 O O . GLY A 1 362 ? -18.887 -12.612 16.330 1.00 98.06 362 GLY A O 1
ATOM 2757 N N . PRO A 1 363 ? -20.136 -10.839 15.737 1.00 98.00 363 PRO A N 1
ATOM 2758 C CA . PRO A 1 363 ? -20.031 -11.093 14.305 1.00 98.00 363 PRO A CA 1
ATOM 2759 C C . PRO A 1 363 ? -18.629 -10.725 13.801 1.00 98.00 363 PRO A C 1
ATOM 2761 O O . PRO A 1 363 ? -18.326 -9.554 13.563 1.00 98.00 363 PRO A O 1
ATOM 2764 N N . ALA A 1 364 ? -17.767 -11.727 13.632 1.00 97.69 364 ALA A N 1
ATOM 2765 C CA . ALA A 1 364 ? -16.385 -11.552 13.196 1.00 97.69 364 ALA A CA 1
ATOM 2766 C C . ALA A 1 364 ? -16.010 -12.481 12.033 1.00 97.69 364 ALA A C 1
ATOM 2768 O O . ALA A 1 364 ? -16.367 -13.656 12.017 1.00 97.69 364 ALA A O 1
ATOM 2769 N N . GLU A 1 365 ? -15.259 -11.946 11.073 1.00 98.38 365 GLU A N 1
ATOM 2770 C CA . GLU A 1 365 ? -14.547 -12.699 10.039 1.00 98.38 365 GLU A CA 1
ATOM 2771 C C . GLU A 1 365 ? -13.054 -12.736 10.373 1.00 98.38 365 GLU A C 1
ATOM 2773 O O . GLU A 1 365 ? -12.440 -11.689 10.577 1.00 98.38 365 GLU A O 1
ATOM 2778 N N . LEU A 1 366 ? -12.451 -13.925 10.399 1.00 98.56 366 LEU A N 1
ATOM 2779 C CA . LEU A 1 366 ? -11.011 -14.092 10.601 1.00 98.56 366 LEU A CA 1
ATOM 2780 C C . LEU A 1 366 ? -10.270 -14.221 9.266 1.00 98.56 366 LEU A C 1
ATOM 2782 O O . LEU A 1 366 ? -10.530 -15.125 8.472 1.00 98.56 366 LEU A O 1
ATOM 2786 N N . VAL A 1 367 ? -9.271 -13.367 9.072 1.00 98.50 367 VAL A N 1
ATOM 2787 C CA . VAL A 1 367 ? -8.229 -13.493 8.052 1.00 98.50 367 VAL A CA 1
ATOM 2788 C C . VAL A 1 367 ? -6.929 -13.889 8.750 1.00 98.50 367 VAL A C 1
ATOM 2790 O O . VAL A 1 367 ? -6.094 -13.048 9.085 1.00 98.50 367 VAL A O 1
ATOM 2793 N N . ALA A 1 368 ? -6.769 -15.194 8.967 1.00 97.38 368 ALA A N 1
ATOM 2794 C CA . ALA A 1 368 ? -5.489 -15.792 9.322 1.00 97.38 368 ALA A CA 1
ATOM 2795 C C . ALA A 1 368 ? -4.628 -15.885 8.051 1.00 97.38 368 ALA A C 1
ATOM 2797 O O . ALA A 1 368 ? -4.946 -16.653 7.142 1.00 97.38 368 ALA A O 1
ATOM 2798 N N . TYR A 1 369 ? -3.577 -15.068 7.948 1.00 95.69 369 TYR A N 1
ATOM 2799 C CA . TYR A 1 369 ? -2.754 -14.946 6.732 1.00 95.69 369 TYR A CA 1
ATOM 2800 C C . TYR A 1 369 ? -1.413 -15.699 6.805 1.00 95.69 369 TYR A C 1
ATOM 2802 O O . TYR A 1 369 ? -0.553 -15.520 5.944 1.00 95.69 369 TYR A O 1
ATOM 2810 N N . GLY A 1 370 ? -1.237 -16.566 7.805 1.00 96.56 370 GLY A N 1
ATOM 2811 C CA . GLY A 1 370 ? -0.019 -17.352 7.986 1.00 96.56 370 GLY A CA 1
ATOM 2812 C C . GLY A 1 370 ? 1.159 -16.505 8.470 1.00 96.56 370 GLY A C 1
ATOM 2813 O O . GLY A 1 370 ? 0.987 -15.529 9.200 1.00 96.56 370 GLY A O 1
ATOM 2814 N N . THR A 1 371 ? 2.378 -16.869 8.073 1.00 96.12 371 THR A N 1
ATOM 2815 C CA . THR A 1 371 ? 3.584 -16.111 8.434 1.00 96.12 371 THR A CA 1
ATOM 2816 C C . THR A 1 371 ? 3.800 -14.898 7.528 1.00 96.12 371 THR A C 1
ATOM 2818 O O . THR A 1 371 ? 3.809 -15.047 6.306 1.00 96.12 371 THR A O 1
ATOM 2821 N N . PHE A 1 372 ? 4.094 -13.731 8.105 1.00 92.31 372 PHE A N 1
ATOM 2822 C CA . PHE A 1 372 ? 4.457 -12.515 7.372 1.00 92.31 372 PHE A CA 1
ATOM 2823 C C . PHE A 1 372 ? 5.775 -11.907 7.874 1.00 92.31 372 PHE A C 1
ATOM 2825 O O . PHE A 1 372 ? 5.969 -11.702 9.076 1.00 92.31 372 PHE A O 1
ATOM 2832 N N . GLY A 1 373 ? 6.677 -11.580 6.943 1.00 89.19 373 GLY A N 1
ATOM 2833 C CA . GLY A 1 373 ? 7.963 -10.941 7.233 1.00 89.19 373 GLY A CA 1
ATOM 2834 C C . GLY A 1 373 ? 8.779 -11.675 8.307 1.00 89.19 373 GLY A C 1
ATOM 2835 O O . GLY A 1 373 ? 8.920 -12.895 8.281 1.00 89.19 373 GLY A O 1
ATOM 2836 N N . LYS A 1 374 ? 9.332 -10.916 9.262 1.00 91.56 374 LYS A N 1
ATOM 2837 C CA . LYS A 1 374 ? 9.944 -11.466 10.491 1.00 91.56 374 LYS A CA 1
ATOM 2838 C C . LYS A 1 374 ? 8.968 -11.520 11.664 1.00 91.56 374 LYS A C 1
ATOM 2840 O O . LYS A 1 374 ? 9.101 -12.386 12.520 1.00 91.56 374 LYS A O 1
ATOM 2845 N N . ASP A 1 375 ? 8.017 -10.597 11.685 1.00 94.00 375 ASP A N 1
ATOM 2846 C CA . ASP A 1 375 ? 7.001 -10.432 12.717 1.00 94.00 375 ASP A CA 1
ATOM 2847 C C . ASP A 1 375 ? 5.736 -9.900 12.037 1.00 94.00 375 ASP A C 1
ATOM 2849 O O . ASP A 1 375 ? 5.751 -8.802 11.462 1.00 94.00 375 ASP A O 1
ATOM 2853 N N . SER A 1 376 ? 4.662 -10.691 12.075 1.00 95.56 376 SER A N 1
ATOM 2854 C CA . SER A 1 376 ? 3.407 -10.369 11.397 1.00 95.56 376 SER A CA 1
ATOM 2855 C C . SER A 1 376 ? 2.647 -9.205 12.031 1.00 95.56 376 SER A C 1
ATOM 2857 O O . SER A 1 376 ? 1.802 -8.610 11.365 1.00 95.56 376 SER A O 1
ATOM 2859 N N . HIS A 1 377 ? 3.003 -8.793 13.254 1.00 95.62 377 HIS A N 1
ATOM 2860 C CA . HIS A 1 377 ? 2.408 -7.625 13.912 1.00 95.62 377 HIS A CA 1
ATOM 2861 C C . HIS A 1 377 ? 2.531 -6.335 13.074 1.00 95.62 377 HIS A C 1
ATOM 2863 O O . HIS A 1 377 ? 1.739 -5.402 13.214 1.00 95.62 377 HIS A O 1
ATOM 2869 N N . ASN A 1 378 ? 3.505 -6.308 12.156 1.00 90.31 378 ASN A N 1
ATOM 2870 C CA . ASN A 1 378 ? 3.858 -5.177 11.299 1.00 90.31 378 ASN A CA 1
ATOM 2871 C C . ASN A 1 378 ? 3.197 -5.216 9.904 1.00 90.31 378 ASN A C 1
ATOM 2873 O O . ASN A 1 378 ? 3.572 -4.417 9.047 1.00 90.31 378 ASN A O 1
ATOM 2877 N N . LEU A 1 379 ? 2.238 -6.124 9.646 1.00 91.12 379 LEU A N 1
ATOM 2878 C CA . LEU A 1 379 ? 1.576 -6.272 8.335 1.00 91.12 379 LEU A CA 1
ATOM 2879 C C . LEU A 1 379 ? 1.057 -4.938 7.777 1.00 91.12 379 LEU A C 1
ATOM 2881 O O . LEU A 1 379 ? 1.269 -4.639 6.603 1.00 91.12 379 LEU A O 1
ATOM 2885 N N . LEU A 1 380 ? 0.358 -4.157 8.607 1.00 90.19 380 LEU A N 1
ATOM 2886 C CA . LEU A 1 380 ? -0.330 -2.948 8.151 1.00 90.19 380 LEU A CA 1
ATOM 2887 C C . LEU A 1 380 ? 0.649 -1.871 7.662 1.00 90.19 380 LEU A C 1
ATOM 2889 O O . LEU A 1 380 ? 0.400 -1.246 6.637 1.00 90.19 380 LEU A O 1
ATOM 2893 N N . GLY A 1 381 ? 1.792 -1.741 8.341 1.00 82.94 381 GLY A N 1
ATOM 2894 C CA . GLY A 1 381 ? 2.860 -0.797 8.012 1.00 82.94 381 GLY A CA 1
ATOM 2895 C C . GLY A 1 381 ? 3.756 -1.217 6.843 1.00 82.94 381 GLY A C 1
ATOM 2896 O O . GLY A 1 381 ? 4.812 -0.615 6.657 1.00 82.94 381 GLY A O 1
ATOM 2897 N N . SER A 1 382 ? 3.384 -2.247 6.075 1.00 81.44 382 SER A N 1
ATOM 2898 C CA . SER A 1 382 ? 4.186 -2.770 4.967 1.00 81.44 382 SER A CA 1
ATOM 2899 C C . SER A 1 382 ? 3.451 -2.723 3.629 1.00 81.44 382 SER A C 1
ATOM 2901 O O . SER A 1 382 ? 2.328 -3.212 3.499 1.00 81.44 382 SER A O 1
ATOM 2903 N N . GLY A 1 383 ? 4.147 -2.238 2.595 1.00 79.25 383 GLY A N 1
ATOM 2904 C CA . GLY A 1 383 ? 3.679 -2.288 1.208 1.00 79.25 383 GLY A CA 1
ATOM 2905 C C . GLY A 1 383 ? 3.460 -3.720 0.701 1.00 79.25 383 GLY A C 1
ATOM 2906 O O . GLY A 1 383 ? 2.531 -3.961 -0.066 1.00 79.25 383 GLY A O 1
ATOM 2907 N N . GLU A 1 384 ? 4.230 -4.699 1.196 1.00 80.44 384 GLU A N 1
ATOM 2908 C CA . GLU A 1 384 ? 3.961 -6.122 0.936 1.00 80.44 384 GLU A CA 1
ATOM 2909 C C . GLU A 1 384 ? 2.628 -6.574 1.544 1.00 80.44 384 GLU A C 1
ATOM 2911 O O . GLU A 1 384 ? 1.967 -7.437 0.979 1.00 80.44 384 GLU A O 1
ATOM 2916 N N . GLY A 1 385 ? 2.191 -5.989 2.663 1.00 86.56 385 GLY A N 1
ATOM 2917 C CA . GLY A 1 385 ? 0.925 -6.349 3.299 1.00 86.56 385 GLY A CA 1
ATOM 2918 C C . GLY A 1 385 ? -0.297 -6.026 2.433 1.00 86.56 385 GLY A C 1
ATOM 2919 O O . GLY A 1 385 ? -1.293 -6.745 2.500 1.00 86.56 385 GLY A O 1
ATOM 2920 N N . LEU A 1 386 ? -0.212 -4.993 1.585 1.00 87.75 386 LEU A N 1
ATOM 2921 C CA . LEU A 1 386 ? -1.329 -4.464 0.791 1.00 87.75 386 LEU A CA 1
ATOM 2922 C C . LEU A 1 386 ? -2.078 -5.555 0.011 1.00 87.75 386 LEU A C 1
ATOM 2924 O O . LEU A 1 386 ? -3.296 -5.673 0.127 1.00 87.75 386 LEU A O 1
ATOM 2928 N N . HIS A 1 387 ? -1.365 -6.405 -0.732 1.00 86.75 387 HIS A N 1
ATOM 2929 C CA . HIS A 1 387 ? -2.003 -7.445 -1.548 1.00 86.75 387 HIS A CA 1
ATOM 2930 C C . HIS A 1 387 ? -2.671 -8.560 -0.720 1.00 86.75 387 HIS A C 1
ATOM 2932 O O . HIS A 1 387 ? -3.573 -9.231 -1.222 1.00 86.75 387 HIS A O 1
ATOM 2938 N N . LEU A 1 388 ? -2.266 -8.745 0.543 1.00 91.62 388 LEU A N 1
ATOM 2939 C CA . LEU A 1 388 ? -2.838 -9.742 1.451 1.00 91.62 388 LEU A CA 1
ATOM 2940 C C . LEU A 1 388 ? -4.153 -9.255 2.069 1.00 91.62 388 LEU A C 1
ATOM 2942 O O . LEU A 1 388 ? -5.128 -10.010 2.109 1.00 91.62 388 LEU A O 1
ATOM 2946 N N . TRP A 1 389 ? -4.197 -8.006 2.549 1.00 95.00 389 TRP A N 1
ATOM 2947 C CA . TRP A 1 389 ? -5.353 -7.498 3.295 1.00 95.00 389 TRP A CA 1
ATOM 2948 C C . TRP A 1 389 ? -6.329 -6.653 2.474 1.00 95.00 389 TRP A C 1
ATOM 2950 O O . TRP A 1 389 ? -7.529 -6.731 2.744 1.00 95.00 389 TRP A O 1
ATOM 2960 N N . MET A 1 390 ? -5.883 -5.900 1.458 1.00 95.94 390 MET A N 1
ATOM 2961 C CA . MET A 1 390 ? -6.777 -5.007 0.703 1.00 95.94 390 MET A CA 1
ATOM 2962 C C . MET A 1 390 ? -7.957 -5.745 0.053 1.00 95.94 390 MET A C 1
ATOM 2964 O O . MET A 1 390 ? -9.087 -5.342 0.315 1.00 95.94 390 MET A O 1
ATOM 2968 N N . PRO A 1 391 ? -7.779 -6.866 -0.684 1.00 96.94 391 PRO A N 1
ATOM 2969 C CA . PRO A 1 391 ? -8.909 -7.543 -1.329 1.00 96.94 391 PRO A CA 1
ATOM 2970 C C . PRO A 1 391 ? -9.910 -8.138 -0.327 1.00 96.94 391 PRO A C 1
ATOM 2972 O O . PRO A 1 391 ? -11.087 -8.314 -0.639 1.00 96.94 391 PRO A O 1
ATOM 2975 N N . LYS A 1 392 ? -9.449 -8.464 0.889 1.00 98.44 392 LYS A N 1
ATOM 2976 C CA . LYS A 1 392 ? -10.298 -8.961 1.980 1.00 98.44 392 LYS A CA 1
ATOM 2977 C C . LYS A 1 392 ? -11.096 -7.826 2.611 1.00 98.44 392 LYS A C 1
ATOM 2979 O O . LYS A 1 392 ? -12.294 -7.981 2.837 1.00 98.44 392 LYS A O 1
ATOM 2984 N N . LEU A 1 393 ? -10.454 -6.681 2.844 1.00 98.44 393 LEU A N 1
ATOM 2985 C CA . LEU A 1 393 ? -11.134 -5.503 3.364 1.00 98.44 393 LEU A CA 1
ATOM 2986 C C . LEU A 1 393 ? -12.105 -4.906 2.331 1.00 98.44 393 LEU A C 1
ATOM 2988 O O . LEU A 1 393 ? -13.185 -4.479 2.717 1.00 98.44 393 LEU A O 1
ATOM 2992 N N . ASP A 1 394 ? -11.800 -4.968 1.033 1.00 98.56 394 ASP A N 1
ATOM 2993 C CA . ASP A 1 394 ? -12.722 -4.579 -0.044 1.00 98.56 394 ASP A CA 1
ATOM 2994 C C . ASP A 1 394 ? -14.006 -5.415 -0.024 1.00 98.56 394 ASP A C 1
ATOM 2996 O O . ASP A 1 394 ? -15.114 -4.870 -0.053 1.00 98.56 394 ASP A O 1
ATOM 3000 N N . ALA A 1 395 ? -13.868 -6.741 0.082 1.00 98.69 395 ALA A N 1
ATOM 3001 C CA . ALA A 1 395 ? -15.002 -7.654 0.189 1.00 98.69 395 ALA A CA 1
ATOM 3002 C C . ALA A 1 395 ? -15.835 -7.394 1.458 1.00 98.69 395 ALA A C 1
ATOM 3004 O O . ALA A 1 395 ? -17.066 -7.376 1.396 1.00 98.69 395 ALA A O 1
ATOM 3005 N N . PHE A 1 396 ? -15.178 -7.135 2.593 1.00 98.81 396 PHE A N 1
ATOM 3006 C CA . PHE A 1 396 ? -15.848 -6.804 3.850 1.00 98.81 396 PHE A CA 1
ATOM 3007 C C . PHE A 1 396 ? -16.593 -5.461 3.786 1.00 98.81 396 PHE A C 1
ATOM 3009 O O . PHE A 1 396 ? -17.768 -5.400 4.144 1.00 98.81 396 PHE A O 1
ATOM 3016 N N . LEU A 1 397 ? -15.956 -4.397 3.281 1.00 98.81 397 LEU A N 1
ATOM 3017 C CA . LEU A 1 397 ? -16.581 -3.080 3.114 1.00 98.81 397 LEU A CA 1
ATOM 3018 C C . LEU A 1 397 ? -17.806 -3.162 2.195 1.00 98.81 397 LEU A C 1
ATOM 3020 O O . LEU A 1 397 ? -18.869 -2.662 2.562 1.00 98.81 397 LEU A O 1
ATOM 3024 N N . ALA A 1 398 ? -17.695 -3.880 1.071 1.00 98.69 398 ALA A N 1
ATOM 3025 C CA . ALA A 1 398 ? -18.826 -4.144 0.182 1.00 98.69 398 ALA A CA 1
ATOM 3026 C C . ALA A 1 398 ? -19.977 -4.855 0.917 1.00 98.69 398 ALA A C 1
ATOM 3028 O O . ALA A 1 398 ? -21.132 -4.440 0.812 1.00 98.69 398 ALA A O 1
ATOM 3029 N N . LYS A 1 399 ? -19.662 -5.894 1.706 1.00 98.62 399 LYS A N 1
ATOM 3030 C CA . LYS A 1 399 ? -20.635 -6.666 2.494 1.00 98.62 399 LYS A CA 1
ATOM 3031 C C . LYS A 1 399 ? -21.374 -5.813 3.532 1.00 98.62 399 LYS A C 1
ATOM 3033 O O . LYS A 1 399 ? -22.563 -6.038 3.743 1.00 98.62 399 LYS A O 1
ATOM 3038 N N . VAL A 1 400 ? -20.713 -4.833 4.155 1.00 98.50 400 VAL A N 1
ATOM 3039 C CA . VAL A 1 400 ? -21.347 -3.907 5.120 1.00 98.50 400 VAL A CA 1
ATOM 3040 C C . VAL A 1 400 ? -21.956 -2.650 4.474 1.00 98.50 400 VAL A C 1
ATOM 3042 O O . VAL A 1 400 ? -22.395 -1.741 5.181 1.00 98.50 400 VAL A O 1
ATOM 3045 N N . GLY A 1 401 ? -22.026 -2.589 3.138 1.00 98.31 401 GLY A N 1
ATOM 3046 C CA . GLY A 1 401 ? -22.653 -1.485 2.401 1.00 98.31 401 GLY A CA 1
ATOM 3047 C C . GLY A 1 401 ? -21.833 -0.189 2.387 1.00 98.31 401 GLY A C 1
ATOM 3048 O O . GLY A 1 401 ? -22.400 0.899 2.273 1.00 98.31 401 GLY A O 1
ATOM 3049 N N . LEU A 1 402 ? -20.511 -0.293 2.524 1.00 98.62 402 LEU A N 1
ATOM 3050 C CA . LEU A 1 402 ? -19.568 0.821 2.467 1.00 98.62 402 LEU A CA 1
ATOM 3051 C C . LEU A 1 402 ? -18.731 0.795 1.169 1.00 98.62 402 LEU A C 1
ATOM 3053 O O . LEU A 1 402 ? -18.551 -0.271 0.579 1.00 98.62 402 LEU A O 1
ATOM 3057 N N . PRO A 1 403 ? -18.189 1.939 0.702 1.00 97.94 403 PRO A N 1
ATOM 3058 C CA . PRO A 1 403 ? -17.365 1.970 -0.506 1.00 97.94 403 PRO A CA 1
ATOM 3059 C C . PRO A 1 403 ? -16.109 1.097 -0.413 1.00 97.94 403 PRO A C 1
ATOM 3061 O O . PRO A 1 403 ? -15.348 1.169 0.551 1.00 97.94 403 PRO A O 1
ATOM 3064 N N . SER A 1 404 ? -15.889 0.290 -1.444 1.00 97.50 404 SER A N 1
ATOM 3065 C CA . SER A 1 404 ? -14.773 -0.659 -1.566 1.00 97.50 404 SER A CA 1
ATOM 3066 C C . SER A 1 404 ? -14.062 -0.579 -2.920 1.00 97.50 404 SER A C 1
ATOM 3068 O O . SER A 1 404 ? -13.042 -1.220 -3.138 1.00 97.50 404 SER A O 1
ATOM 3070 N N . THR A 1 405 ? -14.584 0.206 -3.860 1.00 96.25 405 THR A N 1
ATOM 3071 C CA . THR A 1 405 ? -13.993 0.370 -5.189 1.00 96.25 405 THR A CA 1
ATOM 3072 C C . THR A 1 405 ? -12.887 1.414 -5.162 1.00 96.25 405 THR A C 1
ATOM 3074 O O . THR A 1 405 ? -13.079 2.500 -4.615 1.00 96.25 405 THR A O 1
ATOM 3077 N N . LEU A 1 406 ? -11.764 1.120 -5.817 1.00 94.12 406 LEU A N 1
ATOM 3078 C CA . LEU A 1 406 ? -10.726 2.106 -6.111 1.00 94.12 406 LEU A CA 1
ATOM 3079 C C . LEU A 1 406 ? -11.314 3.223 -6.991 1.00 94.12 406 LEU A C 1
ATOM 3081 O O . LEU A 1 406 ? -11.724 2.956 -8.120 1.00 94.12 406 LEU A O 1
ATOM 3085 N N . VAL A 1 407 ? -11.374 4.448 -6.466 1.00 93.81 407 VAL A N 1
ATOM 3086 C CA . VAL A 1 407 ? -11.840 5.648 -7.188 1.00 93.81 407 VAL A CA 1
ATOM 3087 C C . VAL A 1 407 ? -10.699 6.590 -7.557 1.00 93.81 407 VAL A C 1
ATOM 3089 O O . VAL A 1 407 ? -10.800 7.277 -8.568 1.00 93.81 407 VAL A O 1
ATOM 3092 N N . ASP A 1 408 ? -9.612 6.590 -6.780 1.00 89.25 408 ASP A N 1
ATOM 3093 C CA . ASP A 1 408 ? -8.423 7.397 -7.050 1.00 89.25 408 ASP A CA 1
ATOM 3094 C C . ASP A 1 408 ? -7.138 6.573 -6.811 1.00 89.25 408 ASP A C 1
ATOM 3096 O O . ASP A 1 408 ? -6.807 6.266 -5.659 1.00 89.25 408 ASP A O 1
ATOM 3100 N N . PRO A 1 409 ? -6.419 6.172 -7.880 1.00 87.00 409 PRO A N 1
ATOM 3101 C CA . PRO A 1 409 ? -5.187 5.400 -7.775 1.00 87.00 409 PRO A CA 1
ATOM 3102 C C . PRO A 1 409 ? -3.974 6.216 -7.303 1.00 87.00 409 PRO A C 1
ATOM 3104 O O . PRO A 1 409 ? -3.015 5.595 -6.849 1.00 87.00 409 PRO A O 1
ATOM 3107 N N . ASP A 1 410 ? -3.990 7.555 -7.346 1.00 84.06 410 ASP A N 1
ATOM 3108 C CA . ASP A 1 410 ? -2.828 8.393 -6.984 1.00 84.06 410 ASP A CA 1
ATOM 3109 C C . ASP A 1 410 ? -2.515 8.359 -5.473 1.00 84.06 410 ASP A C 1
ATOM 3111 O O . ASP A 1 410 ? -1.430 8.763 -5.039 1.00 84.06 410 ASP A O 1
ATOM 3115 N N . TYR A 1 411 ? -3.450 7.858 -4.658 1.00 85.31 411 TYR A N 1
ATOM 3116 C CA . TYR A 1 411 ? -3.226 7.578 -3.239 1.00 85.31 411 TYR A CA 1
ATOM 3117 C C . TYR A 1 411 ? -2.553 6.225 -2.971 1.00 85.31 411 TYR A C 1
ATOM 3119 O O . TYR A 1 411 ? -2.133 6.011 -1.840 1.00 85.31 411 TYR A O 1
ATOM 3127 N N . LEU A 1 412 ? -2.441 5.310 -3.941 1.00 86.38 412 LEU A N 1
ATOM 3128 C CA . LEU A 1 412 ? -1.797 3.998 -3.767 1.00 86.38 412 LEU A CA 1
ATOM 3129 C C . LEU A 1 412 ? -0.377 3.973 -4.369 1.00 86.38 412 LEU A C 1
ATOM 3131 O O . LEU A 1 412 ? -0.058 4.804 -5.220 1.00 86.38 412 LEU A O 1
ATOM 3135 N N . PRO A 1 413 ? 0.507 3.048 -3.936 1.00 82.25 413 PRO A N 1
ATOM 3136 C CA . PRO A 1 413 ? 1.803 2.874 -4.585 1.00 82.25 413 PRO A CA 1
ATOM 3137 C C . PRO A 1 413 ? 1.605 2.458 -6.041 1.00 82.25 413 PRO A C 1
ATOM 3139 O O . PRO A 1 413 ? 0.652 1.739 -6.358 1.00 82.25 413 PRO A O 1
ATOM 3142 N N . GLN A 1 414 ? 2.521 2.856 -6.926 1.00 84.06 414 GLN A N 1
ATOM 3143 C CA . GLN A 1 414 ? 2.489 2.394 -8.312 1.00 84.06 414 GLN A CA 1
ATOM 3144 C C . GLN A 1 414 ? 2.490 0.863 -8.363 1.00 84.06 414 GLN A C 1
ATOM 3146 O O . GLN A 1 414 ? 3.314 0.206 -7.727 1.00 84.06 414 GLN A O 1
ATOM 3151 N N . ALA A 1 415 ? 1.570 0.288 -9.138 1.00 84.75 415 ALA A N 1
ATOM 3152 C CA . ALA A 1 415 ? 1.557 -1.150 -9.358 1.00 84.75 415 ALA A CA 1
ATOM 3153 C C . ALA A 1 415 ? 2.858 -1.583 -10.068 1.00 84.75 415 ALA A C 1
ATOM 3155 O O . ALA A 1 415 ? 3.293 -0.900 -11.005 1.00 84.75 415 ALA A O 1
ATOM 3156 N N . PRO A 1 416 ? 3.483 -2.707 -9.667 1.00 87.19 416 PRO A N 1
ATOM 3157 C CA . PRO A 1 416 ? 4.636 -3.239 -10.378 1.00 87.19 416 PRO A CA 1
ATOM 3158 C C . PRO A 1 416 ? 4.247 -3.549 -11.835 1.00 87.19 416 PRO A C 1
ATOM 3160 O O . PRO A 1 416 ? 3.207 -4.173 -12.068 1.00 87.19 416 PRO A O 1
ATOM 3163 N N . PRO A 1 417 ? 5.052 -3.141 -12.835 1.00 91.81 417 PRO A N 1
ATOM 3164 C CA . PRO A 1 417 ? 4.844 -3.591 -14.205 1.00 91.81 417 PRO A CA 1
ATOM 3165 C C . PRO A 1 417 ? 4.967 -5.122 -14.290 1.00 91.81 417 PRO A C 1
ATOM 3167 O O . PRO A 1 417 ? 5.710 -5.711 -13.502 1.00 91.81 417 PRO A O 1
ATOM 3170 N N . PRO A 1 418 ? 4.298 -5.780 -15.252 1.00 92.88 418 PRO A N 1
ATOM 3171 C CA . PRO A 1 418 ? 4.414 -7.223 -15.415 1.00 92.88 418 PRO A CA 1
ATOM 3172 C C . PRO A 1 418 ? 5.866 -7.639 -15.731 1.00 92.88 418 PRO A C 1
ATOM 3174 O O . PRO A 1 418 ? 6.594 -6.873 -16.377 1.00 92.88 418 PRO A O 1
ATOM 3177 N N . PRO A 1 419 ? 6.288 -8.856 -15.338 1.00 95.38 419 PRO A N 1
ATOM 3178 C CA . PRO A 1 419 ? 7.600 -9.386 -15.688 1.00 95.38 419 PRO A CA 1
ATOM 3179 C C . PRO A 1 419 ? 7.813 -9.369 -17.206 1.00 95.38 419 PRO A C 1
ATOM 3181 O O . PRO A 1 419 ? 6.999 -9.861 -17.983 1.00 95.38 419 PRO A O 1
ATOM 3184 N N . SER A 1 420 ? 8.934 -8.796 -17.636 1.00 92.94 420 SER A N 1
ATOM 3185 C CA . SER A 1 420 ? 9.300 -8.675 -19.056 1.00 92.94 420 SER A CA 1
ATOM 3186 C C . SER A 1 420 ? 10.006 -9.915 -19.611 1.00 92.94 420 SER A C 1
ATOM 3188 O O . SER A 1 420 ? 10.186 -10.028 -20.821 1.00 92.94 420 SER A O 1
ATOM 3190 N N . HIS A 1 421 ? 10.482 -10.796 -18.722 1.00 88.75 421 HIS A N 1
ATOM 3191 C CA . HIS A 1 421 ? 11.376 -11.922 -19.022 1.00 88.75 421 HIS A CA 1
ATOM 3192 C C . HIS A 1 421 ? 12.648 -11.544 -19.816 1.00 88.75 421 HIS A C 1
ATOM 3194 O O . HIS A 1 421 ? 13.290 -12.410 -20.402 1.00 88.75 421 HIS A O 1
ATOM 3200 N N . TYR A 1 422 ? 13.052 -10.265 -19.804 1.00 88.75 422 TYR A N 1
ATOM 3201 C CA . TYR A 1 422 ? 14.223 -9.756 -20.532 1.00 88.75 422 TYR A CA 1
ATOM 3202 C C . TYR A 1 422 ? 15.548 -10.418 -20.112 1.00 88.75 422 TYR A C 1
ATOM 3204 O O . TYR A 1 422 ? 16.450 -10.563 -20.934 1.00 88.75 422 TYR A O 1
ATOM 3212 N N . ALA A 1 423 ? 15.679 -10.786 -18.835 1.00 90.50 423 ALA A N 1
ATOM 3213 C CA . ALA A 1 423 ? 16.828 -11.496 -18.280 1.00 90.50 423 ALA A CA 1
ATOM 3214 C C . ALA A 1 423 ? 16.466 -12.153 -16.939 1.00 90.50 423 ALA A C 1
ATOM 3216 O O . ALA A 1 423 ? 15.458 -11.801 -16.322 1.00 90.50 423 ALA A O 1
ATOM 3217 N N . ALA A 1 424 ? 17.325 -13.054 -16.455 1.00 92.81 424 ALA A N 1
ATOM 3218 C CA . ALA A 1 424 ? 17.304 -13.477 -15.057 1.00 92.81 424 ALA A CA 1
ATOM 3219 C C . ALA A 1 424 ? 17.655 -12.295 -14.133 1.00 92.81 424 ALA A C 1
ATOM 3221 O O . ALA A 1 424 ? 18.489 -11.454 -14.483 1.00 92.81 424 ALA A O 1
ATOM 3222 N N . LEU A 1 425 ? 17.040 -12.237 -12.946 1.00 94.31 425 LEU A N 1
ATOM 3223 C CA . LEU A 1 425 ? 17.233 -11.139 -11.990 1.00 94.31 425 LEU A CA 1
ATOM 3224 C C . LEU A 1 425 ? 18.704 -10.971 -11.576 1.00 94.31 425 LEU A C 1
ATOM 3226 O O . LEU A 1 425 ? 19.138 -9.853 -11.312 1.00 94.31 425 LEU A O 1
ATOM 3230 N N . ASP A 1 426 ? 19.473 -12.054 -11.528 1.00 93.12 426 ASP A N 1
ATOM 3231 C CA . ASP A 1 426 ? 20.876 -12.086 -11.120 1.00 93.12 426 ASP A CA 1
ATOM 3232 C C . ASP A 1 426 ? 21.885 -11.975 -12.282 1.00 93.12 426 ASP A C 1
ATOM 3234 O O . ASP A 1 426 ? 23.083 -11.859 -12.012 1.00 93.12 426 ASP A O 1
ATOM 3238 N N . ASP A 1 427 ? 21.459 -11.912 -13.558 1.00 90.19 427 ASP A N 1
ATOM 3239 C CA . ASP A 1 427 ? 22.387 -11.649 -14.673 1.00 90.19 427 ASP A CA 1
ATOM 3240 C C . ASP A 1 427 ? 22.801 -10.173 -14.705 1.00 90.19 427 ASP A C 1
ATOM 3242 O O . ASP A 1 427 ? 22.294 -9.341 -15.459 1.00 90.19 427 ASP A O 1
ATOM 3246 N N . VAL A 1 428 ? 23.807 -9.850 -13.895 1.00 86.94 428 VAL A N 1
ATOM 3247 C CA . VAL A 1 428 ? 24.394 -8.508 -13.784 1.00 86.94 428 VAL A CA 1
ATOM 3248 C C . VAL A 1 428 ? 24.951 -7.991 -15.123 1.00 86.94 428 VAL A C 1
ATOM 3250 O O . VAL A 1 428 ? 25.114 -6.783 -15.308 1.00 86.94 428 VAL A O 1
ATOM 3253 N N . ARG A 1 429 ? 25.219 -8.881 -16.091 1.00 81.62 429 ARG A N 1
ATOM 3254 C CA . ARG A 1 429 ? 25.675 -8.512 -17.443 1.00 81.62 429 ARG A CA 1
ATOM 3255 C C . ARG A 1 429 ? 24.524 -8.090 -18.354 1.00 81.62 429 ARG A C 1
ATOM 3257 O O . ARG A 1 429 ? 24.782 -7.437 -19.363 1.00 81.62 429 ARG A O 1
ATOM 3264 N N . ALA A 1 430 ? 23.281 -8.442 -18.019 1.00 87.25 430 ALA A N 1
ATOM 3265 C CA . ALA A 1 430 ? 22.100 -8.052 -18.778 1.00 87.25 430 ALA A CA 1
ATOM 3266 C C . ALA A 1 430 ? 21.696 -6.590 -18.576 1.00 87.25 430 ALA A C 1
ATOM 3268 O O . ALA A 1 430 ? 21.032 -6.026 -19.450 1.00 87.25 430 ALA A O 1
ATOM 3269 N N . ILE A 1 431 ? 22.114 -5.983 -17.461 1.00 89.94 431 ILE A N 1
ATOM 3270 C CA . ILE A 1 431 ? 21.663 -4.657 -17.043 1.00 89.94 431 ILE A CA 1
ATOM 3271 C C . ILE A 1 431 ? 22.135 -3.591 -18.049 1.00 89.94 431 ILE A C 1
ATOM 3273 O O . ILE A 1 431 ? 23.344 -3.363 -18.178 1.00 89.94 431 ILE A O 1
ATOM 3277 N N . PRO A 1 432 ? 21.209 -2.908 -18.745 1.00 89.56 432 PRO A N 1
ATOM 3278 C CA . PRO A 1 432 ? 21.526 -1.865 -19.715 1.00 89.56 432 PRO A CA 1
ATOM 3279 C C . PRO A 1 432 ? 22.344 -0.739 -19.088 1.00 89.56 432 PRO A C 1
ATOM 3281 O O . PRO A 1 432 ? 22.055 -0.325 -17.971 1.00 89.56 432 PRO A O 1
ATOM 3284 N N . TYR A 1 433 ? 23.336 -0.212 -19.809 1.00 87.31 433 TYR A N 1
ATOM 3285 C CA . TYR A 1 433 ? 24.156 0.960 -19.449 1.00 87.31 433 TYR A CA 1
ATOM 3286 C C . TYR A 1 433 ? 25.004 0.858 -18.163 1.00 87.31 433 TYR A C 1
ATOM 3288 O O . TYR A 1 433 ? 26.029 1.526 -18.060 1.00 87.31 433 TYR A O 1
ATOM 3296 N N . LEU A 1 434 ? 24.637 0.024 -17.188 1.00 80.50 434 LEU A N 1
ATOM 3297 C CA . LEU A 1 434 ? 25.150 0.101 -15.819 1.00 80.50 434 LEU A CA 1
ATOM 3298 C C . LEU A 1 434 ? 26.647 -0.243 -15.707 1.00 80.50 434 LEU A C 1
ATOM 3300 O O . LEU A 1 434 ? 27.325 0.282 -14.831 1.00 80.50 434 LEU A O 1
ATOM 3304 N N . ASN A 1 435 ? 27.175 -1.064 -16.622 1.00 74.94 435 ASN A N 1
ATOM 3305 C CA . ASN A 1 435 ? 28.607 -1.381 -16.739 1.00 74.94 435 ASN A CA 1
ATOM 3306 C C . ASN A 1 435 ? 29.261 -0.764 -18.003 1.00 74.94 435 ASN A C 1
ATOM 3308 O O . ASN A 1 435 ? 30.343 -1.182 -18.412 1.00 74.94 435 ASN A O 1
ATOM 3312 N N . ALA A 1 436 ? 28.623 0.222 -18.651 1.00 72.00 436 ALA A N 1
ATOM 3313 C CA . ALA A 1 436 ? 29.057 0.772 -19.946 1.00 72.00 436 ALA A CA 1
ATOM 3314 C C . ALA A 1 436 ? 30.438 1.452 -19.937 1.00 72.00 436 ALA A C 1
ATOM 3316 O O . ALA A 1 436 ? 31.059 1.592 -20.988 1.00 72.00 436 ALA A O 1
ATOM 3317 N N . HIS A 1 437 ? 30.925 1.867 -18.765 1.00 65.50 437 HIS A N 1
ATOM 3318 C CA . HIS A 1 437 ? 32.209 2.556 -18.603 1.00 65.50 437 HIS A CA 1
ATOM 3319 C C . HIS A 1 437 ? 33.389 1.621 -18.278 1.00 65.50 437 HIS A C 1
ATOM 3321 O O . HIS A 1 437 ? 34.493 2.101 -18.034 1.00 65.50 437 HIS A O 1
ATOM 3327 N N . GLY A 1 438 ? 33.183 0.298 -18.297 1.00 63.59 438 GLY A N 1
ATOM 3328 C CA . GLY A 1 438 ? 34.261 -0.686 -18.135 1.00 63.59 438 GLY A CA 1
ATOM 3329 C C . GLY A 1 438 ? 34.792 -0.848 -16.706 1.00 63.59 438 GLY A C 1
ATOM 3330 O O . GLY A 1 438 ? 35.819 -1.497 -16.514 1.00 63.59 438 GLY A O 1
ATOM 3331 N N . ASP A 1 439 ? 34.105 -0.290 -15.705 1.00 68.69 439 ASP A N 1
ATOM 3332 C CA . ASP A 1 439 ? 34.355 -0.577 -14.293 1.00 68.69 439 ASP A CA 1
ATOM 3333 C C . ASP A 1 439 ? 33.274 -1.495 -13.692 1.00 68.69 439 ASP A C 1
ATOM 3335 O O . ASP A 1 439 ? 32.154 -1.607 -14.192 1.00 68.69 439 ASP A O 1
ATOM 3339 N N . ASN A 1 440 ? 33.614 -2.160 -12.585 1.00 74.94 440 ASN A N 1
ATOM 3340 C CA . ASN A 1 440 ? 32.696 -3.052 -11.868 1.00 74.94 440 ASN A CA 1
ATOM 3341 C C . ASN A 1 440 ? 31.799 -2.298 -10.858 1.00 74.94 440 ASN A C 1
ATOM 3343 O O . ASN A 1 440 ? 31.193 -2.930 -9.982 1.00 74.94 440 ASN A O 1
ATOM 3347 N N . SER A 1 441 ? 31.730 -0.959 -10.906 1.00 79.69 441 SER A N 1
ATOM 3348 C CA . SER A 1 441 ? 30.976 -0.167 -9.923 1.00 79.69 441 SER A CA 1
ATOM 3349 C C . SER A 1 441 ? 29.472 -0.386 -10.071 1.00 79.69 441 SER A C 1
ATOM 3351 O O . SER A 1 441 ? 28.786 -0.588 -9.067 1.00 79.69 441 SER A O 1
ATOM 3353 N N . GLY A 1 442 ? 28.987 -0.468 -11.312 1.00 83.12 442 GLY A N 1
ATOM 3354 C CA . GLY A 1 442 ? 27.608 -0.796 -11.650 1.00 83.12 442 GLY A CA 1
ATOM 3355 C C . GLY A 1 442 ? 27.184 -2.171 -11.144 1.00 83.12 442 GLY A C 1
ATOM 3356 O O . GLY A 1 442 ? 26.197 -2.304 -10.422 1.00 83.12 442 GLY A O 1
ATOM 3357 N N . SER A 1 443 ? 28.002 -3.185 -11.424 1.00 84.19 443 SER A N 1
ATOM 3358 C CA . SER A 1 443 ? 27.806 -4.548 -10.918 1.00 84.19 443 SER A CA 1
ATOM 3359 C C . SER A 1 443 ? 27.768 -4.604 -9.385 1.00 84.19 443 SER A C 1
ATOM 3361 O O . SER A 1 443 ? 26.905 -5.255 -8.797 1.00 84.19 443 SER A O 1
ATOM 3363 N N . THR A 1 444 ? 28.649 -3.852 -8.718 1.00 88.44 444 THR A N 1
ATOM 3364 C CA . THR A 1 444 ? 28.660 -3.728 -7.249 1.00 88.44 444 THR A CA 1
ATOM 3365 C C . THR A 1 444 ? 27.419 -2.998 -6.721 1.00 88.44 444 THR A C 1
ATOM 3367 O O . THR A 1 444 ? 26.910 -3.329 -5.649 1.00 88.44 444 THR A O 1
ATOM 3370 N N . TYR A 1 445 ? 26.923 -1.996 -7.450 1.00 89.50 445 TYR A N 1
ATOM 3371 C CA . TYR A 1 445 ? 25.712 -1.250 -7.105 1.00 89.50 445 TYR A CA 1
ATOM 3372 C C . TYR A 1 445 ? 24.465 -2.137 -7.198 1.00 89.50 445 TYR A C 1
ATOM 3374 O O . TYR A 1 445 ? 23.657 -2.154 -6.268 1.00 89.50 445 TYR A O 1
ATOM 3382 N N . TYR A 1 446 ? 24.352 -2.938 -8.259 1.00 93.19 446 TYR A N 1
ATOM 3383 C CA . TYR A 1 446 ? 23.254 -3.886 -8.428 1.00 93.19 446 TYR A CA 1
ATOM 3384 C C . TYR A 1 446 ? 23.297 -5.042 -7.421 1.00 93.19 446 TYR A C 1
ATOM 3386 O O . TYR A 1 446 ? 22.275 -5.377 -6.828 1.00 93.19 446 TYR A O 1
ATOM 3394 N N . GLY A 1 447 ? 24.481 -5.587 -7.123 1.00 93.12 447 GLY A N 1
ATOM 3395 C CA . GLY A 1 447 ? 24.633 -6.605 -6.077 1.00 93.12 447 GLY A CA 1
ATOM 3396 C C . GLY A 1 447 ? 24.138 -6.140 -4.699 1.00 93.12 447 GLY A C 1
ATOM 3397 O O . GLY A 1 447 ? 23.601 -6.938 -3.936 1.00 93.12 447 GLY A O 1
ATOM 3398 N N . LYS A 1 448 ? 24.236 -4.836 -4.395 1.00 92.75 448 LYS A N 1
ATOM 3399 C CA . LYS A 1 448 ? 23.628 -4.237 -3.192 1.00 92.75 448 LYS A CA 1
ATOM 3400 C C . LYS A 1 448 ? 22.112 -4.076 -3.297 1.00 92.75 448 LYS A C 1
ATOM 3402 O O . LYS A 1 448 ? 21.445 -4.134 -2.272 1.00 92.75 448 LYS A O 1
ATOM 3407 N N . PHE A 1 449 ? 21.564 -3.852 -4.493 1.00 94.50 449 PHE A N 1
ATOM 3408 C CA . PHE A 1 449 ? 20.115 -3.819 -4.711 1.00 94.50 449 PHE A CA 1
ATOM 3409 C C . PHE A 1 449 ? 19.482 -5.195 -4.447 1.00 94.50 449 PHE A C 1
ATOM 3411 O O . PHE A 1 449 ? 18.514 -5.270 -3.697 1.00 94.50 449 PHE A O 1
ATOM 3418 N N . LEU A 1 450 ? 20.093 -6.280 -4.937 1.00 94.94 450 LEU A N 1
ATOM 3419 C CA . LEU A 1 450 ? 19.621 -7.656 -4.708 1.00 94.94 450 LEU A CA 1
ATOM 3420 C C . LEU A 1 450 ? 19.582 -8.076 -3.223 1.00 94.94 450 LEU A C 1
ATOM 3422 O O . LEU A 1 450 ? 18.882 -9.025 -2.874 1.00 94.94 450 LEU A O 1
ATOM 3426 N N . GLN A 1 451 ? 20.313 -7.377 -2.350 1.00 93.69 451 GLN A N 1
ATOM 3427 C CA . GLN A 1 451 ? 20.358 -7.626 -0.902 1.00 93.69 451 GLN A CA 1
ATOM 3428 C C . GLN A 1 451 ? 19.355 -6.785 -0.094 1.00 93.69 451 GLN A C 1
ATOM 3430 O O . GLN A 1 451 ? 19.261 -6.960 1.121 1.00 93.69 451 GLN A O 1
ATOM 3435 N N . ARG A 1 452 ? 18.630 -5.855 -0.729 1.00 90.56 452 ARG A N 1
ATOM 3436 C CA . ARG A 1 452 ? 17.628 -5.022 -0.046 1.00 90.56 452 ARG A CA 1
ATOM 3437 C C . ARG A 1 452 ? 16.364 -5.822 0.274 1.00 90.56 452 ARG A C 1
ATOM 3439 O O . ARG A 1 452 ? 16.027 -6.713 -0.512 1.00 90.56 452 ARG A O 1
ATOM 3446 N N . PRO A 1 453 ? 15.665 -5.508 1.382 1.00 84.81 453 PRO A N 1
ATOM 3447 C CA . PRO A 1 453 ? 14.352 -6.077 1.662 1.00 84.81 453 PRO A CA 1
ATOM 3448 C C . PRO A 1 453 ? 13.353 -5.716 0.557 1.00 84.81 453 PRO A C 1
ATOM 3450 O O . PRO A 1 453 ? 13.578 -4.783 -0.217 1.00 84.81 453 PRO A O 1
ATOM 3453 N N . LEU A 1 454 ? 12.258 -6.466 0.497 1.00 84.62 454 LEU A N 1
ATOM 3454 C CA . LEU A 1 454 ? 11.087 -6.090 -0.283 1.00 84.62 454 LEU A CA 1
ATOM 3455 C C . LEU A 1 454 ? 10.239 -5.054 0.507 1.00 84.62 454 LEU A C 1
ATOM 3457 O O . LEU A 1 454 ? 10.486 -4.841 1.701 1.00 84.62 454 LEU A O 1
ATOM 3461 N N . PRO A 1 455 ? 9.314 -4.335 -0.157 1.00 86.38 455 PRO A N 1
ATOM 3462 C CA . PRO A 1 455 ? 9.287 -4.131 -1.603 1.00 86.38 455 PRO A CA 1
ATOM 3463 C C . PRO A 1 455 ? 10.469 -3.244 -2.046 1.00 86.38 455 PRO A C 1
ATOM 3465 O O . PRO A 1 455 ? 10.935 -2.393 -1.287 1.00 86.38 455 PRO A O 1
ATOM 3468 N N . ARG A 1 456 ? 10.980 -3.420 -3.268 1.00 92.06 456 ARG A N 1
ATOM 3469 C CA . ARG A 1 456 ? 12.146 -2.690 -3.806 1.00 92.06 456 ARG A CA 1
ATOM 3470 C C . ARG A 1 456 ? 12.044 -2.439 -5.303 1.00 92.06 456 ARG A C 1
ATOM 3472 O O . ARG A 1 456 ? 11.472 -3.224 -6.043 1.00 92.06 456 ARG A O 1
ATOM 3479 N N . ALA A 1 457 ? 12.689 -1.383 -5.782 1.00 96.25 457 ALA A N 1
ATOM 3480 C CA . ALA A 1 457 ? 12.782 -1.097 -7.209 1.00 96.25 457 ALA A CA 1
ATOM 3481 C C . ALA A 1 457 ? 14.142 -0.509 -7.593 1.00 96.25 457 ALA A C 1
ATOM 3483 O O . ALA A 1 457 ? 14.799 0.185 -6.805 1.00 96.25 457 ALA A O 1
ATOM 3484 N N . ILE A 1 458 ? 14.540 -0.756 -8.840 1.00 96.94 458 ILE A N 1
ATOM 3485 C CA . ILE A 1 458 ? 15.685 -0.113 -9.479 1.00 96.94 458 ILE A CA 1
ATOM 3486 C C . ILE A 1 458 ? 15.294 0.477 -10.833 1.00 96.94 458 ILE A C 1
ATOM 3488 O O . ILE A 1 458 ? 14.795 -0.208 -11.729 1.00 96.94 458 ILE A O 1
ATOM 3492 N N . ALA A 1 459 ? 15.585 1.767 -10.983 1.00 96.56 459 ALA A N 1
ATOM 3493 C CA . ALA A 1 459 ? 15.487 2.494 -12.235 1.00 96.56 459 ALA A CA 1
ATOM 3494 C C . ALA A 1 459 ? 16.888 2.750 -12.797 1.00 96.56 459 ALA A C 1
ATOM 3496 O O . ALA A 1 459 ? 17.797 3.173 -12.075 1.00 96.56 459 ALA A O 1
ATOM 3497 N N . ILE A 1 460 ? 17.046 2.507 -14.092 1.00 93.62 460 ILE A N 1
ATOM 3498 C CA . ILE A 1 460 ? 18.288 2.631 -14.848 1.00 93.62 460 ILE A CA 1
ATOM 3499 C C . ILE A 1 460 ? 18.086 3.672 -15.948 1.00 93.62 460 ILE A C 1
ATOM 3501 O O . ILE A 1 460 ? 17.103 3.623 -16.686 1.00 93.62 460 ILE A O 1
ATOM 3505 N N . GLY A 1 461 ? 19.032 4.596 -16.074 1.00 91.62 461 GLY A N 1
ATOM 3506 C CA . GLY A 1 461 ? 19.167 5.501 -17.207 1.00 91.62 461 GLY A CA 1
ATOM 3507 C C . GLY A 1 461 ? 20.562 5.390 -17.826 1.00 91.62 461 GLY A C 1
ATOM 3508 O O . GLY A 1 461 ? 21.425 4.655 -17.345 1.00 91.62 461 GLY A O 1
ATOM 3509 N N . ARG A 1 462 ? 20.795 6.142 -18.903 1.00 86.62 462 ARG A N 1
ATOM 3510 C CA . ARG A 1 462 ? 22.017 6.069 -19.724 1.00 86.62 462 ARG A CA 1
ATOM 3511 C C . ARG A 1 462 ? 23.334 6.339 -18.987 1.00 86.62 462 ARG A C 1
ATOM 3513 O O . ARG A 1 462 ? 24.365 5.860 -19.445 1.00 86.62 462 ARG A O 1
ATOM 3520 N N . THR A 1 463 ? 23.323 7.112 -17.898 1.00 86.81 463 THR A N 1
ATOM 3521 C CA . THR A 1 463 ? 24.538 7.514 -17.153 1.00 86.81 463 THR A CA 1
ATOM 3522 C C . THR A 1 463 ? 24.443 7.275 -15.645 1.00 86.81 463 THR A C 1
ATOM 3524 O O . THR A 1 463 ? 25.301 7.732 -14.891 1.00 86.81 463 THR A O 1
ATOM 3527 N N . GLY A 1 464 ? 23.395 6.605 -15.163 1.00 88.94 464 GLY A N 1
ATOM 3528 C CA . GLY A 1 464 ? 23.179 6.443 -13.728 1.00 88.94 464 GLY A CA 1
ATOM 3529 C C . GLY A 1 464 ? 21.907 5.685 -13.370 1.00 88.94 464 GLY A C 1
ATOM 3530 O O . GLY A 1 464 ? 21.071 5.392 -14.220 1.00 88.94 464 GLY A O 1
ATOM 3531 N N . ALA A 1 465 ? 21.769 5.380 -12.080 1.00 93.38 465 ALA A N 1
ATOM 3532 C CA . ALA A 1 465 ? 20.680 4.575 -11.541 1.00 93.38 465 ALA A CA 1
ATOM 3533 C C . ALA A 1 465 ? 20.128 5.136 -10.219 1.00 93.38 465 ALA A C 1
ATOM 3535 O O . ALA A 1 465 ? 20.815 5.841 -9.464 1.00 93.38 465 ALA A O 1
ATOM 3536 N N . GLY A 1 466 ? 18.879 4.786 -9.923 1.00 94.56 466 GLY A N 1
ATOM 3537 C CA . GLY A 1 466 ? 18.194 5.039 -8.657 1.00 94.56 466 GLY A CA 1
ATOM 3538 C C . GLY A 1 466 ? 17.657 3.738 -8.071 1.00 94.56 466 GLY A C 1
ATOM 3539 O O . GLY A 1 466 ? 17.184 2.882 -8.812 1.00 94.56 466 GLY A O 1
ATOM 3540 N N . THR A 1 467 ? 17.752 3.574 -6.751 1.00 95.31 467 THR A N 1
ATOM 3541 C CA . THR A 1 467 ? 17.313 2.362 -6.037 1.00 95.31 467 THR A CA 1
ATOM 3542 C C . THR A 1 467 ? 16.579 2.744 -4.766 1.00 95.31 467 THR A C 1
ATOM 3544 O O . THR A 1 467 ? 17.072 3.555 -3.976 1.00 95.31 467 THR A O 1
ATOM 3547 N N . ALA A 1 468 ? 15.433 2.122 -4.530 1.00 92.69 468 ALA A N 1
ATOM 3548 C CA . ALA A 1 468 ? 14.669 2.311 -3.308 1.00 92.69 468 ALA A CA 1
ATOM 3549 C C . ALA A 1 468 ? 14.073 0.982 -2.836 1.00 92.69 468 ALA A C 1
ATOM 3551 O O . ALA A 1 468 ? 13.869 0.069 -3.633 1.00 92.69 468 ALA A O 1
ATOM 3552 N N . ASP A 1 469 ? 13.841 0.892 -1.535 1.00 89.38 469 ASP A N 1
ATOM 3553 C CA . ASP A 1 469 ? 13.363 -0.282 -0.811 1.00 89.38 469 ASP A CA 1
ATOM 3554 C C . ASP A 1 469 ? 12.559 0.160 0.417 1.00 89.38 469 ASP A C 1
ATOM 3556 O O . ASP A 1 469 ? 12.719 1.299 0.882 1.00 89.38 469 ASP A O 1
ATOM 3560 N N . GLY A 1 470 ? 11.645 -0.695 0.880 1.00 78.50 470 GLY A N 1
ATOM 3561 C CA . GLY A 1 470 ? 10.670 -0.372 1.923 1.00 78.50 470 GLY A CA 1
ATOM 3562 C C . GLY A 1 470 ? 9.795 0.836 1.567 1.00 78.50 470 GLY A C 1
ATOM 3563 O O . GLY A 1 470 ? 9.626 1.169 0.391 1.00 78.50 470 GLY A O 1
ATOM 3564 N N . GLY A 1 471 ? 9.310 1.535 2.596 1.00 74.00 471 GLY A N 1
ATOM 3565 C CA . GLY A 1 471 ? 8.565 2.793 2.468 1.00 74.00 471 GLY A CA 1
ATOM 3566 C C . GLY A 1 471 ? 7.269 2.674 1.663 1.00 74.00 471 GLY A C 1
ATOM 3567 O O . GLY A 1 471 ? 6.846 1.574 1.315 1.00 74.00 471 GLY A O 1
ATOM 3568 N N . PHE A 1 472 ? 6.642 3.813 1.358 1.00 74.69 472 PHE A N 1
ATOM 3569 C CA . PHE A 1 472 ? 5.355 3.814 0.654 1.00 74.69 472 PHE A CA 1
ATOM 3570 C C . PHE A 1 472 ? 5.454 3.321 -0.801 1.00 74.69 472 PHE A C 1
ATOM 3572 O O . PHE A 1 472 ? 4.827 2.332 -1.165 1.00 74.69 472 PHE A O 1
ATOM 3579 N N . ASP A 1 473 ? 6.253 4.000 -1.632 1.00 83.50 473 ASP A N 1
ATOM 3580 C CA . ASP A 1 473 ? 6.405 3.670 -3.054 1.00 83.50 473 ASP A CA 1
ATOM 3581 C C . ASP A 1 473 ? 7.900 3.581 -3.434 1.00 83.50 473 ASP A C 1
ATOM 3583 O O . ASP A 1 473 ? 8.576 4.604 -3.623 1.00 83.50 473 ASP A O 1
ATOM 3587 N N . PRO A 1 474 ? 8.489 2.372 -3.510 1.00 88.56 474 PRO A N 1
ATOM 3588 C CA . PRO A 1 474 ? 9.859 2.201 -3.981 1.00 88.56 474 PRO A CA 1
ATOM 3589 C C . PRO A 1 474 ? 10.014 2.476 -5.486 1.00 88.56 474 PRO A C 1
ATOM 3591 O O . PRO A 1 474 ? 11.074 2.954 -5.890 1.00 88.56 474 PRO A O 1
ATOM 3594 N N . ILE A 1 475 ? 8.990 2.255 -6.317 1.00 92.19 475 ILE A N 1
ATOM 3595 C CA . ILE A 1 475 ? 9.035 2.503 -7.768 1.00 92.19 475 ILE A CA 1
ATOM 3596 C C . ILE A 1 475 ? 9.225 4.000 -8.042 1.00 92.19 475 ILE A C 1
ATOM 3598 O O . ILE A 1 475 ? 10.205 4.400 -8.681 1.00 92.19 475 ILE A O 1
ATOM 3602 N N . ALA A 1 476 ? 8.348 4.841 -7.492 1.00 89.56 476 ALA A N 1
ATOM 3603 C CA . ALA A 1 476 ? 8.391 6.289 -7.655 1.00 89.56 476 ALA A CA 1
ATOM 3604 C C . ALA A 1 476 ? 9.695 6.882 -7.096 1.00 89.56 476 ALA A C 1
ATOM 3606 O O . ALA A 1 476 ? 10.329 7.728 -7.737 1.00 89.56 476 ALA A O 1
ATOM 3607 N N . ARG A 1 477 ? 10.157 6.400 -5.931 1.00 91.31 477 ARG A N 1
ATOM 3608 C CA . ARG A 1 477 ? 11.427 6.834 -5.324 1.00 91.31 477 ARG A CA 1
ATOM 3609 C C . ARG A 1 477 ? 12.644 6.412 -6.152 1.00 91.31 477 ARG A C 1
ATOM 3611 O O . ARG A 1 477 ? 13.545 7.232 -6.340 1.00 91.31 477 ARG A O 1
ATOM 3618 N N . ALA A 1 478 ? 12.683 5.186 -6.680 1.00 94.69 478 ALA A N 1
ATOM 3619 C CA . ALA A 1 478 ? 13.769 4.720 -7.545 1.00 94.69 478 ALA A CA 1
ATOM 3620 C C . ALA A 1 478 ? 13.831 5.532 -8.849 1.00 94.69 478 ALA A C 1
ATOM 3622 O O . ALA A 1 478 ? 14.907 6.008 -9.224 1.00 94.69 478 ALA A O 1
ATOM 3623 N N . MET A 1 479 ? 12.681 5.778 -9.486 1.00 95.06 479 MET A N 1
ATOM 3624 C CA . MET A 1 479 ? 12.568 6.624 -10.679 1.00 95.06 479 MET A CA 1
ATOM 3625 C C . MET A 1 479 ? 13.046 8.057 -10.412 1.00 95.06 479 MET A C 1
ATOM 3627 O O . MET A 1 479 ? 13.929 8.541 -11.122 1.00 95.06 479 MET A O 1
ATOM 3631 N N . LYS A 1 480 ? 12.565 8.702 -9.340 1.00 93.38 480 LYS A N 1
ATOM 3632 C CA . LYS A 1 480 ? 12.981 10.056 -8.925 1.00 93.38 480 LYS A CA 1
ATOM 3633 C C . LYS A 1 480 ? 14.490 10.143 -8.663 1.00 93.38 480 LYS A C 1
ATOM 3635 O O . LYS A 1 480 ? 15.148 11.064 -9.143 1.00 93.38 480 LYS A O 1
ATOM 3640 N N . GLN A 1 481 ? 15.070 9.164 -7.961 1.00 93.88 481 GLN A N 1
ATOM 3641 C CA . GLN A 1 481 ? 16.521 9.093 -7.736 1.00 93.88 481 GLN A CA 1
ATOM 3642 C C . GLN A 1 481 ? 17.330 8.885 -9.025 1.00 93.88 481 GLN A C 1
ATOM 3644 O O . GLN A 1 481 ? 18.471 9.342 -9.104 1.00 93.88 481 GLN A O 1
ATOM 3649 N N . CYS A 1 482 ? 16.789 8.157 -10.005 1.00 95.06 482 CYS A N 1
ATOM 3650 C CA . CYS A 1 482 ? 17.440 7.971 -11.298 1.00 95.06 482 CYS A CA 1
ATOM 3651 C C . CYS A 1 482 ? 17.416 9.278 -12.100 1.00 95.06 482 CYS A C 1
ATOM 3653 O O . CYS A 1 482 ? 18.463 9.727 -12.565 1.00 95.06 482 CYS A O 1
ATOM 3655 N N . GLN A 1 483 ? 16.253 9.933 -12.186 1.00 95.56 483 GLN A N 1
ATOM 3656 C CA . GLN A 1 483 ? 16.042 11.182 -12.933 1.00 95.56 483 GLN A CA 1
ATOM 3657 C C . GLN A 1 483 ? 16.931 12.338 -12.440 1.00 95.56 483 GLN A C 1
ATOM 3659 O O . GLN A 1 483 ? 17.319 13.201 -13.221 1.00 95.56 483 GLN A O 1
ATOM 3664 N N . GLN A 1 484 ? 17.325 12.330 -11.163 1.00 94.69 484 GLN A N 1
ATOM 3665 C CA . GLN A 1 484 ? 18.303 13.271 -10.596 1.00 94.69 484 GLN A CA 1
ATOM 3666 C C . GLN A 1 484 ? 19.746 13.081 -11.110 1.00 94.69 484 GLN A C 1
ATOM 3668 O O . GLN A 1 484 ? 20.585 13.952 -10.889 1.00 94.69 484 GLN A O 1
ATOM 3673 N N . LYS A 1 485 ? 20.062 11.942 -11.741 1.00 91.88 485 LYS A N 1
ATOM 3674 C CA . LYS A 1 485 ? 21.429 11.530 -12.129 1.00 91.88 485 LYS A CA 1
ATOM 3675 C C . LYS A 1 485 ? 21.573 11.185 -13.614 1.00 91.88 485 LYS A C 1
ATOM 3677 O O . LYS A 1 485 ? 22.693 11.140 -14.117 1.00 91.88 485 LYS A O 1
ATOM 3682 N N . SER A 1 486 ? 20.472 10.879 -14.296 1.00 91.31 486 SER A N 1
ATOM 3683 C CA . SER A 1 486 ? 20.461 10.415 -15.680 1.00 91.31 486 SER A CA 1
ATOM 3684 C C . SER A 1 486 ? 19.183 10.832 -16.399 1.00 91.31 486 SER A C 1
ATOM 3686 O O . SER A 1 486 ? 18.098 10.838 -15.822 1.00 91.31 486 SER A O 1
ATOM 3688 N N . ALA A 1 487 ? 19.309 11.089 -17.699 1.00 88.88 487 ALA A N 1
ATOM 3689 C CA . ALA A 1 487 ? 18.173 11.116 -18.613 1.00 88.88 487 ALA A CA 1
ATOM 3690 C C . ALA A 1 487 ? 17.675 9.689 -18.923 1.00 88.88 487 ALA A C 1
ATOM 3692 O O . ALA A 1 487 ? 18.375 8.703 -18.655 1.00 88.88 487 ALA A O 1
ATOM 3693 N N . GLU A 1 488 ? 16.483 9.606 -19.525 1.00 89.19 488 GLU A N 1
ATOM 3694 C CA . GLU A 1 488 ? 15.899 8.381 -20.104 1.00 89.19 488 GLU A CA 1
ATOM 3695 C C . GLU A 1 488 ? 15.752 7.211 -19.108 1.00 89.19 488 GLU A C 1
ATOM 3697 O O . GLU A 1 488 ? 15.836 6.042 -19.477 1.00 89.19 488 GLU A O 1
ATOM 3702 N N . CYS A 1 489 ? 15.528 7.527 -17.829 1.00 93.88 489 CYS A N 1
ATOM 3703 C CA . CYS A 1 489 ? 15.330 6.532 -16.780 1.00 93.88 489 CYS A CA 1
ATOM 3704 C C . CYS A 1 489 ? 14.102 5.650 -17.028 1.00 93.88 489 CYS A C 1
ATOM 3706 O O . CYS A 1 489 ? 13.003 6.151 -17.270 1.00 93.88 489 CYS A O 1
ATOM 3708 N N . ARG A 1 490 ? 14.294 4.337 -16.894 1.00 94.38 490 ARG A N 1
ATOM 3709 C CA . ARG A 1 490 ? 13.266 3.293 -16.970 1.00 94.38 490 ARG A CA 1
ATOM 3710 C C . ARG A 1 490 ? 13.467 2.283 -15.843 1.00 94.38 490 ARG A C 1
ATOM 3712 O O . ARG A 1 490 ? 14.592 2.078 -15.391 1.00 94.38 490 ARG A O 1
ATOM 3719 N N . LEU A 1 491 ? 12.393 1.634 -15.403 1.00 96.56 491 LEU A N 1
ATOM 3720 C CA . LEU A 1 491 ? 12.487 0.525 -14.452 1.00 96.56 491 LEU A CA 1
ATOM 3721 C C . LEU A 1 491 ? 13.211 -0.660 -15.099 1.00 96.56 491 LEU A C 1
ATOM 3723 O O . LEU A 1 491 ? 12.925 -1.014 -16.242 1.00 96.56 491 LEU A O 1
ATOM 3727 N N . TYR A 1 492 ? 14.148 -1.260 -14.364 1.00 96.00 492 TYR A N 1
ATOM 3728 C CA . TYR A 1 492 ? 14.820 -2.494 -14.772 1.00 96.00 492 TYR A CA 1
ATOM 3729 C C . TYR A 1 492 ? 14.295 -3.700 -14.000 1.00 96.00 492 TYR A C 1
ATOM 3731 O O . TYR A 1 492 ? 13.960 -4.709 -14.612 1.00 96.00 492 TYR A O 1
ATOM 3739 N N . ALA A 1 493 ? 14.176 -3.580 -12.677 1.00 97.00 493 ALA A N 1
ATOM 3740 C CA . ALA A 1 493 ? 13.590 -4.613 -11.836 1.00 97.00 493 ALA A CA 1
ATOM 3741 C C . ALA A 1 493 ? 12.739 -4.001 -10.720 1.00 97.00 493 ALA A C 1
ATOM 3743 O O . ALA A 1 493 ? 13.071 -2.935 -10.184 1.00 97.00 493 ALA A O 1
ATOM 3744 N N . VAL A 1 494 ? 11.664 -4.704 -10.378 1.00 95.50 494 VAL A N 1
ATOM 3745 C CA . VAL A 1 494 ? 10.817 -4.451 -9.211 1.00 95.50 494 VAL A CA 1
ATOM 3746 C C . VAL A 1 494 ? 10.701 -5.769 -8.453 1.00 95.50 494 VAL A C 1
ATOM 3748 O O . VAL A 1 494 ? 10.497 -6.819 -9.050 1.00 95.50 494 VAL A O 1
ATOM 3751 N N . ASP A 1 495 ? 10.913 -5.714 -7.145 1.00 92.81 495 ASP A N 1
ATOM 3752 C CA . ASP A 1 495 ? 10.963 -6.847 -6.228 1.00 92.81 495 ASP A CA 1
ATOM 3753 C C . ASP A 1 495 ? 11.918 -7.964 -6.666 1.00 92.81 495 ASP A C 1
ATOM 3755 O O . ASP A 1 495 ? 13.134 -7.860 -6.445 1.00 92.81 495 ASP A O 1
ATOM 3759 N N . ASN A 1 496 ? 11.385 -9.024 -7.271 1.00 93.12 496 ASN A N 1
ATOM 3760 C CA . ASN A 1 496 ? 12.146 -10.159 -7.791 1.00 93.12 496 ASN A CA 1
ATOM 3761 C C . ASN A 1 496 ? 12.037 -10.316 -9.318 1.00 93.12 496 ASN A C 1
ATOM 3763 O O . ASN A 1 496 ? 12.642 -11.229 -9.879 1.00 93.12 496 ASN A O 1
ATOM 3767 N N . ASP A 1 497 ? 11.330 -9.410 -9.994 1.00 96.00 497 ASP A N 1
ATOM 3768 C CA . ASP A 1 497 ? 11.029 -9.494 -11.417 1.00 96.00 497 ASP A CA 1
ATOM 3769 C C . ASP A 1 497 ? 11.781 -8.438 -12.229 1.00 96.00 497 ASP A C 1
ATOM 3771 O O . ASP A 1 497 ? 11.832 -7.252 -11.892 1.00 96.00 497 ASP A O 1
ATOM 3775 N N . VAL A 1 498 ? 12.349 -8.869 -13.358 1.00 96.25 498 VAL A N 1
ATOM 3776 C CA . VAL A 1 498 ? 12.913 -7.963 -14.364 1.00 96.25 498 VAL A CA 1
ATOM 3777 C C . VAL A 1 498 ? 11.772 -7.429 -15.225 1.00 96.25 498 VAL A C 1
ATOM 3779 O O . VAL A 1 498 ? 11.112 -8.180 -15.945 1.00 96.25 498 VAL A O 1
ATOM 3782 N N . VAL A 1 499 ? 11.571 -6.115 -15.201 1.00 96.81 499 VAL A N 1
ATOM 3783 C CA . VAL A 1 499 ? 10.497 -5.385 -15.904 1.00 96.81 499 VAL A CA 1
ATOM 3784 C C . VAL A 1 499 ? 11.016 -4.546 -17.081 1.00 96.81 499 VAL A C 1
ATOM 3786 O O . VAL A 1 499 ? 10.291 -3.729 -17.647 1.00 96.81 499 VAL A O 1
ATOM 3789 N N . TRP A 1 500 ? 12.288 -4.714 -17.455 1.00 93.44 500 TRP A N 1
ATOM 3790 C CA . TRP A 1 500 ? 12.910 -3.948 -18.532 1.00 93.44 500 TRP A CA 1
ATOM 3791 C C . TRP A 1 500 ? 12.343 -4.293 -19.918 1.00 93.44 500 TRP A C 1
ATOM 3793 O O . TRP A 1 500 ? 12.520 -5.398 -20.423 1.00 93.44 500 TRP A O 1
ATOM 3803 N N . VAL A 1 501 ? 11.761 -3.305 -20.601 1.00 91.00 501 VAL A N 1
ATOM 3804 C CA . VAL A 1 501 ? 11.251 -3.457 -21.975 1.00 91.00 501 VAL A CA 1
ATOM 3805 C C . VAL A 1 501 ? 12.127 -2.681 -22.967 1.00 91.00 501 VAL A C 1
ATOM 3807 O O . VAL A 1 501 ? 12.388 -1.485 -22.792 1.00 91.00 501 VAL A O 1
ATOM 3810 N N . ARG A 1 502 ? 12.575 -3.352 -24.038 1.00 87.69 502 ARG A N 1
ATOM 3811 C CA . ARG A 1 502 ? 13.289 -2.734 -25.177 1.00 87.69 502 ARG A CA 1
ATOM 3812 C C . ARG A 1 502 ? 12.340 -1.800 -25.954 1.00 87.69 502 ARG A C 1
ATOM 3814 O O . ARG A 1 502 ? 11.187 -2.179 -26.124 1.00 87.69 502 ARG A O 1
ATOM 3821 N N . PRO A 1 503 ? 12.771 -0.627 -26.464 1.00 88.81 503 PRO A N 1
ATOM 3822 C CA . PRO A 1 503 ? 11.904 0.214 -27.299 1.00 88.81 503 PRO A CA 1
ATOM 3823 C C . PRO A 1 503 ? 11.477 -0.482 -28.602 1.00 88.81 503 PRO A C 1
ATOM 3825 O O . PRO A 1 503 ? 10.282 -0.595 -28.854 1.00 88.81 503 PRO A O 1
ATOM 3828 N N . THR A 1 504 ? 12.423 -1.037 -29.367 1.00 90.56 504 THR A N 1
ATOM 3829 C CA . THR A 1 504 ? 12.136 -2.001 -30.441 1.00 90.56 504 THR A CA 1
ATOM 3830 C C . THR A 1 504 ? 12.221 -3.435 -29.905 1.00 90.56 504 THR A C 1
ATOM 3832 O O . THR A 1 504 ? 13.257 -3.811 -29.342 1.00 90.56 504 THR A O 1
ATOM 3835 N N . PRO A 1 505 ? 11.184 -4.273 -30.098 1.00 90.88 505 PRO A N 1
ATOM 3836 C CA . PRO A 1 505 ? 11.245 -5.697 -29.785 1.00 90.88 505 PRO A CA 1
ATOM 3837 C C . PRO A 1 505 ? 12.347 -6.423 -30.567 1.00 90.88 505 PRO A C 1
ATOM 3839 O O . PRO A 1 505 ? 12.518 -6.228 -31.774 1.00 90.88 505 PRO A O 1
ATOM 3842 N N . ALA A 1 506 ? 13.075 -7.299 -29.876 1.00 90.25 506 ALA A N 1
ATOM 3843 C CA . ALA A 1 506 ? 13.966 -8.258 -30.516 1.00 90.25 506 ALA A CA 1
ATOM 3844 C C . ALA A 1 506 ? 13.148 -9.451 -31.053 1.00 90.25 506 ALA A C 1
ATOM 3846 O O . ALA A 1 506 ? 12.130 -9.793 -30.446 1.00 90.25 506 ALA A O 1
ATOM 3847 N N . PRO A 1 507 ? 13.572 -10.110 -32.149 1.00 91.88 507 PRO A N 1
ATOM 3848 C CA . PRO A 1 507 ? 13.072 -11.442 -32.474 1.00 91.88 507 PRO A CA 1
ATOM 3849 C C . PRO A 1 507 ? 13.405 -12.421 -31.331 1.00 91.88 507 PRO A C 1
ATOM 3851 O O . PRO A 1 507 ? 14.350 -12.165 -30.577 1.00 91.88 507 PRO A O 1
ATOM 3854 N N . PRO A 1 508 ? 12.658 -13.529 -31.181 1.00 90.69 508 PRO A N 1
ATOM 3855 C CA . PRO A 1 508 ? 12.950 -14.522 -30.153 1.00 90.69 508 PRO A CA 1
ATOM 3856 C C . PRO A 1 508 ? 14.347 -15.125 -30.344 1.00 90.69 508 PRO A C 1
ATOM 3858 O O . PRO A 1 508 ? 14.829 -15.262 -31.471 1.00 90.69 508 PRO A O 1
ATOM 3861 N N . ALA A 1 509 ? 14.974 -15.514 -29.233 1.00 91.75 509 ALA A N 1
ATOM 3862 C CA . ALA A 1 509 ? 16.210 -16.283 -29.257 1.00 91.75 509 ALA A CA 1
ATOM 3863 C C . ALA A 1 509 ? 16.017 -17.597 -30.034 1.00 91.75 509 ALA A C 1
ATOM 3865 O O . ALA A 1 509 ? 14.949 -18.213 -30.011 1.00 91.75 509 ALA A O 1
ATOM 3866 N N . THR A 1 510 ? 17.070 -18.022 -30.719 1.00 94.44 510 THR A N 1
ATOM 3867 C CA . THR A 1 510 ? 17.099 -19.206 -31.579 1.00 94.44 510 THR A CA 1
ATOM 3868 C C . THR A 1 510 ? 18.220 -20.138 -31.142 1.00 94.44 510 THR A C 1
ATOM 3870 O O . THR A 1 510 ? 19.209 -19.709 -30.551 1.00 94.44 510 THR A O 1
ATOM 3873 N N . HIS A 1 511 ? 18.098 -21.421 -31.475 1.00 91.50 511 HIS A N 1
ATOM 3874 C CA . HIS A 1 511 ? 19.149 -22.414 -31.241 1.00 91.50 511 HIS A CA 1
ATOM 3875 C C . HIS A 1 511 ? 20.058 -22.605 -32.467 1.00 91.50 511 HIS A C 1
ATOM 3877 O O . HIS A 1 511 ? 20.587 -23.693 -32.669 1.00 91.50 511 HIS A O 1
ATOM 3883 N N . PHE A 1 512 ? 20.216 -21.569 -33.305 1.00 95.50 512 PHE A N 1
ATOM 3884 C CA . PHE A 1 512 ? 21.049 -21.640 -34.512 1.00 95.50 512 PHE A CA 1
ATOM 3885 C C . PHE A 1 512 ? 22.529 -21.901 -34.179 1.00 95.50 512 PHE A C 1
ATOM 3887 O O . PHE A 1 512 ? 23.149 -22.778 -34.774 1.00 95.50 512 PHE A O 1
ATOM 3894 N N . ALA A 1 513 ? 23.076 -21.163 -33.211 1.00 95.62 513 ALA A N 1
ATOM 3895 C CA . ALA A 1 513 ? 24.451 -21.294 -32.737 1.00 95.62 513 ALA A CA 1
ATOM 3896 C C . ALA A 1 513 ? 24.576 -20.762 -31.301 1.00 95.62 513 ALA A C 1
ATOM 3898 O O . ALA A 1 513 ? 23.678 -20.070 -30.810 1.00 95.62 513 ALA A O 1
ATOM 3899 N N . THR A 1 514 ? 25.695 -21.040 -30.626 1.00 95.12 514 THR A N 1
ATOM 3900 C CA . THR A 1 514 ? 26.039 -20.315 -29.395 1.00 95.12 514 THR A CA 1
ATOM 3901 C C . THR A 1 514 ? 26.507 -18.899 -29.743 1.00 95.12 514 THR A C 1
ATOM 3903 O O . THR A 1 514 ? 27.031 -18.650 -30.829 1.00 95.12 514 THR A O 1
ATOM 3906 N N . LEU A 1 515 ? 26.310 -17.938 -28.834 1.00 94.56 515 LEU A N 1
ATOM 3907 C CA . LEU A 1 515 ? 26.652 -16.533 -29.095 1.00 94.56 515 LEU A CA 1
ATOM 3908 C C . LEU A 1 515 ? 28.148 -16.339 -29.399 1.00 94.56 515 LEU A C 1
ATOM 3910 O O . LEU A 1 515 ? 28.509 -15.451 -30.164 1.00 94.56 515 LEU A O 1
ATOM 3914 N N . ASP A 1 516 ? 29.009 -17.153 -28.796 1.00 95.81 516 ASP A N 1
ATOM 3915 C CA . ASP A 1 516 ? 30.462 -17.134 -28.943 1.00 95.81 516 ASP A CA 1
ATOM 3916 C C . ASP A 1 516 ? 30.987 -17.873 -30.187 1.00 95.81 516 ASP A C 1
ATOM 3918 O O . ASP A 1 516 ? 32.174 -17.749 -30.494 1.00 95.81 516 ASP A O 1
ATOM 3922 N N . ASP A 1 517 ? 30.137 -18.568 -30.954 1.00 96.81 517 ASP A N 1
ATOM 3923 C CA . ASP A 1 517 ? 30.543 -19.169 -32.227 1.00 96.81 517 ASP A CA 1
ATOM 3924 C C . ASP A 1 517 ? 30.645 -18.111 -33.343 1.00 96.81 517 ASP A C 1
ATOM 3926 O O . ASP A 1 517 ? 29.727 -17.856 -34.127 1.00 96.81 517 ASP A O 1
ATOM 3930 N N . VAL A 1 518 ? 31.829 -17.501 -33.424 1.00 96.62 518 VAL A N 1
ATOM 3931 C CA . VAL A 1 518 ? 32.233 -16.562 -34.482 1.00 96.62 518 VAL A CA 1
ATOM 3932 C C . VAL A 1 518 ? 32.247 -17.224 -35.873 1.00 96.62 518 VAL A C 1
ATOM 3934 O O . VAL A 1 518 ? 32.166 -16.529 -36.891 1.00 96.62 518 VAL A O 1
ATOM 3937 N N . ASN A 1 519 ? 32.351 -18.555 -35.961 1.00 96.00 519 ASN A N 1
ATOM 3938 C CA . ASN A 1 519 ? 32.391 -19.274 -37.235 1.00 96.00 519 ASN A CA 1
ATOM 3939 C C . ASN A 1 519 ? 30.988 -19.500 -37.814 1.00 96.00 519 ASN A C 1
ATOM 3941 O O . ASN A 1 519 ? 30.821 -19.400 -39.033 1.00 96.00 519 ASN A O 1
ATOM 3945 N N . ALA A 1 520 ? 29.980 -19.691 -36.961 1.00 95.81 520 ALA A N 1
ATOM 3946 C CA . ALA A 1 520 ? 28.588 -19.867 -37.369 1.00 95.81 520 ALA A CA 1
ATOM 3947 C C . ALA A 1 520 ? 27.950 -18.632 -38.034 1.00 95.81 520 ALA A C 1
ATOM 3949 O O . ALA A 1 520 ? 26.978 -18.785 -38.772 1.00 95.81 520 ALA A O 1
ATOM 3950 N N . VAL A 1 521 ? 28.475 -17.417 -37.812 1.00 96.31 521 VAL A N 1
ATOM 3951 C CA . VAL A 1 521 ? 27.861 -16.185 -38.341 1.00 96.31 521 VAL A CA 1
ATOM 3952 C C . VAL A 1 521 ? 27.848 -16.182 -39.885 1.00 96.31 521 VAL A C 1
ATOM 3954 O O . VAL A 1 521 ? 28.926 -16.214 -40.495 1.00 96.31 521 VAL A O 1
ATOM 3957 N N . PRO A 1 522 ? 26.667 -16.126 -40.540 1.00 95.12 522 PRO A N 1
ATOM 3958 C CA . PRO A 1 522 ? 26.567 -16.158 -41.998 1.00 95.12 522 PRO A CA 1
ATOM 3959 C C . PRO A 1 522 ? 27.204 -14.945 -42.683 1.00 95.12 522 PRO A C 1
ATOM 3961 O O . PRO A 1 522 ? 27.315 -13.870 -42.099 1.00 95.12 522 PRO A O 1
ATOM 3964 N N . TYR A 1 523 ? 27.590 -15.123 -43.949 1.00 94.75 523 TYR A N 1
ATOM 3965 C CA . TYR A 1 523 ? 28.085 -14.084 -44.872 1.00 94.75 523 TYR A CA 1
ATOM 3966 C C . TYR A 1 523 ? 29.359 -13.314 -44.454 1.00 94.75 523 TYR A C 1
ATOM 3968 O O . TYR A 1 523 ? 29.885 -12.547 -45.257 1.00 94.75 523 TYR A O 1
ATOM 3976 N N . LEU A 1 524 ? 29.906 -13.533 -43.251 1.00 95.88 524 LEU A N 1
ATOM 3977 C CA . LEU A 1 524 ? 31.082 -12.804 -42.766 1.00 95.88 524 LEU A CA 1
ATOM 3978 C C . LEU A 1 524 ? 32.409 -13.308 -43.352 1.00 95.88 524 LEU A C 1
ATOM 3980 O O . LEU A 1 524 ? 32.765 -14.490 -43.250 1.00 95.88 524 LEU A O 1
ATOM 3984 N N . ASP A 1 525 ? 33.194 -12.356 -43.857 1.00 95.75 525 ASP A N 1
ATOM 3985 C CA . ASP A 1 525 ? 34.616 -12.519 -44.153 1.00 95.75 525 ASP A CA 1
ATOM 3986 C C . ASP A 1 525 ? 35.480 -12.452 -42.870 1.00 95.75 525 ASP A C 1
ATOM 3988 O O . ASP A 1 525 ? 34.983 -12.312 -41.747 1.00 95.75 525 ASP A O 1
ATOM 3992 N N . ALA A 1 526 ? 36.806 -12.534 -43.015 1.00 96.69 526 ALA A N 1
ATOM 3993 C CA . ALA A 1 526 ? 37.731 -12.455 -41.880 1.00 96.69 526 ALA A CA 1
ATOM 3994 C C . ALA A 1 526 ? 37.630 -11.123 -41.103 1.00 96.69 526 ALA A C 1
ATOM 3996 O O . ALA A 1 526 ? 37.816 -11.095 -39.885 1.00 96.69 526 ALA A O 1
ATOM 3997 N N . LYS A 1 527 ? 37.304 -10.017 -41.786 1.00 96.75 527 LYS A N 1
ATOM 3998 C CA . LYS A 1 527 ? 37.126 -8.697 -41.167 1.00 96.75 527 LYS A CA 1
ATOM 3999 C C . LYS A 1 527 ? 35.805 -8.625 -40.396 1.00 96.75 527 LYS A C 1
ATOM 4001 O O . LYS A 1 527 ? 35.775 -8.023 -39.324 1.00 96.75 527 LYS A O 1
ATOM 4006 N N . GLY A 1 528 ? 34.752 -9.259 -40.907 1.00 96.88 528 GLY A N 1
ATOM 4007 C CA . GLY A 1 528 ? 33.464 -9.434 -40.245 1.00 96.88 528 GLY A CA 1
ATOM 4008 C C . GLY A 1 528 ? 33.567 -10.270 -38.985 1.00 96.88 528 GLY A C 1
ATOM 4009 O O . GLY A 1 528 ? 33.079 -9.843 -37.942 1.00 96.88 528 GLY A O 1
ATOM 4010 N N . ARG A 1 529 ? 34.283 -11.397 -39.027 1.00 97.31 529 ARG A N 1
ATOM 4011 C CA . ARG A 1 529 ? 34.528 -12.236 -37.840 1.00 97.31 529 ARG A CA 1
ATOM 4012 C C . ARG A 1 529 ? 35.253 -11.460 -36.734 1.00 97.31 529 ARG A C 1
ATOM 4014 O O . ARG A 1 529 ? 34.754 -11.396 -35.614 1.00 97.31 529 ARG A O 1
ATOM 4021 N N . ALA A 1 530 ? 36.316 -10.727 -37.074 1.00 97.12 530 ALA A N 1
ATOM 4022 C CA . ALA A 1 530 ? 36.990 -9.809 -36.145 1.00 97.12 530 ALA A CA 1
ATOM 4023 C C . ALA A 1 530 ? 36.117 -8.607 -35.700 1.00 97.12 530 ALA A C 1
ATOM 4025 O O . ALA A 1 530 ? 36.401 -7.947 -34.695 1.00 97.12 530 ALA A O 1
ATOM 4026 N N . GLY A 1 531 ? 35.064 -8.276 -36.452 1.00 97.06 531 GLY A N 1
ATOM 4027 C CA . GLY A 1 531 ? 34.020 -7.323 -36.069 1.00 97.06 531 GLY A CA 1
ATOM 4028 C C . GLY A 1 531 ? 33.044 -7.902 -35.044 1.00 97.06 531 GLY A C 1
ATOM 4029 O O . GLY A 1 531 ? 32.731 -7.247 -34.049 1.00 97.06 531 GLY A O 1
ATOM 4030 N N . TYR A 1 532 ? 32.623 -9.150 -35.247 1.00 97.81 532 TYR A N 1
ATOM 4031 C CA . TYR A 1 532 ? 31.751 -9.884 -34.337 1.00 97.81 532 TYR A CA 1
ATOM 4032 C C . TYR A 1 532 ? 32.433 -10.158 -32.985 1.00 97.81 532 TYR A C 1
ATOM 4034 O O . TYR A 1 532 ? 31.840 -9.908 -31.939 1.00 97.81 532 TYR A O 1
ATOM 4042 N N . GLU A 1 533 ? 33.719 -10.522 -32.976 1.00 96.69 533 GLU A N 1
ATOM 4043 C CA . GLU A 1 533 ? 34.530 -10.616 -31.748 1.00 96.69 533 GLU A CA 1
ATOM 4044 C C . GLU A 1 533 ? 34.503 -9.318 -30.921 1.00 96.69 533 GLU A C 1
ATOM 4046 O O . GLU A 1 533 ? 34.368 -9.348 -29.696 1.00 96.69 533 GLU A O 1
ATOM 4051 N N . LYS A 1 534 ? 34.564 -8.151 -31.579 1.00 95.31 534 LYS A N 1
ATOM 4052 C CA . LYS A 1 534 ? 34.442 -6.849 -30.901 1.00 95.31 534 LYS A CA 1
ATOM 4053 C C . LYS A 1 534 ? 33.030 -6.613 -30.374 1.00 95.31 534 LYS A C 1
ATOM 4055 O O . LYS A 1 534 ? 32.891 -6.086 -29.274 1.00 95.31 534 LYS A O 1
ATOM 4060 N N . PHE A 1 535 ? 31.997 -7.022 -31.113 1.00 95.12 535 PHE A N 1
ATOM 4061 C CA . PHE A 1 535 ? 30.608 -6.990 -30.645 1.00 95.12 535 PHE A CA 1
ATOM 4062 C C . PHE A 1 535 ? 30.409 -7.822 -29.367 1.00 95.12 535 PHE A C 1
ATOM 4064 O O . PHE A 1 535 ? 29.743 -7.350 -28.443 1.00 95.12 535 PHE A O 1
ATOM 4071 N N . LEU A 1 536 ? 31.051 -8.990 -29.244 1.00 93.50 536 LEU A N 1
ATOM 4072 C CA . LEU A 1 536 ? 30.989 -9.812 -28.026 1.00 93.50 536 LEU A CA 1
ATOM 4073 C C . LEU A 1 536 ? 31.539 -9.097 -26.780 1.00 93.50 536 LEU A C 1
ATOM 4075 O O . LEU A 1 536 ? 31.075 -9.379 -25.672 1.00 93.50 536 LEU A O 1
ATOM 4079 N N . ALA A 1 537 ? 32.441 -8.127 -26.952 1.00 89.69 537 ALA A N 1
ATOM 4080 C CA . ALA A 1 537 ? 32.954 -7.260 -25.890 1.00 89.69 537 ALA A CA 1
ATOM 4081 C C . ALA A 1 537 ? 32.154 -5.953 -25.685 1.00 89.69 537 ALA A C 1
ATOM 4083 O O . ALA A 1 537 ? 32.415 -5.230 -24.722 1.00 89.69 537 ALA A O 1
ATOM 4084 N N . MET A 1 538 ? 31.182 -5.620 -26.546 1.00 89.50 538 MET A N 1
ATOM 4085 C CA . MET A 1 538 ? 30.394 -4.389 -26.396 1.00 89.50 538 MET A CA 1
ATOM 4086 C C . MET A 1 538 ? 29.448 -4.458 -25.183 1.00 89.50 538 MET A C 1
ATOM 4088 O O . MET A 1 538 ? 28.871 -5.515 -24.918 1.00 89.50 538 MET A O 1
ATOM 4092 N N . PRO A 1 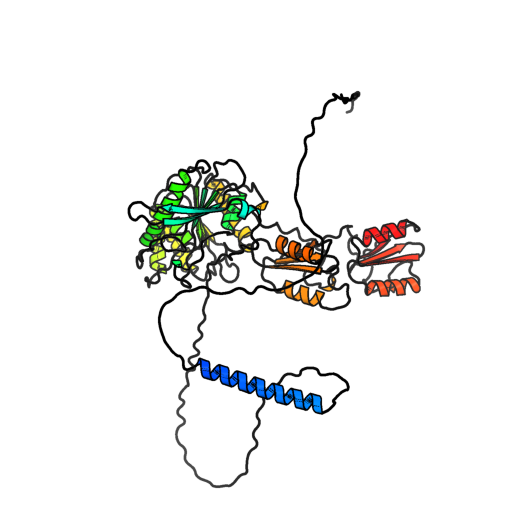539 ? 29.225 -3.347 -24.461 1.00 87.25 539 PRO A N 1
ATOM 4093 C CA . PRO A 1 539 ? 28.252 -3.285 -23.371 1.00 87.25 539 PRO A CA 1
ATOM 4094 C C . PRO A 1 539 ? 26.802 -3.250 -23.886 1.00 87.25 539 PRO A C 1
ATOM 4096 O O . PRO A 1 539 ? 26.532 -2.788 -24.993 1.00 87.25 539 PRO A O 1
ATOM 4099 N N . ARG A 1 540 ? 25.854 -3.717 -23.062 1.00 88.31 540 ARG A N 1
ATOM 4100 C CA . ARG A 1 540 ? 24.415 -3.733 -23.384 1.00 88.31 540 ARG A CA 1
ATOM 4101 C C . ARG A 1 540 ? 23.755 -2.356 -23.147 1.00 88.31 540 ARG A C 1
ATOM 4103 O O . ARG A 1 540 ? 24.167 -1.645 -22.225 1.00 88.31 540 ARG A O 1
ATOM 4110 N N . PRO A 1 541 ? 22.715 -1.970 -23.913 1.00 91.19 541 PRO A N 1
ATOM 4111 C CA . PRO A 1 541 ? 22.094 -2.737 -24.992 1.00 91.19 541 PRO A CA 1
ATOM 4112 C C . PRO A 1 541 ? 22.956 -2.727 -26.264 1.00 91.19 541 PRO A C 1
ATOM 4114 O O . PRO A 1 541 ? 23.521 -1.687 -26.613 1.00 91.19 541 PRO A O 1
ATOM 4117 N N . ARG A 1 542 ? 23.038 -3.871 -26.953 1.00 93.12 542 ARG A N 1
ATOM 4118 C CA . ARG A 1 542 ? 23.807 -4.085 -28.189 1.00 93.12 542 ARG A CA 1
ATOM 4119 C C . ARG A 1 542 ? 23.081 -4.969 -29.206 1.00 93.12 542 ARG A C 1
ATOM 4121 O O . ARG A 1 542 ? 22.257 -5.808 -28.846 1.00 93.12 542 ARG A O 1
ATOM 4128 N N . VAL A 1 543 ? 23.441 -4.827 -30.476 1.00 97.19 543 VAL A N 1
ATOM 4129 C CA . VAL A 1 543 ? 22.935 -5.628 -31.599 1.00 97.19 543 VAL A CA 1
ATOM 4130 C C . VAL A 1 543 ? 24.008 -5.798 -32.677 1.00 97.19 543 VAL A C 1
ATOM 4132 O O . VAL A 1 543 ? 24.814 -4.893 -32.900 1.00 97.19 543 VAL A O 1
ATOM 4135 N N . PHE A 1 544 ? 23.992 -6.948 -33.348 1.00 97.94 544 PHE A N 1
ATOM 4136 C CA . PHE A 1 544 ? 24.775 -7.244 -34.545 1.00 97.94 544 PHE A CA 1
ATOM 4137 C C . PHE A 1 544 ? 23.827 -7.573 -35.701 1.00 97.94 544 PHE A C 1
ATOM 4139 O O . PHE A 1 544 ? 22.925 -8.407 -35.552 1.00 97.94 544 PHE A O 1
ATOM 4146 N N . ALA A 1 545 ? 24.023 -6.923 -36.845 1.00 97.44 545 ALA A N 1
ATOM 4147 C CA . ALA A 1 545 ? 23.213 -7.116 -38.044 1.00 97.44 545 ALA A CA 1
ATOM 4148 C C . ALA A 1 545 ? 24.100 -7.478 -39.236 1.00 97.44 545 ALA A C 1
ATOM 4150 O O . ALA A 1 545 ? 25.239 -7.020 -39.318 1.00 97.44 545 ALA A O 1
ATOM 4151 N N . ILE A 1 546 ? 23.557 -8.291 -40.142 1.00 97.00 546 ILE A N 1
ATOM 4152 C CA . ILE A 1 546 ? 24.221 -8.767 -41.359 1.00 97.00 546 ILE A CA 1
ATOM 4153 C C . ILE A 1 546 ? 23.265 -8.695 -42.554 1.00 97.00 546 ILE A C 1
ATOM 4155 O O . ILE A 1 546 ? 22.043 -8.717 -42.384 1.00 97.00 546 ILE A O 1
ATOM 4159 N N . ALA A 1 547 ? 23.825 -8.639 -43.757 1.00 96.00 547 ALA A N 1
ATOM 4160 C CA . ALA A 1 547 ? 23.105 -8.740 -45.023 1.00 96.00 547 ALA A CA 1
ATOM 4161 C C . ALA A 1 547 ? 23.743 -9.809 -45.929 1.00 96.00 547 ALA A C 1
ATOM 4163 O O . ALA A 1 547 ? 24.890 -10.216 -45.731 1.00 96.00 547 ALA A O 1
ATOM 4164 N N . ALA A 1 548 ? 22.986 -10.279 -46.924 1.00 93.69 548 ALA A N 1
ATOM 4165 C CA . ALA A 1 548 ? 23.406 -11.367 -47.814 1.00 93.69 548 ALA A CA 1
ATOM 4166 C C . ALA A 1 548 ? 24.583 -10.998 -48.743 1.00 93.69 548 ALA A C 1
ATOM 4168 O O . ALA A 1 548 ? 25.265 -11.883 -49.255 1.00 93.69 548 ALA A O 1
ATOM 4169 N N . ASP A 1 549 ? 24.848 -9.703 -48.933 1.00 94.19 549 ASP A N 1
ATOM 4170 C CA . ASP A 1 549 ? 25.986 -9.168 -49.693 1.00 94.19 549 ASP A CA 1
ATOM 4171 C C . ASP A 1 549 ? 27.306 -9.129 -48.892 1.00 94.19 549 ASP A C 1
ATOM 4173 O O . ASP A 1 549 ? 28.330 -8.670 -49.400 1.00 94.19 549 ASP A O 1
ATOM 4177 N N . GLY A 1 550 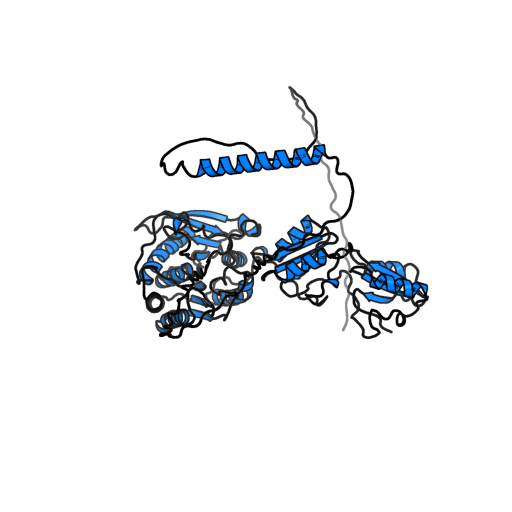? 27.295 -9.618 -47.646 1.00 94.19 550 GLY A N 1
ATOM 4178 C CA . GLY A 1 550 ? 28.445 -9.617 -46.743 1.00 94.19 550 GLY A CA 1
ATOM 4179 C C . GLY A 1 550 ? 28.598 -8.336 -45.918 1.00 94.19 550 GLY A C 1
ATOM 4180 O O . GLY A 1 550 ? 29.556 -8.230 -45.144 1.00 94.19 550 GLY A O 1
ATOM 4181 N N . TRP A 1 551 ? 27.680 -7.367 -46.028 1.00 96.69 551 TRP A N 1
ATOM 4182 C CA . TRP A 1 551 ? 27.652 -6.238 -45.100 1.00 96.69 551 TRP A CA 1
ATOM 4183 C C . TRP A 1 551 ? 27.336 -6.699 -43.677 1.00 96.69 551 TRP A C 1
ATOM 4185 O O . TRP A 1 551 ? 26.525 -7.598 -43.441 1.00 96.69 551 TRP A O 1
ATOM 4195 N N . TRP A 1 552 ? 27.961 -6.031 -42.714 1.00 97.19 552 TRP A N 1
ATOM 4196 C CA . TRP A 1 552 ? 27.704 -6.199 -41.293 1.00 97.19 552 TRP A CA 1
ATOM 4197 C C . TRP A 1 552 ? 27.983 -4.896 -40.551 1.00 97.19 552 TRP A C 1
ATOM 4199 O O . TRP A 1 552 ? 28.808 -4.081 -40.974 1.00 97.19 552 TRP A O 1
ATOM 4209 N N . ASP A 1 553 ? 27.339 -4.732 -39.400 1.00 97.25 553 ASP A N 1
ATOM 4210 C CA . ASP A 1 553 ? 27.688 -3.694 -38.435 1.00 97.25 553 ASP A CA 1
ATOM 4211 C C . ASP A 1 553 ? 27.288 -4.119 -37.016 1.00 97.25 553 ASP A C 1
ATOM 4213 O O . ASP A 1 553 ? 26.524 -5.069 -36.809 1.00 97.25 553 ASP A O 1
ATOM 4217 N N . ALA A 1 554 ? 27.777 -3.373 -36.029 1.00 96.81 554 ALA A N 1
ATOM 4218 C CA . ALA A 1 554 ? 27.423 -3.522 -34.628 1.00 96.81 554 ALA A CA 1
ATOM 4219 C C . ALA A 1 554 ? 27.020 -2.169 -34.028 1.00 96.81 554 ALA A C 1
ATOM 4221 O O . ALA A 1 554 ? 27.717 -1.168 -34.193 1.00 96.81 554 ALA A O 1
ATOM 4222 N N . ALA A 1 555 ? 25.925 -2.146 -33.271 1.00 95.38 555 ALA A N 1
ATOM 4223 C CA . ALA A 1 555 ? 25.485 -0.967 -32.535 1.00 95.38 555 ALA A CA 1
ATOM 4224 C C . ALA A 1 555 ? 25.344 -1.304 -31.052 1.00 95.38 555 ALA A C 1
ATOM 4226 O O . ALA A 1 555 ? 24.769 -2.330 -30.695 1.00 95.38 555 ALA A O 1
ATOM 4227 N N . ALA A 1 556 ? 25.846 -0.425 -30.189 1.00 92.00 556 ALA A N 1
ATOM 4228 C CA . ALA A 1 556 ? 25.760 -0.544 -28.739 1.00 92.00 556 ALA A CA 1
ATOM 4229 C C . ALA A 1 556 ? 25.595 0.841 -28.102 1.00 92.00 556 ALA A C 1
ATOM 4231 O O . ALA A 1 556 ? 26.020 1.836 -28.685 1.00 92.00 556 ALA A O 1
ATOM 4232 N N . LEU A 1 557 ? 25.006 0.897 -26.903 1.00 81.12 557 LEU A N 1
ATOM 4233 C CA . LEU A 1 557 ? 24.803 2.128 -26.119 1.00 81.12 557 LEU A CA 1
ATOM 4234 C C . LEU A 1 557 ? 24.087 3.257 -26.886 1.00 81.12 557 LEU A C 1
ATOM 4236 O O . LEU A 1 557 ? 24.648 4.309 -27.186 1.00 81.12 557 LEU A O 1
ATOM 4240 N N . GLY A 1 558 ? 22.794 3.074 -27.125 1.00 83.25 558 GLY A N 1
ATOM 4241 C CA . GLY A 1 558 ? 21.906 4.112 -27.646 1.00 83.25 558 GLY A CA 1
ATOM 4242 C C . GLY A 1 558 ? 20.483 3.905 -27.134 1.00 83.25 558 GLY A C 1
ATOM 4243 O O . GLY A 1 558 ? 20.223 2.853 -26.552 1.00 83.25 558 GLY A O 1
ATOM 4244 N N . PRO A 1 559 ? 19.567 4.868 -27.353 1.00 82.00 559 PRO A N 1
ATOM 4245 C CA . PRO A 1 559 ? 18.169 4.726 -26.946 1.00 82.00 559 PRO A CA 1
ATOM 4246 C C . PRO A 1 559 ? 17.537 3.471 -27.560 1.00 82.00 559 PRO A C 1
ATOM 4248 O O . PRO A 1 559 ? 16.864 2.719 -26.863 1.00 82.00 559 PRO A O 1
ATOM 4251 N N . ASP A 1 560 ? 17.819 3.204 -28.840 1.00 91.25 560 ASP A N 1
ATOM 4252 C CA . ASP A 1 560 ? 17.388 1.994 -29.538 1.00 91.25 560 ASP A CA 1
ATOM 4253 C C . ASP A 1 560 ? 18.438 1.529 -30.570 1.00 91.25 560 ASP A C 1
ATOM 4255 O O . ASP A 1 560 ? 18.434 1.980 -31.721 1.00 91.25 560 ASP A O 1
ATOM 4259 N N . PRO A 1 561 ? 19.363 0.630 -30.180 1.00 93.50 561 PRO A N 1
ATOM 4260 C CA . PRO A 1 561 ? 20.364 0.089 -31.098 1.00 93.50 561 PRO A CA 1
ATOM 4261 C C . PRO A 1 561 ? 19.753 -0.722 -32.251 1.00 93.50 561 PRO A C 1
ATOM 4263 O O . PRO A 1 561 ? 20.310 -0.726 -33.347 1.00 93.50 561 PRO A O 1
ATOM 4266 N N . ILE A 1 562 ? 18.610 -1.387 -32.028 1.00 94.94 562 ILE A N 1
ATOM 4267 C CA . ILE A 1 562 ? 17.967 -2.261 -33.020 1.00 94.94 562 ILE A CA 1
ATOM 4268 C C . ILE A 1 562 ? 17.349 -1.421 -34.140 1.00 94.94 562 ILE A C 1
ATOM 4270 O O . ILE A 1 562 ? 17.583 -1.704 -35.317 1.00 94.94 562 ILE A O 1
ATOM 4274 N N . ALA A 1 563 ? 16.600 -0.371 -33.793 1.00 94.81 563 ALA A N 1
ATOM 4275 C CA . ALA A 1 563 ? 16.061 0.563 -34.778 1.00 94.81 563 ALA A CA 1
ATOM 4276 C C . ALA A 1 563 ? 17.185 1.263 -35.558 1.00 94.81 563 ALA A C 1
ATOM 4278 O O . ALA A 1 563 ? 17.135 1.324 -36.788 1.00 94.81 563 ALA A O 1
ATOM 4279 N N . TYR A 1 564 ? 18.229 1.724 -34.854 1.00 95.62 564 TYR A N 1
ATOM 4280 C CA . TYR A 1 564 ? 19.385 2.380 -35.467 1.00 95.62 564 TYR A CA 1
ATOM 4281 C C . TYR A 1 564 ? 20.071 1.495 -36.516 1.00 95.62 564 TYR A C 1
ATOM 4283 O O . TYR A 1 564 ? 20.288 1.937 -37.645 1.00 95.62 564 TYR A O 1
ATOM 4291 N N . ILE A 1 565 ? 20.389 0.240 -36.176 1.00 95.69 565 ILE A N 1
ATOM 4292 C CA . ILE A 1 565 ? 21.155 -0.623 -37.081 1.00 95.69 565 ILE A CA 1
ATOM 4293 C C . ILE A 1 565 ? 20.330 -1.096 -38.281 1.00 95.69 565 ILE A C 1
ATOM 4295 O O . ILE A 1 565 ? 20.857 -1.175 -39.390 1.00 95.69 565 ILE A O 1
ATOM 4299 N N . ARG A 1 566 ? 19.022 -1.333 -38.088 1.00 94.38 566 ARG A N 1
ATOM 4300 C CA . ARG A 1 566 ? 18.087 -1.633 -39.183 1.00 94.38 566 ARG A CA 1
ATOM 4301 C C . ARG A 1 566 ? 18.023 -0.474 -40.173 1.00 94.38 566 ARG A C 1
ATOM 4303 O O . ARG A 1 566 ? 18.242 -0.691 -41.358 1.00 94.38 566 ARG A O 1
ATOM 4310 N N . ALA A 1 567 ? 17.812 0.751 -39.686 1.00 94.56 567 ALA A N 1
ATOM 4311 C CA . ALA A 1 567 ? 17.774 1.942 -40.534 1.00 94.56 567 ALA A CA 1
ATOM 4312 C C . ALA A 1 567 ? 19.100 2.169 -41.282 1.00 94.56 567 ALA A C 1
ATOM 4314 O O . ALA A 1 567 ? 19.090 2.484 -42.469 1.00 94.56 567 ALA A O 1
ATOM 4315 N N . LYS A 1 568 ? 20.242 1.965 -40.609 1.00 95.62 568 LYS A N 1
ATOM 4316 C CA . LYS A 1 568 ? 21.573 2.103 -41.215 1.00 95.62 568 LYS A CA 1
ATOM 4317 C C . LYS A 1 568 ? 21.829 1.074 -42.321 1.00 95.62 568 LYS A C 1
ATOM 4319 O O . LYS A 1 568 ? 22.373 1.444 -43.356 1.00 95.62 568 LYS A O 1
ATOM 4324 N N . CYS A 1 569 ? 21.425 -0.180 -42.120 1.00 95.50 569 CYS A N 1
ATOM 4325 C CA . CYS A 1 569 ? 21.555 -1.231 -43.129 1.00 95.50 569 CYS A CA 1
ATOM 4326 C C . CYS A 1 569 ? 20.645 -0.963 -44.340 1.00 95.50 569 CYS A C 1
ATOM 4328 O O . CYS A 1 569 ? 21.127 -0.856 -45.467 1.00 95.50 569 CYS A O 1
ATOM 4330 N N . SER A 1 570 ? 19.343 -0.755 -44.103 1.00 94.44 570 SER A N 1
ATOM 4331 C CA . SER A 1 570 ? 18.333 -0.565 -45.158 1.00 94.44 570 SER A CA 1
ATOM 4332 C C . SER A 1 570 ? 18.544 0.682 -46.027 1.00 94.44 570 SER A C 1
ATOM 4334 O O . SER A 1 570 ? 17.883 0.825 -47.051 1.00 94.44 570 SER A O 1
ATOM 4336 N N . ALA A 1 571 ? 19.441 1.594 -45.638 1.00 95.31 571 ALA A N 1
ATOM 4337 C CA . ALA A 1 571 ? 19.806 2.763 -46.433 1.00 95.31 571 ALA A CA 1
ATOM 4338 C C . ALA A 1 571 ? 20.730 2.442 -47.626 1.00 95.31 571 ALA A C 1
ATOM 4340 O O . ALA A 1 571 ? 20.830 3.261 -48.538 1.00 95.31 571 ALA A O 1
ATOM 4341 N N . ALA A 1 572 ? 21.419 1.293 -47.618 1.00 94.50 572 ALA A N 1
ATOM 4342 C CA . ALA A 1 572 ? 22.392 0.923 -48.653 1.00 94.50 572 ALA A CA 1
ATOM 4343 C C . ALA A 1 572 ? 22.404 -0.574 -49.031 1.00 94.50 572 ALA A C 1
ATOM 4345 O O . ALA A 1 572 ? 22.966 -0.919 -50.068 1.00 94.50 572 ALA A O 1
ATOM 4346 N N . HIS A 1 573 ? 21.780 -1.447 -48.232 1.00 95.75 573 HIS A N 1
ATOM 4347 C CA . HIS A 1 573 ? 21.845 -2.905 -48.370 1.00 95.75 573 HIS A CA 1
ATOM 4348 C C . HIS A 1 573 ? 20.445 -3.541 -48.391 1.00 95.75 573 HIS A C 1
ATOM 4350 O O . HIS A 1 573 ? 19.481 -2.987 -47.854 1.00 95.75 573 HIS A O 1
ATOM 4356 N N . GLN A 1 574 ? 20.336 -4.717 -49.014 1.00 92.62 574 GLN A N 1
ATOM 4357 C CA . GLN A 1 574 ? 19.118 -5.538 -49.051 1.00 92.62 574 GLN A CA 1
ATOM 4358 C C . GLN A 1 574 ? 19.241 -6.729 -48.086 1.00 92.62 574 GLN A C 1
ATOM 4360 O O . GLN A 1 574 ? 20.331 -7.037 -47.613 1.00 92.62 574 GLN A O 1
ATOM 4365 N N . ASP A 1 575 ? 18.122 -7.378 -47.751 1.00 90.56 575 ASP A N 1
ATOM 4366 C CA . ASP A 1 575 ? 18.067 -8.543 -46.845 1.00 90.56 575 ASP A CA 1
ATOM 4367 C C . ASP A 1 575 ? 18.739 -8.350 -45.469 1.00 90.56 575 ASP A C 1
ATOM 4369 O O . ASP A 1 575 ? 19.239 -9.288 -44.847 1.00 90.56 575 ASP A O 1
ATOM 4373 N N . CYS A 1 576 ? 18.691 -7.118 -44.960 1.00 92.62 576 CYS A N 1
ATOM 4374 C CA . CYS A 1 576 ? 19.160 -6.722 -43.636 1.00 92.62 576 CYS A CA 1
ATOM 4375 C C . CYS A 1 576 ? 18.470 -7.508 -42.508 1.00 92.62 576 CYS A C 1
ATOM 4377 O O . CYS A 1 576 ? 17.325 -7.226 -42.141 1.00 92.62 576 CYS A O 1
ATOM 4379 N N . ARG A 1 577 ? 19.187 -8.458 -41.901 1.00 94.50 577 ARG A N 1
ATOM 4380 C CA . ARG A 1 577 ? 18.701 -9.305 -40.803 1.00 94.50 577 ARG A CA 1
ATOM 4381 C C . ARG A 1 577 ? 19.532 -9.091 -39.535 1.00 94.50 577 ARG A C 1
ATOM 4383 O O . ARG A 1 577 ? 20.719 -8.773 -39.576 1.00 94.50 577 ARG A O 1
ATOM 4390 N N . LEU A 1 578 ? 18.898 -9.266 -38.377 1.00 96.69 578 LEU A N 1
ATOM 4391 C CA . LEU A 1 578 ? 19.609 -9.288 -37.097 1.00 96.69 578 LEU A CA 1
ATOM 4392 C C . LEU A 1 578 ? 20.205 -10.682 -36.897 1.00 96.69 578 LEU A C 1
ATOM 4394 O O . LEU A 1 578 ? 19.497 -11.670 -37.072 1.00 96.69 578 LEU A O 1
ATOM 4398 N N . TYR A 1 579 ? 21.475 -10.756 -36.505 1.00 97.44 579 TYR A N 1
ATOM 4399 C CA . TYR A 1 579 ? 22.106 -12.021 -36.132 1.00 97.44 579 TYR A CA 1
ATOM 4400 C C . TYR A 1 579 ? 22.059 -12.245 -34.621 1.00 97.44 579 TYR A C 1
ATOM 4402 O O . TYR A 1 579 ? 21.636 -13.302 -34.160 1.00 97.44 579 TYR A O 1
ATOM 4410 N N . ALA A 1 580 ? 22.446 -11.229 -33.845 1.00 97.06 580 ALA A N 1
ATOM 4411 C CA . ALA A 1 580 ? 22.496 -11.306 -32.391 1.00 97.06 580 ALA A CA 1
ATOM 4412 C C . ALA A 1 580 ? 21.986 -10.020 -31.735 1.00 97.06 580 ALA A C 1
ATOM 4414 O O . ALA A 1 580 ? 22.249 -8.915 -32.213 1.00 97.06 580 ALA A O 1
ATOM 4415 N N . VAL A 1 581 ? 21.290 -10.160 -30.608 1.00 95.19 581 VAL A N 1
ATOM 4416 C CA . VAL A 1 581 ? 20.829 -9.054 -29.761 1.00 95.19 581 VAL A CA 1
ATOM 4417 C C . VAL A 1 581 ? 21.253 -9.357 -28.329 1.00 95.19 581 VAL A C 1
ATOM 4419 O O . VAL A 1 581 ? 20.871 -10.375 -27.769 1.00 95.19 581 VAL A O 1
ATOM 4422 N N . ASP A 1 582 ? 22.038 -8.470 -27.717 1.00 92.31 582 ASP A N 1
ATOM 4423 C CA . ASP A 1 582 ? 22.575 -8.627 -26.359 1.00 92.31 582 ASP A CA 1
ATOM 4424 C C . ASP A 1 582 ? 23.293 -9.958 -26.072 1.00 92.31 582 ASP A C 1
ATOM 4426 O O . ASP A 1 582 ? 24.515 -10.043 -26.240 1.00 92.31 582 ASP A O 1
ATOM 4430 N N . GLY A 1 583 ? 22.568 -10.948 -25.546 1.00 89.38 583 GLY A N 1
ATOM 4431 C CA . GLY A 1 583 ? 23.061 -12.281 -25.195 1.00 89.38 583 GLY A CA 1
ATOM 4432 C C . GLY A 1 583 ? 22.595 -13.387 -26.140 1.00 89.38 583 GLY A C 1
ATOM 4433 O O . GLY A 1 583 ? 23.084 -14.506 -26.024 1.00 89.38 583 GLY A O 1
ATOM 4434 N N . ASP A 1 584 ? 21.690 -13.073 -27.063 1.00 92.88 584 ASP A N 1
ATOM 4435 C CA . ASP A 1 584 ? 20.894 -14.054 -27.789 1.00 92.88 584 ASP A CA 1
ATOM 4436 C C . ASP A 1 584 ? 21.229 -14.038 -29.280 1.00 92.88 584 ASP A C 1
ATOM 4438 O O . ASP A 1 584 ? 21.290 -12.975 -29.906 1.00 92.88 584 ASP A O 1
ATOM 4442 N N . VAL A 1 585 ? 21.397 -15.224 -29.867 1.00 96.31 585 VAL A N 1
ATOM 4443 C CA . VAL A 1 585 ? 21.401 -15.402 -31.323 1.00 96.31 585 VAL A CA 1
ATOM 4444 C C . VAL A 1 585 ? 19.946 -15.437 -31.781 1.00 96.31 585 VAL A C 1
ATOM 4446 O O . VAL A 1 585 ? 19.173 -16.293 -31.356 1.00 96.31 585 VAL A O 1
ATOM 4449 N N . VAL A 1 586 ? 19.557 -14.500 -32.640 1.00 96.38 586 VAL A N 1
ATOM 4450 C CA . VAL A 1 586 ? 18.174 -14.311 -33.126 1.00 96.38 586 VAL A CA 1
ATOM 4451 C C . VAL A 1 586 ? 18.022 -14.689 -34.606 1.00 96.38 586 VAL A C 1
ATOM 4453 O O . VAL A 1 586 ? 17.031 -14.341 -35.249 1.00 96.38 586 VAL A O 1
ATOM 4456 N N . TRP A 1 587 ? 19.030 -15.368 -35.159 1.00 95.31 587 TRP A N 1
ATOM 4457 C CA . TRP A 1 587 ? 19.105 -15.721 -36.569 1.00 95.31 587 TRP A CA 1
ATOM 4458 C C . TRP A 1 587 ? 18.106 -16.817 -36.954 1.00 95.31 587 TRP A C 1
ATOM 4460 O O . TRP A 1 587 ? 18.118 -17.918 -36.407 1.00 95.31 587 TRP A O 1
ATOM 4470 N N . GLN A 1 588 ? 17.287 -16.531 -37.963 1.00 87.31 588 GLN A N 1
ATOM 4471 C CA . GLN A 1 588 ? 16.434 -17.509 -38.632 1.00 87.31 588 GLN A CA 1
ATOM 4472 C C . GLN A 1 588 ? 16.917 -17.663 -40.079 1.00 87.31 588 GLN A C 1
ATOM 4474 O O . GLN A 1 588 ? 17.177 -16.657 -40.750 1.00 87.31 588 GLN A O 1
ATOM 4479 N N . HIS A 1 589 ? 17.064 -18.917 -40.519 1.00 70.38 589 HIS A N 1
ATOM 4480 C CA . HIS A 1 589 ? 17.407 -19.284 -41.896 1.00 70.38 589 HIS A CA 1
ATOM 4481 C C . HIS A 1 589 ? 16.306 -18.845 -42.870 1.00 70.38 589 HIS A C 1
ATOM 4483 O O . HIS A 1 589 ? 15.154 -19.275 -42.665 1.00 70.38 589 HIS A O 1
#

Organism: NCBI:txid1927959

Secondary structure (DSSP, 8-state):
-----------------------------------------------------------TTSHHHHHHHHHHHHHHHHHHHHHHHTTT----------------------------------PPPP--------------------TTTS-HHHHTT-EEEEEE--TTS--EEEEEEE--SSS-PEEEEEEE----SSS-GGGSPPP-S-HHHHHHHTTT-EEEEEPPTTSTT--S-----TT-HHHHHHHHHHHHHHHHHHHTTSTTEEEEEEEEEEETHHHHHHHHHHTTT-TTEEEEEEES-----TT-TTHHHHHHHHHHHHHHH--S-EEEEE-TT-SSS-HHHHHHHHHHHHHTT--EEEEE----SS-GGGSTT-GGGHHHHHHHHHHHHHHTTS--S---GGGSPPPPPPP--SS-TT-TTTSTTTTTTSSSHHHHHHHHHTTSPSSEEEEEETTEEEEEESSS-HHHHHHHHHHTT-SS-EEEEETTEE----SSPPPPP-SSS-TT-TTTSTT--HHHHHHHHHHHTSPSSEEEEE-TTS-EEEEESSS-HHHHHHHHHHTT-SS-EEEEETTEE----

InterPro domains:
  IPR001375 Peptidase S9, prolyl oligopeptidase, catalytic domain [PF00326] (208-289)
  IPR029058 Alpha/Beta hydrolase fold [G3DSA:3.40.50.1820] (158-383)
  IPR029058 Alpha/Beta hydrolase fold [SSF53474] (165-399)
  IPR050261 FrsA esterase [PTHR22946] (168-370)